Protein AF-A0A2R7RF15-F1 (afdb_monomer_lite)

Structure (mmCIF, N/CA/C/O backbone):
data_AF-A0A2R7RF15-F1
#
_entry.id   AF-A0A2R7RF15-F1
#
loop_
_atom_site.group_PDB
_atom_site.id
_atom_site.type_symbol
_atom_site.label_atom_id
_atom_site.label_alt_id
_atom_site.label_comp_id
_atom_site.label_asym_id
_atom_site.label_entity_id
_atom_site.label_seq_id
_atom_site.pdbx_PDB_ins_code
_atom_site.Cartn_x
_atom_site.Cartn_y
_atom_site.Cartn_z
_atom_site.occupancy
_atom_site.B_iso_or_equiv
_atom_site.auth_seq_id
_atom_site.auth_comp_id
_atom_site.auth_asym_id
_atom_site.auth_atom_id
_atom_site.pdbx_PDB_model_num
ATOM 1 N N . MET A 1 1 ? 27.106 3.730 -62.571 1.00 42.25 1 MET A N 1
ATOM 2 C CA . MET A 1 1 ? 28.449 3.237 -62.203 1.00 42.25 1 MET A CA 1
ATOM 3 C C . MET A 1 1 ? 28.330 1.739 -61.982 1.00 42.25 1 MET A C 1
ATOM 5 O O . MET A 1 1 ? 27.613 1.334 -61.079 1.00 42.25 1 MET A O 1
ATOM 9 N N . GLY A 1 2 ? 28.871 0.941 -62.906 1.00 40.56 2 GLY A N 1
ATOM 10 C CA . GLY A 1 2 ? 28.712 -0.516 -62.933 1.00 40.56 2 GLY A CA 1
ATOM 11 C C . GLY A 1 2 ? 29.687 -1.219 -61.990 1.00 40.56 2 GLY A C 1
ATOM 12 O O . GLY A 1 2 ? 30.833 -0.796 -61.862 1.00 40.56 2 GLY A O 1
ATOM 13 N N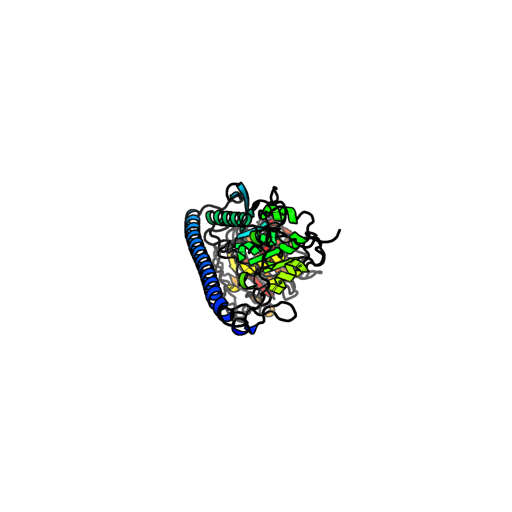 . ALA A 1 3 ? 29.217 -2.280 -61.335 1.00 41.94 3 ALA A N 1
ATOM 14 C CA . ALA A 1 3 ? 30.019 -3.116 -60.452 1.00 41.94 3 ALA A CA 1
ATOM 15 C C . ALA A 1 3 ? 31.114 -3.846 -61.248 1.00 41.94 3 ALA A C 1
ATOM 17 O O . ALA A 1 3 ? 30.826 -4.645 -62.143 1.00 41.94 3 ALA A O 1
ATOM 18 N N . GLY A 1 4 ? 32.373 -3.541 -60.928 1.00 40.72 4 GLY A N 1
ATOM 19 C CA . GLY A 1 4 ? 33.549 -4.213 -61.468 1.00 40.72 4 GLY A CA 1
ATOM 20 C C . GLY A 1 4 ? 33.637 -5.654 -60.969 1.00 40.72 4 GLY A C 1
ATOM 21 O O . GLY A 1 4 ? 33.464 -5.929 -59.783 1.00 40.72 4 GLY A O 1
ATOM 22 N N . ARG A 1 5 ? 33.896 -6.576 -61.899 1.00 47.44 5 ARG A N 1
ATOM 23 C CA . ARG A 1 5 ? 34.210 -7.979 -61.614 1.00 47.44 5 ARG A CA 1
ATOM 24 C C . ARG A 1 5 ? 35.588 -8.070 -60.957 1.00 47.44 5 ARG A C 1
ATOM 26 O O . ARG A 1 5 ? 36.509 -7.374 -61.375 1.00 47.44 5 ARG A O 1
ATOM 33 N N . ALA A 1 6 ? 35.721 -8.947 -59.964 1.00 42.75 6 ALA A N 1
ATOM 34 C CA . ALA A 1 6 ? 37.001 -9.273 -59.347 1.00 42.75 6 ALA A CA 1
ATOM 35 C C . ALA A 1 6 ? 37.965 -9.846 -60.401 1.00 42.75 6 ALA A C 1
ATOM 37 O O . ALA A 1 6 ? 37.650 -10.820 -61.084 1.00 42.75 6 ALA A O 1
ATOM 38 N N . GLN A 1 7 ? 39.120 -9.201 -60.542 1.00 48.81 7 GLN A N 1
ATOM 39 C CA . GLN A 1 7 ? 40.207 -9.589 -61.431 1.00 48.81 7 GLN A CA 1
ATOM 40 C C . GLN A 1 7 ? 41.170 -10.495 -60.653 1.00 48.81 7 GLN A C 1
ATOM 42 O O . GLN A 1 7 ? 41.677 -10.098 -59.605 1.00 48.81 7 GLN A O 1
ATOM 47 N N . ALA A 1 8 ? 41.382 -11.720 -61.140 1.00 49.28 8 ALA A N 1
ATOM 48 C CA . ALA A 1 8 ? 42.387 -12.636 -60.602 1.00 49.28 8 ALA A CA 1
ATOM 49 C C . ALA A 1 8 ? 43.809 -12.097 -60.860 1.00 49.28 8 ALA A C 1
ATOM 51 O O . ALA A 1 8 ? 44.042 -11.386 -61.842 1.00 49.28 8 ALA A O 1
ATOM 52 N N . ALA A 1 9 ? 44.733 -12.411 -59.949 1.00 45.88 9 ALA A N 1
ATOM 53 C CA . ALA A 1 9 ? 46.101 -11.900 -59.930 1.00 45.88 9 ALA A CA 1
ATOM 54 C C . ALA A 1 9 ? 46.934 -12.337 -61.164 1.00 45.88 9 ALA A C 1
ATOM 56 O O . ALA A 1 9 ? 46.640 -13.372 -61.761 1.00 45.88 9 ALA A O 1
ATOM 57 N N . PRO A 1 10 ? 47.974 -11.572 -61.560 1.00 46.78 10 PRO A N 1
ATOM 58 C CA . PRO A 1 10 ? 48.604 -11.679 -62.883 1.00 46.78 10 PRO A CA 1
ATOM 59 C C . PRO A 1 10 ? 49.514 -12.897 -63.114 1.00 46.78 10 PRO A C 1
ATOM 61 O O . PRO A 1 10 ? 49.939 -13.100 -64.251 1.00 46.78 10 PRO A O 1
ATOM 64 N N . ASP A 1 11 ? 49.787 -13.710 -62.091 1.00 49.62 11 ASP A N 1
ATOM 65 C CA . ASP A 1 11 ? 50.818 -14.758 -62.159 1.00 49.62 11 ASP A CA 1
ATOM 66 C C . ASP A 1 11 ? 50.274 -16.175 -62.421 1.00 49.62 11 ASP A C 1
ATOM 68 O O . ASP A 1 11 ? 51.027 -17.145 -62.414 1.00 49.62 11 ASP A O 1
ATOM 72 N N . ASP A 1 12 ? 48.984 -16.320 -62.740 1.00 44.81 12 ASP A N 1
ATOM 73 C CA . ASP A 1 12 ? 48.359 -17.625 -63.007 1.00 44.81 12 ASP A CA 1
ATOM 74 C C . ASP A 1 12 ? 48.382 -17.996 -64.504 1.00 44.81 12 ASP A C 1
ATOM 76 O O . ASP A 1 12 ? 47.364 -18.235 -65.159 1.00 44.81 12 ASP A O 1
ATOM 80 N N . LYS A 1 13 ? 49.582 -17.980 -65.097 1.00 51.25 13 LYS A N 1
ATOM 81 C CA . LYS A 1 13 ? 49.823 -18.442 -66.472 1.00 51.25 13 LYS A CA 1
ATOM 82 C C . LYS A 1 13 ? 50.863 -19.551 -66.487 1.00 51.25 13 LYS A C 1
ATOM 84 O O . LYS A 1 13 ? 52.036 -19.305 -66.737 1.00 51.25 13 LYS A O 1
ATOM 89 N N . THR A 1 14 ? 50.396 -20.774 -66.247 1.00 49.84 14 THR A N 1
ATOM 90 C CA . THR A 1 14 ? 50.723 -22.009 -66.997 1.00 49.84 14 THR A CA 1
ATOM 91 C C . THR A 1 14 ? 50.038 -23.199 -66.315 1.00 49.84 14 THR A C 1
ATOM 93 O O . THR A 1 14 ? 50.678 -24.110 -65.799 1.00 49.84 14 THR A O 1
ATOM 96 N N . LEU A 1 15 ? 48.701 -23.213 -66.308 1.00 52.22 15 LEU A N 1
ATOM 97 C CA . LEU A 1 15 ? 47.976 -24.446 -66.004 1.00 52.22 15 LEU A CA 1
ATOM 98 C C . LEU A 1 15 ? 48.154 -25.416 -67.184 1.00 52.22 15 LEU A C 1
ATOM 100 O O . LEU A 1 15 ? 47.901 -25.018 -68.327 1.00 52.22 15 LEU A O 1
ATOM 104 N N . PRO A 1 16 ? 48.582 -26.671 -66.951 1.00 49.06 16 PRO A N 1
ATOM 105 C CA . PRO A 1 16 ? 48.614 -27.674 -68.000 1.00 49.06 16 PRO A CA 1
ATOM 106 C C . PRO A 1 16 ? 47.194 -27.859 -68.537 1.00 49.06 16 PRO A C 1
ATOM 108 O O . PRO A 1 16 ? 46.256 -28.104 -67.777 1.00 49.06 16 PRO A O 1
ATOM 111 N N . THR A 1 17 ? 47.030 -27.766 -69.853 1.00 55.84 17 THR A N 1
ATOM 112 C CA . THR A 1 17 ? 45.828 -28.165 -70.591 1.00 55.84 17 THR A CA 1
ATOM 113 C C . THR A 1 17 ? 45.649 -29.683 -70.532 1.00 55.84 17 THR A C 1
ATOM 115 O O . THR A 1 17 ? 45.816 -30.386 -71.519 1.00 55.84 17 THR A O 1
ATOM 118 N N . ASN A 1 18 ? 45.317 -30.186 -69.345 1.00 53.72 18 ASN A N 1
ATOM 119 C CA . ASN A 1 18 ? 44.711 -31.490 -69.112 1.00 53.72 18 ASN A CA 1
ATOM 120 C C . ASN A 1 18 ? 43.845 -31.399 -67.852 1.00 53.72 18 ASN A C 1
ATOM 122 O O . ASN A 1 18 ? 44.164 -31.925 -66.790 1.00 53.72 18 ASN A O 1
ATOM 126 N N . THR A 1 19 ? 42.704 -30.726 -67.995 1.00 58.72 19 THR A N 1
ATOM 127 C CA . THR A 1 19 ? 41.599 -30.649 -67.026 1.00 58.72 19 THR A CA 1
ATOM 128 C C . THR A 1 19 ? 40.841 -31.982 -66.927 1.00 58.72 19 THR A C 1
ATOM 130 O O . THR A 1 19 ? 39.612 -32.021 -66.876 1.00 58.72 19 THR A O 1
ATOM 133 N N . TYR A 1 20 ? 41.555 -33.107 -66.956 1.00 69.25 20 TYR A N 1
ATOM 134 C CA . TYR A 1 20 ? 40.964 -34.422 -66.775 1.00 69.25 20 TYR A CA 1
ATOM 135 C C . TYR A 1 20 ? 41.153 -34.843 -65.322 1.00 69.25 20 TYR A C 1
ATOM 137 O O . TYR A 1 20 ? 42.203 -35.350 -64.946 1.00 69.25 20 TYR A O 1
ATOM 145 N N . ILE A 1 21 ? 40.118 -34.621 -64.512 1.00 67.88 21 ILE A N 1
ATOM 146 C CA . ILE A 1 21 ? 39.942 -35.352 -63.256 1.00 67.88 21 ILE A CA 1
ATOM 147 C C . ILE A 1 21 ? 39.336 -36.703 -63.653 1.00 67.88 21 ILE A C 1
ATOM 149 O O . ILE A 1 21 ? 38.211 -36.701 -64.182 1.00 67.88 21 ILE A O 1
ATOM 153 N N . PRO A 1 22 ? 40.038 -37.834 -63.451 1.00 75.75 22 PRO A N 1
ATOM 154 C CA . PRO A 1 22 ? 39.505 -39.155 -63.746 1.00 75.75 22 PRO A CA 1
ATOM 155 C C . PRO A 1 22 ? 38.125 -39.347 -63.125 1.00 75.75 22 PRO A C 1
ATOM 157 O O . PRO A 1 22 ? 37.871 -38.915 -62.003 1.00 75.75 22 PRO A O 1
ATOM 160 N N . ALA A 1 23 ? 37.215 -40.019 -63.835 1.00 73.94 23 ALA A N 1
ATOM 161 C CA . ALA A 1 23 ? 35.869 -40.275 -63.314 1.00 73.94 23 ALA A CA 1
ATOM 162 C C . ALA A 1 23 ? 35.891 -41.001 -61.952 1.00 73.94 23 ALA A C 1
ATOM 164 O O . ALA A 1 23 ? 35.005 -40.777 -61.136 1.00 73.94 23 ALA A O 1
ATOM 165 N N . ALA A 1 24 ? 36.935 -41.797 -61.689 1.00 78.19 24 ALA A N 1
ATOM 166 C CA . ALA A 1 24 ? 37.169 -42.478 -60.415 1.00 78.19 24 ALA A CA 1
ATOM 167 C C . ALA A 1 24 ? 37.519 -41.535 -59.242 1.00 78.19 24 ALA A C 1
ATOM 169 O O . ALA A 1 24 ? 37.413 -41.931 -58.085 1.00 78.19 24 ALA A O 1
ATOM 170 N N . GLU A 1 25 ? 37.924 -40.295 -59.516 1.00 76.50 25 GLU A N 1
ATOM 171 C CA . GLU A 1 25 ? 38.269 -39.289 -58.502 1.00 76.50 25 GLU A CA 1
ATOM 172 C C . GLU A 1 25 ? 37.121 -38.305 -58.232 1.00 76.50 25 GLU A C 1
ATOM 174 O O . GLU A 1 25 ? 37.208 -37.478 -57.325 1.00 76.50 25 GLU A O 1
ATOM 179 N N . LYS A 1 26 ? 36.027 -38.380 -59.001 1.00 79.88 26 LYS A N 1
ATOM 180 C CA . LYS A 1 26 ? 34.814 -37.596 -58.750 1.00 79.88 26 LYS A CA 1
ATOM 181 C C . LYS A 1 26 ? 33.911 -38.353 -57.785 1.00 79.88 26 LYS A C 1
ATOM 183 O O . LYS A 1 26 ? 33.682 -39.544 -57.960 1.00 79.88 26 LYS A O 1
ATOM 188 N N . ALA A 1 27 ? 33.344 -37.642 -56.812 1.00 76.69 27 ALA A N 1
ATOM 189 C CA . ALA A 1 27 ? 32.370 -38.195 -55.864 1.00 76.69 27 ALA A CA 1
ATOM 190 C C . ALA A 1 27 ? 32.882 -39.343 -54.971 1.00 76.69 27 ALA A C 1
ATOM 192 O O . ALA A 1 27 ? 32.072 -40.028 -54.347 1.00 76.69 27 ALA A O 1
ATOM 193 N N . THR A 1 28 ? 34.196 -39.554 -54.887 1.00 79.00 28 THR A N 1
ATOM 194 C CA . THR A 1 28 ? 34.807 -40.533 -53.984 1.00 79.00 28 THR A CA 1
ATOM 195 C C . THR A 1 28 ? 35.296 -39.868 -52.693 1.00 79.00 28 THR A C 1
ATOM 197 O O . THR A 1 28 ? 35.613 -38.674 -52.696 1.00 79.00 28 THR A O 1
ATOM 200 N N . PRO A 1 29 ? 35.357 -40.603 -51.565 1.00 74.69 29 PRO A N 1
ATOM 201 C CA . PRO A 1 29 ? 35.972 -40.095 -50.341 1.00 74.69 29 PRO A CA 1
ATOM 202 C C . PRO A 1 29 ? 37.404 -39.610 -50.615 1.00 74.69 29 PRO A C 1
ATOM 204 O O . PRO A 1 29 ? 38.193 -40.342 -51.207 1.00 74.69 29 PRO A O 1
ATOM 207 N N . SER A 1 30 ? 37.725 -38.379 -50.202 1.00 75.00 30 SER A N 1
ATOM 208 C CA . SER A 1 30 ? 39.005 -37.688 -50.475 1.00 75.00 30 SER A CA 1
ATOM 209 C C . SER A 1 30 ? 39.277 -37.309 -51.945 1.00 75.00 30 SER A C 1
ATOM 211 O O . SER A 1 30 ? 40.380 -36.862 -52.254 1.00 75.00 30 SER A O 1
ATOM 213 N N . GLY A 1 31 ? 38.293 -37.458 -52.839 1.00 80.88 31 GLY A N 1
ATOM 214 C CA . GLY A 1 31 ? 38.339 -36.996 -54.231 1.00 80.88 31 GLY A CA 1
ATOM 215 C C . GLY A 1 31 ? 37.813 -35.566 -54.425 1.00 80.88 31 GLY A C 1
ATOM 216 O O . GLY A 1 31 ? 37.589 -34.820 -53.470 1.00 80.88 31 GLY A O 1
ATOM 217 N N . VAL A 1 32 ? 37.587 -35.168 -55.681 1.00 80.00 32 VAL A N 1
ATOM 218 C CA . VAL A 1 32 ? 37.088 -33.827 -56.031 1.00 80.00 32 VAL A CA 1
ATOM 219 C C . VAL A 1 32 ? 35.555 -33.803 -56.026 1.00 80.00 32 VAL A C 1
ATOM 221 O O . VAL A 1 32 ? 34.891 -34.636 -56.656 1.00 80.00 32 VAL A O 1
ATOM 224 N N . ALA A 1 33 ? 34.980 -32.816 -55.331 1.00 82.00 33 ALA A N 1
ATOM 225 C CA . ALA A 1 33 ? 33.536 -32.605 -55.282 1.00 82.00 33 ALA A CA 1
ATOM 226 C C . ALA A 1 33 ? 32.966 -32.361 -56.687 1.00 82.00 33 ALA A C 1
ATOM 228 O O . ALA A 1 33 ? 33.548 -31.656 -57.513 1.00 82.00 33 ALA A O 1
ATOM 229 N N . THR A 1 34 ? 31.812 -32.956 -56.969 1.00 85.50 34 THR A N 1
ATOM 230 C CA . THR A 1 34 ? 31.118 -32.792 -58.247 1.00 85.50 34 THR A CA 1
ATOM 231 C C . THR A 1 34 ? 30.047 -31.727 -58.085 1.00 85.50 34 THR A C 1
ATOM 233 O O . THR A 1 34 ? 29.243 -31.781 -57.155 1.00 85.50 34 THR A O 1
ATOM 236 N N . LEU A 1 35 ? 30.044 -30.751 -58.989 1.00 82.00 35 LEU A N 1
ATOM 237 C CA . LEU A 1 35 ? 29.040 -29.698 -58.993 1.00 82.00 35 LEU A CA 1
ATOM 238 C C . LEU A 1 35 ? 27.837 -30.101 -59.853 1.00 82.00 35 LEU A C 1
ATOM 240 O O . LEU A 1 35 ? 27.993 -30.767 -60.878 1.00 82.00 35 LEU A O 1
ATOM 244 N N . ASP A 1 36 ? 26.647 -29.687 -59.436 1.00 82.06 36 ASP A N 1
ATOM 245 C CA . ASP A 1 36 ? 25.426 -29.775 -60.226 1.00 82.06 36 ASP A CA 1
ATOM 246 C C . ASP A 1 36 ? 25.389 -28.704 -61.337 1.00 82.06 36 ASP A C 1
ATOM 248 O O . ASP A 1 36 ? 26.293 -27.874 -61.480 1.00 82.06 36 ASP A O 1
ATOM 252 N N . ALA A 1 37 ? 24.313 -28.701 -62.128 1.00 84.88 37 ALA A N 1
ATOM 253 C CA . ALA A 1 37 ? 24.112 -27.731 -63.208 1.00 84.88 37 ALA A CA 1
ATOM 254 C C . ALA A 1 37 ? 24.055 -26.261 -62.731 1.00 84.88 37 ALA A C 1
ATOM 256 O O . ALA A 1 37 ? 24.190 -25.352 -63.546 1.00 84.88 37 ALA A O 1
ATOM 257 N N . ASN A 1 38 ? 23.885 -26.021 -61.427 1.00 83.44 38 ASN A N 1
ATOM 258 C CA . ASN A 1 38 ? 23.874 -24.700 -60.800 1.00 83.44 38 ASN A CA 1
ATOM 259 C C . ASN A 1 38 ? 25.203 -24.370 -60.100 1.00 83.44 38 ASN A C 1
ATOM 261 O O . ASN A 1 38 ? 25.255 -23.430 -59.305 1.00 83.44 38 ASN A O 1
ATOM 265 N N . ALA A 1 39 ? 26.263 -25.138 -60.369 1.00 82.94 39 ALA A N 1
ATOM 266 C CA . ALA A 1 39 ? 27.569 -25.015 -59.731 1.00 82.94 39 ALA A CA 1
ATOM 267 C C . ALA A 1 39 ? 27.552 -25.237 -58.200 1.00 82.94 39 ALA A C 1
ATOM 269 O O . ALA A 1 39 ? 28.368 -24.656 -57.482 1.00 82.94 39 ALA A O 1
ATOM 270 N N . LYS A 1 40 ? 26.647 -26.080 -57.679 1.00 80.50 40 LYS A N 1
ATOM 271 C CA . LYS A 1 40 ? 26.569 -26.446 -56.251 1.00 80.50 40 LYS A CA 1
ATOM 272 C C . LYS A 1 40 ? 27.015 -27.884 -55.999 1.00 80.50 40 LYS A C 1
ATOM 274 O O . LYS A 1 40 ? 26.781 -28.758 -56.822 1.00 80.50 40 LYS A O 1
ATOM 279 N N . ILE A 1 41 ? 27.616 -28.143 -54.838 1.00 79.44 41 ILE A N 1
ATOM 280 C CA . ILE A 1 41 ? 27.960 -29.505 -54.398 1.00 79.44 41 ILE A CA 1
ATOM 281 C C . ILE A 1 41 ? 26.666 -30.294 -54.161 1.00 79.44 41 ILE A C 1
ATOM 283 O O . ILE A 1 41 ? 25.748 -29.803 -53.500 1.00 79.44 41 ILE A O 1
ATOM 287 N N . LEU A 1 42 ? 26.590 -31.514 -54.695 1.00 83.19 42 LEU A N 1
ATOM 288 C CA . LEU A 1 42 ? 25.432 -32.389 -54.507 1.00 83.19 42 LEU A CA 1
ATOM 289 C C . LEU A 1 42 ? 25.259 -32.747 -53.016 1.00 83.19 42 LEU A C 1
ATOM 291 O O . LEU A 1 42 ? 26.247 -33.114 -52.379 1.00 83.19 42 LEU A O 1
ATOM 295 N N . PRO A 1 43 ? 24.032 -32.736 -52.452 1.00 80.31 43 PRO A N 1
ATOM 296 C CA . PRO A 1 43 ? 23.803 -33.052 -51.037 1.00 80.31 43 PRO A CA 1
ATOM 297 C C . PRO A 1 43 ? 24.379 -34.400 -50.582 1.00 80.31 43 PRO A C 1
ATOM 299 O O . PRO A 1 43 ? 24.837 -34.516 -49.454 1.00 80.31 43 PRO A O 1
ATOM 302 N N . ALA A 1 44 ? 24.427 -35.395 -51.474 1.00 80.94 44 ALA A N 1
ATOM 303 C CA . ALA A 1 44 ? 25.006 -36.713 -51.202 1.00 80.94 44 ALA A CA 1
ATOM 304 C C . ALA A 1 44 ? 26.538 -36.707 -50.998 1.00 80.94 44 ALA A C 1
ATOM 306 O O . ALA A 1 44 ? 27.095 -37.710 -50.566 1.00 80.94 44 ALA A O 1
ATOM 307 N N . GLN A 1 45 ? 27.219 -35.606 -51.332 1.00 82.06 45 GLN A N 1
ATOM 308 C CA . GLN A 1 45 ? 28.657 -35.407 -51.120 1.00 82.06 45 GLN A CA 1
ATOM 309 C C . GLN A 1 45 ? 28.960 -34.538 -49.895 1.00 82.06 45 GLN A C 1
ATOM 311 O O . GLN A 1 45 ? 30.127 -34.357 -49.549 1.00 82.06 45 GLN A O 1
ATOM 316 N N . LEU A 1 46 ? 27.934 -33.970 -49.254 1.00 78.94 46 LEU A N 1
ATOM 317 C CA . LEU A 1 46 ? 28.114 -33.237 -48.010 1.00 78.94 46 LEU A CA 1
ATOM 318 C C . LEU A 1 46 ? 28.248 -34.242 -46.857 1.00 78.94 46 LEU A C 1
ATOM 320 O O . LEU A 1 46 ? 27.498 -35.219 -46.818 1.00 78.94 46 LEU A O 1
ATOM 324 N N . PRO A 1 47 ? 29.178 -34.026 -45.911 1.00 75.69 47 PRO A N 1
ATOM 325 C CA . PRO A 1 47 ? 29.236 -34.825 -44.695 1.00 75.69 47 PRO A CA 1
ATOM 326 C C . PRO A 1 47 ? 27.893 -34.766 -43.965 1.00 75.69 47 PRO A C 1
ATOM 328 O O . PRO A 1 47 ? 27.264 -33.706 -43.912 1.00 75.69 47 PRO A O 1
ATOM 331 N N . ASP A 1 48 ? 27.471 -35.875 -43.361 1.00 74.25 48 ASP A N 1
ATOM 332 C CA . ASP A 1 48 ? 26.322 -35.860 -42.461 1.00 74.25 48 ASP A CA 1
ATOM 333 C C . ASP A 1 48 ? 26.686 -35.089 -41.181 1.00 74.25 48 ASP A C 1
ATOM 335 O O . ASP A 1 48 ? 27.279 -35.617 -40.239 1.00 74.25 48 ASP A O 1
ATOM 339 N N . LEU A 1 49 ? 26.363 -33.796 -41.170 1.00 64.88 49 LEU A N 1
ATOM 340 C CA . LEU A 1 49 ? 26.635 -32.897 -40.049 1.00 64.88 49 LEU A CA 1
ATOM 341 C C . LEU A 1 49 ? 25.678 -33.117 -38.867 1.00 64.88 49 LEU A C 1
ATOM 343 O O . LEU A 1 49 ? 25.878 -32.509 -37.814 1.00 64.88 49 LEU A O 1
ATOM 347 N N . SER A 1 50 ? 24.658 -33.975 -39.004 1.00 64.06 50 SER A N 1
ATOM 348 C CA . SER A 1 50 ? 23.685 -34.213 -37.933 1.00 64.06 50 SER A CA 1
ATOM 349 C C . SER A 1 50 ? 24.328 -34.849 -36.694 1.00 64.06 50 SER A C 1
ATOM 351 O O . SER A 1 50 ? 23.965 -34.499 -35.572 1.00 64.06 50 SER A O 1
ATOM 353 N N . ALA A 1 51 ? 25.358 -35.686 -36.869 1.00 57.25 51 ALA A N 1
ATOM 354 C CA . ALA A 1 51 ? 26.096 -36.295 -35.763 1.00 57.25 51 ALA A CA 1
ATOM 355 C C . ALA A 1 51 ? 27.079 -35.320 -35.078 1.00 57.25 51 ALA A C 1
ATOM 357 O O . ALA A 1 51 ? 27.202 -35.323 -33.852 1.00 57.25 51 ALA A O 1
ATOM 358 N N . THR A 1 52 ? 27.746 -34.450 -35.843 1.00 51.66 52 THR A N 1
ATOM 359 C CA . THR A 1 52 ? 28.752 -33.507 -35.315 1.00 51.66 52 THR A CA 1
ATOM 360 C C . THR A 1 52 ? 28.107 -32.338 -34.564 1.00 51.66 52 THR A C 1
ATOM 362 O O . THR A 1 52 ? 28.580 -31.947 -33.497 1.00 51.66 52 THR A O 1
ATOM 365 N N . ILE A 1 53 ? 26.971 -31.827 -35.056 1.00 53.78 53 ILE A N 1
ATOM 366 C CA . ILE A 1 53 ? 26.247 -30.712 -34.422 1.00 53.78 53 ILE A CA 1
ATOM 367 C C . ILE A 1 53 ? 25.629 -31.130 -33.075 1.00 53.78 53 ILE A C 1
ATOM 369 O O . ILE A 1 53 ? 25.569 -30.320 -32.149 1.00 53.78 53 ILE A O 1
ATOM 373 N N . LEU A 1 54 ? 25.228 -32.397 -32.913 1.00 49.94 54 LEU A N 1
ATOM 374 C CA . LEU A 1 54 ? 24.694 -32.903 -31.642 1.00 49.94 54 LEU A CA 1
ATOM 375 C C . LEU A 1 54 ? 25.778 -33.080 -30.563 1.00 49.94 54 LEU A C 1
ATOM 377 O O . LEU A 1 54 ? 25.500 -32.847 -29.385 1.00 49.94 54 LEU A O 1
ATOM 381 N N . ALA A 1 55 ? 27.010 -33.434 -30.944 1.00 52.06 55 ALA A N 1
ATOM 382 C CA . ALA A 1 55 ? 28.111 -33.650 -30.003 1.00 52.06 55 ALA A CA 1
ATOM 383 C C . ALA A 1 55 ? 28.700 -32.335 -29.446 1.00 52.06 55 ALA A C 1
ATOM 385 O O . ALA A 1 55 ? 28.905 -32.213 -28.233 1.00 52.06 55 ALA A O 1
ATOM 386 N N . GLU A 1 56 ? 28.924 -31.329 -30.298 1.00 49.19 56 GLU A N 1
ATOM 387 C CA . GLU A 1 56 ? 29.441 -30.017 -29.868 1.00 49.19 56 GLU A CA 1
ATOM 388 C C . GLU A 1 56 ? 28.336 -29.091 -29.340 1.00 49.19 56 GLU A C 1
ATOM 390 O O . GLU A 1 56 ? 28.524 -28.412 -28.330 1.00 49.19 56 GLU A O 1
ATOM 395 N N . GLY A 1 57 ? 27.138 -29.111 -29.935 1.00 45.94 57 GLY A N 1
ATOM 396 C CA . GLY A 1 57 ? 26.004 -28.328 -29.439 1.00 45.94 57 GLY A CA 1
ATOM 397 C C . GLY A 1 57 ? 25.568 -28.773 -28.041 1.00 45.94 57 GLY A C 1
ATOM 398 O O . GLY A 1 57 ? 25.459 -27.953 -27.129 1.00 45.94 57 GLY A O 1
ATOM 399 N N . GLY A 1 58 ? 25.385 -30.079 -27.821 1.00 45.41 58 GLY A N 1
ATOM 400 C CA . GLY A 1 58 ? 24.924 -30.612 -26.534 1.00 45.41 58 GLY A CA 1
ATOM 401 C C . GLY A 1 58 ? 25.873 -30.326 -25.364 1.00 45.41 58 GLY A C 1
ATOM 402 O O . GLY A 1 58 ? 25.424 -30.045 -24.251 1.00 45.41 58 GLY A O 1
ATOM 403 N N . THR A 1 59 ? 27.186 -30.330 -25.604 1.00 47.84 59 THR A N 1
ATOM 404 C CA . THR A 1 59 ? 28.204 -30.065 -24.573 1.00 47.84 59 THR A CA 1
ATOM 405 C C . THR A 1 59 ? 28.373 -28.570 -24.276 1.00 47.84 59 THR A C 1
ATOM 407 O O . THR A 1 59 ? 28.522 -28.185 -23.109 1.00 47.84 59 THR A O 1
ATOM 410 N N . VAL A 1 60 ? 28.262 -27.700 -25.284 1.00 50.19 60 VAL A N 1
ATOM 411 C CA . VAL A 1 60 ? 28.302 -26.239 -25.098 1.00 50.19 60 VAL A CA 1
ATOM 412 C C . VAL A 1 60 ? 27.037 -25.734 -24.392 1.00 50.19 60 VAL A C 1
ATOM 414 O O . VAL A 1 60 ? 27.139 -24.969 -23.432 1.00 50.19 60 VAL A O 1
ATOM 417 N N . PHE A 1 61 ? 25.848 -26.223 -24.755 1.00 47.12 61 PHE A N 1
ATOM 418 C CA . PHE A 1 61 ? 24.608 -25.841 -24.066 1.00 47.12 61 PHE A CA 1
ATOM 419 C C . PHE A 1 61 ? 24.539 -26.378 -22.629 1.00 47.12 61 PHE A C 1
ATOM 421 O O . PHE A 1 61 ? 24.127 -25.654 -21.720 1.00 47.12 61 PHE A O 1
ATOM 428 N N . ALA A 1 62 ? 25.006 -27.607 -22.378 1.00 49.22 62 ALA A N 1
ATOM 429 C CA . ALA A 1 62 ? 25.055 -28.158 -21.023 1.00 49.22 62 ALA A CA 1
ATOM 430 C C . ALA A 1 62 ? 26.063 -27.425 -20.120 1.00 49.22 62 ALA A C 1
ATOM 432 O O . ALA A 1 62 ? 25.805 -27.248 -18.927 1.00 49.22 62 ALA A O 1
ATOM 433 N N . SER A 1 63 ? 27.199 -26.972 -20.663 1.00 47.66 63 SER A N 1
ATOM 434 C CA . SER A 1 63 ? 28.190 -26.209 -19.893 1.00 47.66 63 SER A CA 1
ATOM 435 C C . SER A 1 63 ? 27.711 -24.787 -19.582 1.00 47.66 63 SER A C 1
ATOM 437 O O . SER A 1 63 ? 27.810 -24.367 -18.428 1.00 47.66 63 SER A O 1
ATOM 439 N N . GLN A 1 64 ? 27.093 -24.085 -20.540 1.00 43.84 64 GLN A N 1
ATOM 440 C CA . GLN A 1 64 ? 26.486 -22.766 -20.308 1.00 43.84 64 GLN A CA 1
ATOM 441 C C . GLN A 1 64 ? 25.304 -22.827 -19.329 1.00 43.84 64 GLN A C 1
ATOM 443 O O . GLN A 1 64 ? 25.211 -21.995 -18.427 1.00 43.84 64 GLN A O 1
ATOM 448 N N . SER A 1 65 ? 24.448 -23.849 -19.435 1.00 40.78 65 SER A N 1
ATOM 449 C CA . SER A 1 65 ? 23.340 -24.081 -18.497 1.00 40.78 65 SER A CA 1
ATOM 450 C C . SER A 1 65 ? 23.835 -24.360 -17.068 1.00 40.78 65 SER A C 1
ATOM 452 O O . SER A 1 65 ? 23.325 -23.780 -16.103 1.00 40.78 65 SER A O 1
ATOM 454 N N . LYS A 1 66 ? 24.892 -25.172 -16.907 1.00 45.28 66 LYS A N 1
ATOM 455 C CA . LYS A 1 66 ? 25.525 -25.420 -15.598 1.00 45.28 66 LYS A CA 1
ATOM 456 C C . LYS A 1 66 ? 26.199 -24.172 -15.023 1.00 45.28 66 LYS A C 1
ATOM 458 O O . LYS A 1 66 ? 26.090 -23.927 -13.823 1.00 45.28 66 LYS A O 1
ATOM 463 N N . LEU A 1 67 ? 26.864 -23.367 -15.852 1.00 47.97 67 LEU A N 1
ATOM 464 C CA . LEU A 1 67 ? 27.458 -22.086 -15.446 1.00 47.97 67 LEU A CA 1
ATOM 465 C C . LEU A 1 67 ? 26.388 -21.086 -14.988 1.00 47.97 67 LEU A C 1
ATOM 467 O O . LEU A 1 67 ? 26.543 -20.477 -13.929 1.00 47.97 67 LEU A O 1
ATOM 471 N N . ALA A 1 68 ? 25.282 -20.971 -15.728 1.00 42.81 68 ALA A N 1
ATOM 472 C CA . ALA A 1 68 ? 24.148 -20.134 -15.355 1.00 42.81 68 ALA A CA 1
ATOM 473 C C . ALA A 1 68 ? 23.545 -20.583 -14.015 1.00 42.81 68 ALA A C 1
ATOM 475 O O . ALA A 1 68 ? 23.428 -19.767 -13.100 1.00 42.81 68 ALA A O 1
ATOM 476 N N . THR A 1 69 ? 23.284 -21.883 -13.851 1.00 45.19 69 THR A N 1
ATOM 477 C CA . THR A 1 69 ? 22.737 -22.463 -12.612 1.00 45.19 69 THR A CA 1
ATOM 478 C C . THR A 1 69 ? 23.656 -22.211 -11.414 1.00 45.19 69 THR A C 1
ATOM 480 O O . THR A 1 69 ? 23.213 -21.678 -10.400 1.00 45.19 69 THR A O 1
ATOM 483 N N . ASN A 1 70 ? 24.961 -22.475 -11.547 1.00 48.03 70 ASN A N 1
ATOM 484 C CA . ASN A 1 70 ? 25.938 -22.216 -10.485 1.00 48.03 70 ASN A CA 1
ATOM 485 C C . ASN A 1 70 ? 26.038 -20.724 -10.130 1.00 48.03 70 ASN A C 1
ATOM 487 O O . ASN A 1 70 ? 26.226 -20.376 -8.963 1.00 48.03 70 ASN A O 1
ATOM 491 N N . SER A 1 71 ? 25.911 -19.836 -11.121 1.00 49.97 71 SER A N 1
ATOM 492 C CA . SER A 1 71 ? 25.915 -18.388 -10.891 1.00 49.97 71 SER A CA 1
ATOM 493 C C . SER A 1 71 ? 24.662 -17.907 -10.154 1.00 49.97 71 SER A C 1
ATOM 495 O O . SER A 1 71 ? 24.762 -16.996 -9.336 1.00 49.97 71 SER A O 1
ATOM 497 N N . ILE A 1 72 ? 23.507 -18.537 -10.396 1.00 49.06 72 ILE A N 1
ATOM 498 C CA . ILE A 1 72 ? 22.252 -18.252 -9.694 1.00 49.06 72 ILE A CA 1
ATOM 499 C C . ILE A 1 72 ? 22.358 -18.747 -8.249 1.00 49.06 72 ILE A C 1
ATOM 501 O O . ILE A 1 72 ? 22.154 -17.964 -7.328 1.00 49.06 72 ILE A O 1
ATOM 505 N N . THR A 1 73 ? 22.791 -19.994 -8.030 1.00 57.88 73 THR A N 1
ATOM 506 C CA . THR A 1 73 ? 22.949 -20.564 -6.681 1.00 57.88 73 THR A CA 1
ATOM 507 C C . THR A 1 73 ? 23.922 -19.761 -5.816 1.00 57.88 73 THR A C 1
ATOM 509 O O . THR A 1 73 ? 23.621 -19.483 -4.656 1.00 57.88 73 THR A O 1
ATOM 512 N N . ARG A 1 74 ? 25.073 -19.335 -6.364 1.00 60.47 74 ARG A N 1
ATOM 513 C CA . ARG A 1 74 ? 26.026 -18.489 -5.622 1.00 60.47 74 ARG A CA 1
ATOM 514 C C . ARG A 1 74 ? 25.424 -17.137 -5.240 1.00 60.47 74 ARG A C 1
ATOM 516 O O . ARG A 1 74 ? 25.586 -16.727 -4.096 1.00 60.47 74 ARG A O 1
ATOM 523 N N . ARG A 1 75 ? 24.692 -16.486 -6.154 1.00 60.00 75 ARG A N 1
ATOM 524 C CA . ARG A 1 75 ? 23.980 -15.231 -5.854 1.00 60.00 75 ARG A CA 1
ATOM 525 C C . ARG A 1 75 ? 22.952 -15.426 -4.742 1.00 60.00 75 ARG A C 1
ATOM 527 O O . ARG A 1 75 ? 22.914 -14.623 -3.820 1.00 60.00 75 ARG A O 1
ATOM 534 N N . THR A 1 76 ? 22.178 -16.511 -4.784 1.00 58.81 76 THR A N 1
ATOM 535 C CA . THR A 1 76 ? 21.186 -16.828 -3.748 1.00 58.81 76 THR A CA 1
ATOM 536 C C . THR A 1 76 ? 21.822 -16.981 -2.363 1.00 58.81 76 THR A C 1
ATOM 538 O O . THR A 1 76 ? 21.319 -16.416 -1.394 1.00 58.81 76 THR A O 1
ATOM 541 N N . GLU A 1 77 ? 22.934 -17.710 -2.246 1.00 68.12 77 GLU A N 1
ATOM 542 C CA . GLU A 1 77 ? 23.614 -17.908 -0.956 1.00 68.12 77 GLU A CA 1
ATOM 543 C C . GLU A 1 77 ? 24.277 -16.630 -0.426 1.00 68.12 77 GLU A C 1
ATOM 545 O O . GLU A 1 77 ? 24.240 -16.359 0.776 1.00 68.12 77 GLU A O 1
ATOM 550 N N . GLU A 1 78 ? 24.840 -15.805 -1.307 1.00 70.00 78 GLU A N 1
ATOM 551 C CA . GLU A 1 78 ? 25.398 -14.508 -0.926 1.00 70.00 78 GLU A CA 1
ATOM 552 C C . GLU A 1 78 ? 24.312 -13.550 -0.426 1.00 70.00 78 GLU A C 1
ATOM 554 O O . GLU A 1 78 ? 24.451 -12.972 0.653 1.00 70.00 78 GLU A O 1
ATOM 559 N N . THR A 1 79 ? 23.170 -13.483 -1.115 1.00 61.53 79 THR A N 1
ATOM 560 C CA . THR A 1 79 ? 22.017 -12.695 -0.664 1.00 61.53 79 THR A CA 1
ATOM 561 C C . THR A 1 79 ? 21.483 -13.176 0.689 1.00 61.53 79 THR A C 1
ATOM 563 O O . THR A 1 79 ? 21.209 -12.354 1.564 1.00 61.53 79 THR A O 1
ATOM 566 N N . LYS A 1 80 ? 21.420 -14.494 0.936 1.00 67.38 80 LYS A N 1
ATOM 567 C CA . LYS A 1 80 ? 21.043 -15.038 2.256 1.00 67.38 80 LYS A CA 1
ATOM 568 C C . LYS A 1 80 ? 22.006 -14.608 3.367 1.00 67.38 80 LYS A C 1
ATOM 570 O O . LYS A 1 80 ? 21.558 -14.258 4.461 1.00 67.38 80 LYS A O 1
ATOM 575 N N . ARG A 1 81 ? 23.320 -14.619 3.108 1.00 72.38 81 ARG A N 1
ATOM 576 C CA . ARG A 1 81 ? 24.334 -14.162 4.078 1.00 72.38 81 ARG A CA 1
ATOM 577 C C . ARG A 1 81 ? 24.201 -12.670 4.368 1.00 72.38 81 ARG A C 1
ATOM 579 O O . ARG A 1 81 ? 24.199 -12.285 5.536 1.00 72.38 81 ARG A O 1
ATOM 586 N N . GLN A 1 82 ? 24.023 -11.852 3.333 1.00 65.44 82 GLN A N 1
ATOM 587 C CA . GLN A 1 82 ? 23.785 -10.414 3.477 1.00 65.44 82 GLN A CA 1
ATOM 588 C C . GLN A 1 82 ? 22.523 -10.137 4.306 1.00 65.44 82 GLN A C 1
ATOM 590 O O . GLN A 1 82 ? 22.539 -9.288 5.189 1.00 65.44 82 GLN A O 1
ATOM 595 N N . HIS A 1 83 ? 21.458 -10.916 4.111 1.00 57.41 83 HIS A N 1
ATOM 596 C CA . HIS A 1 83 ? 20.238 -10.868 4.922 1.00 57.41 83 HIS A CA 1
ATOM 597 C C . HIS A 1 83 ? 20.442 -11.229 6.387 1.00 57.41 83 HIS A C 1
ATOM 599 O O . HIS A 1 83 ? 19.841 -10.613 7.266 1.00 57.41 83 HIS A O 1
ATOM 605 N N . ALA A 1 84 ? 21.233 -12.263 6.668 1.00 69.06 84 ALA A N 1
ATOM 606 C CA . ALA A 1 84 ? 21.543 -12.641 8.042 1.00 69.06 84 ALA A CA 1
ATOM 607 C C . ALA A 1 84 ? 22.306 -11.512 8.754 1.00 69.06 84 ALA A C 1
ATOM 609 O O . ALA A 1 84 ? 21.967 -11.160 9.883 1.00 69.06 84 ALA A O 1
ATOM 610 N N . TYR A 1 85 ? 23.260 -10.895 8.054 1.00 70.88 85 TYR A N 1
ATOM 611 C CA . TYR A 1 85 ? 24.045 -9.769 8.552 1.00 70.88 85 TYR A CA 1
ATOM 612 C C . TYR A 1 85 ? 23.215 -8.485 8.732 1.00 70.88 85 TYR A C 1
ATOM 614 O O . TYR A 1 85 ? 23.258 -7.835 9.775 1.00 70.88 85 TYR A O 1
ATOM 622 N N . ALA A 1 86 ? 22.371 -8.149 7.758 1.00 59.16 86 ALA A N 1
ATOM 623 C CA . ALA A 1 86 ? 21.410 -7.057 7.863 1.00 59.16 86 ALA A CA 1
ATOM 624 C C . ALA A 1 86 ? 20.462 -7.237 9.056 1.00 59.16 86 ALA A C 1
ATOM 626 O O . ALA A 1 86 ? 20.233 -6.305 9.822 1.00 59.16 86 ALA A O 1
ATOM 627 N N . ARG A 1 87 ? 19.952 -8.457 9.265 1.00 60.81 87 ARG A N 1
ATOM 628 C CA . ARG A 1 87 ? 19.100 -8.771 10.418 1.00 60.81 87 ARG A CA 1
ATOM 629 C C . ARG A 1 87 ? 19.840 -8.648 11.747 1.00 60.81 87 ARG A C 1
ATOM 631 O O . ARG A 1 87 ? 19.213 -8.236 12.720 1.00 60.81 87 ARG A O 1
ATOM 638 N N . SER A 1 88 ? 21.132 -8.976 11.822 1.00 69.06 88 SER A N 1
ATOM 639 C CA . SER A 1 88 ? 21.908 -8.725 13.045 1.00 69.06 88 SER A CA 1
ATOM 640 C C . SER A 1 88 ? 22.100 -7.230 13.301 1.00 69.06 88 SER A C 1
ATOM 642 O O . SER A 1 88 ? 21.877 -6.793 14.425 1.00 69.06 88 SER A O 1
ATOM 644 N N . LEU A 1 89 ? 22.388 -6.430 12.268 1.00 62.72 89 LEU A N 1
ATOM 645 C CA . LEU A 1 89 ? 22.496 -4.971 12.401 1.00 62.72 89 LEU A CA 1
ATOM 646 C C . LEU A 1 89 ? 21.163 -4.323 12.804 1.00 62.72 89 LEU A C 1
ATOM 648 O O . LEU A 1 89 ? 21.125 -3.464 13.680 1.00 62.72 89 LEU A O 1
ATOM 652 N N . ALA A 1 90 ? 20.050 -4.768 12.219 1.00 60.53 90 ALA A N 1
ATOM 653 C CA . ALA A 1 90 ? 18.717 -4.294 12.580 1.00 60.53 90 ALA A CA 1
ATOM 654 C C . ALA A 1 90 ? 18.353 -4.635 14.037 1.00 60.53 90 ALA A C 1
ATOM 656 O O . ALA A 1 90 ? 17.704 -3.837 14.711 1.00 60.53 90 ALA A O 1
ATOM 657 N N . LYS A 1 91 ? 18.805 -5.788 14.552 1.00 64.69 91 LYS A N 1
ATOM 658 C CA . LYS A 1 91 ? 18.669 -6.141 15.975 1.00 64.69 91 LYS A CA 1
ATOM 659 C C . LYS A 1 91 ? 19.495 -5.230 16.881 1.00 64.69 91 LYS A C 1
ATOM 661 O O . LYS A 1 91 ? 19.016 -4.875 17.948 1.00 64.69 91 LYS A O 1
ATOM 666 N N . GLU A 1 92 ? 20.693 -4.825 16.467 1.00 63.72 92 GLU A N 1
ATOM 667 C CA . GLU A 1 92 ? 21.508 -3.850 17.210 1.00 63.72 92 GLU A CA 1
ATOM 668 C C . GLU A 1 92 ? 20.910 -2.434 17.173 1.00 63.72 92 GLU A C 1
ATOM 670 O O . GLU A 1 92 ? 21.067 -1.659 18.117 1.00 63.72 92 GLU A O 1
ATOM 675 N N . ALA A 1 93 ? 20.195 -2.092 16.098 1.00 58.62 93 ALA A N 1
ATOM 676 C CA . ALA A 1 93 ? 19.460 -0.836 15.971 1.00 58.62 93 ALA A CA 1
ATOM 677 C C . ALA A 1 93 ? 18.103 -0.838 16.706 1.00 58.62 93 ALA A C 1
ATOM 679 O O . ALA A 1 93 ? 17.510 0.231 16.890 1.00 58.62 93 ALA A O 1
ATOM 680 N N . ALA A 1 94 ? 17.614 -2.008 17.134 1.00 56.72 94 ALA A N 1
ATOM 681 C CA . ALA A 1 94 ? 16.328 -2.150 17.804 1.00 56.72 94 ALA A CA 1
ATOM 682 C C . ALA A 1 94 ? 16.274 -1.291 19.081 1.00 56.72 94 ALA A C 1
ATOM 684 O O . ALA A 1 94 ? 17.168 -1.333 19.924 1.00 56.72 94 ALA A O 1
ATOM 685 N N . GLY A 1 95 ? 15.218 -0.484 19.204 1.00 55.59 95 GLY A N 1
ATOM 686 C CA . GLY A 1 95 ? 15.017 0.452 20.315 1.00 55.59 95 GLY A CA 1
ATOM 687 C C . GLY A 1 95 ? 15.409 1.906 20.026 1.00 55.59 95 GLY A C 1
ATOM 688 O O . GLY A 1 95 ? 15.068 2.782 20.820 1.00 55.59 95 GLY A O 1
ATOM 689 N N . LYS A 1 96 ? 16.057 2.209 18.890 1.00 62.69 96 LYS A N 1
ATOM 690 C CA . LYS A 1 96 ? 16.219 3.600 18.432 1.00 62.69 96 LYS A CA 1
ATOM 691 C C . LYS A 1 96 ? 15.000 4.020 17.600 1.00 62.69 96 LYS A C 1
ATOM 693 O O . LYS A 1 96 ? 14.616 3.278 16.696 1.00 62.69 96 LYS A O 1
ATOM 698 N N . PRO A 1 97 ? 14.386 5.187 17.868 1.00 66.06 97 PRO A N 1
ATOM 699 C CA . PRO A 1 97 ? 13.291 5.680 17.041 1.00 66.06 97 PRO A CA 1
ATOM 700 C C . PRO A 1 97 ? 13.784 5.920 15.609 1.00 66.06 97 PRO A C 1
ATOM 702 O O . PRO A 1 97 ? 14.882 6.447 15.407 1.00 66.06 97 PRO A O 1
ATOM 705 N N . LEU A 1 98 ? 12.977 5.537 14.613 1.00 76.06 98 LEU A N 1
ATOM 706 C CA . LEU A 1 98 ? 13.261 5.894 13.224 1.00 76.06 98 LEU A CA 1
ATOM 707 C C . LEU A 1 98 ? 13.220 7.421 13.050 1.00 76.06 98 LEU A C 1
ATOM 709 O O . LEU A 1 98 ? 12.497 8.108 13.780 1.00 76.06 98 LEU A O 1
ATOM 713 N N . PRO A 1 99 ? 13.965 7.968 12.074 1.00 77.06 99 PRO A N 1
ATOM 714 C CA . PRO A 1 99 ? 13.863 9.375 11.719 1.00 77.06 99 PRO A CA 1
ATOM 715 C C . PRO A 1 99 ? 12.412 9.748 11.393 1.00 77.06 99 PRO A C 1
ATOM 717 O O . PRO A 1 99 ? 11.779 9.113 10.552 1.00 77.06 99 PRO A O 1
ATOM 720 N N . THR A 1 100 ? 11.897 10.791 12.043 1.00 69.50 100 THR A N 1
ATOM 721 C CA . THR A 1 100 ? 10.548 11.328 11.789 1.00 69.50 100 THR A CA 1
ATOM 722 C C . THR A 1 100 ? 10.463 12.103 10.476 1.00 69.50 100 THR A C 1
ATOM 724 O O . THR A 1 100 ? 9.381 12.255 9.916 1.00 69.50 100 THR A O 1
ATOM 727 N N . SER A 1 101 ? 11.606 12.567 9.970 1.00 76.69 101 SER A N 1
ATOM 728 C CA . SER A 1 101 ? 11.729 13.240 8.681 1.00 76.69 101 SER A CA 1
ATOM 729 C C . SER A 1 101 ? 12.348 12.309 7.637 1.00 76.69 101 SER A C 1
ATOM 731 O O . SER A 1 101 ? 13.185 11.465 7.980 1.00 76.69 101 SER A O 1
ATOM 733 N N . PRO A 1 102 ? 12.011 12.489 6.346 1.00 81.19 102 PRO A N 1
ATOM 734 C CA . PRO A 1 102 ? 12.679 11.782 5.265 1.00 81.19 102 PRO A CA 1
ATOM 735 C C . PRO A 1 102 ? 14.197 11.954 5.352 1.00 81.19 102 PRO A C 1
ATOM 737 O O . PRO A 1 102 ? 14.701 13.070 5.461 1.00 81.19 102 PRO A O 1
ATOM 740 N N . SER A 1 103 ? 14.923 10.841 5.314 1.00 84.50 103 SER A N 1
ATOM 741 C CA . SER A 1 103 ? 16.382 10.835 5.383 1.00 84.50 103 SER A CA 1
ATOM 742 C C . SER A 1 103 ? 16.950 11.060 3.989 1.00 84.50 103 SER A C 1
ATOM 744 O O . SER A 1 103 ? 16.660 10.273 3.087 1.00 84.50 103 SER A O 1
ATOM 746 N N . LEU A 1 104 ? 17.742 12.120 3.817 1.00 87.56 104 LEU A N 1
ATOM 747 C CA . LEU A 1 104 ? 18.601 12.295 2.647 1.00 87.56 104 LEU A CA 1
ATOM 748 C C . LEU A 1 104 ? 19.910 11.556 2.898 1.00 87.56 104 LEU A C 1
ATOM 750 O O . LEU A 1 104 ? 20.552 11.751 3.931 1.00 87.56 104 LEU A O 1
ATOM 754 N N . VAL A 1 105 ? 20.267 10.667 1.980 1.00 90.06 105 VAL A N 1
ATOM 755 C CA . VAL A 1 105 ? 21.406 9.760 2.119 1.00 90.06 105 VAL A CA 1
ATOM 756 C C . VAL A 1 105 ? 22.126 9.654 0.784 1.00 90.06 105 VAL A C 1
ATOM 758 O O . VAL A 1 105 ? 21.523 9.879 -0.261 1.00 90.06 105 VAL A O 1
ATOM 761 N N . THR A 1 106 ? 23.401 9.292 0.810 1.00 91.00 106 THR A N 1
ATOM 762 C CA . THR A 1 106 ? 24.149 8.963 -0.406 1.00 91.00 106 THR A CA 1
ATOM 763 C C . THR A 1 106 ? 24.361 7.460 -0.441 1.00 91.00 106 THR A C 1
ATOM 765 O O . THR A 1 106 ? 24.865 6.885 0.525 1.00 91.00 106 THR A O 1
ATOM 768 N N . VAL A 1 107 ? 23.969 6.823 -1.539 1.00 90.00 107 VAL A N 1
ATOM 769 C CA . VAL A 1 107 ? 24.188 5.395 -1.790 1.00 90.00 107 VAL A CA 1
ATOM 770 C C . VAL A 1 107 ? 25.158 5.228 -2.954 1.00 90.00 107 VAL A C 1
ATOM 772 O O . VAL A 1 107 ? 25.276 6.112 -3.796 1.00 90.00 107 VAL A O 1
ATOM 775 N N . ASN A 1 108 ? 25.894 4.115 -2.969 1.00 88.75 108 ASN A N 1
ATOM 776 C CA . ASN A 1 108 ? 26.850 3.787 -4.033 1.00 88.75 108 ASN A CA 1
ATOM 777 C C . ASN A 1 108 ? 27.870 4.910 -4.362 1.00 88.75 108 ASN A C 1
ATOM 779 O O . ASN A 1 108 ? 28.247 5.109 -5.509 1.00 88.75 108 ASN A O 1
ATOM 783 N N . GLY A 1 109 ? 28.316 5.657 -3.343 1.00 87.94 109 GLY A N 1
ATOM 784 C CA . GLY A 1 109 ? 29.361 6.685 -3.449 1.00 87.94 109 GLY A CA 1
ATOM 785 C C . GLY A 1 109 ? 28.852 8.102 -3.719 1.00 87.94 109 GLY A C 1
ATOM 786 O O . GLY A 1 109 ? 29.262 9.024 -3.017 1.00 87.94 109 GLY A O 1
ATOM 787 N N . ASP A 1 110 ? 27.944 8.285 -4.676 1.00 87.12 110 ASP A N 1
ATOM 788 C CA . ASP A 1 110 ? 27.528 9.614 -5.151 1.00 87.12 110 ASP A CA 1
ATOM 789 C C . ASP A 1 110 ? 26.026 9.748 -5.457 1.00 87.12 110 ASP A C 1
ATOM 791 O O . ASP A 1 110 ? 25.552 10.836 -5.794 1.00 87.12 110 ASP A O 1
ATOM 795 N N . GLN A 1 111 ? 25.239 8.683 -5.294 1.00 89.69 111 GLN A N 1
ATOM 796 C CA . GLN A 1 111 ? 23.824 8.712 -5.644 1.00 89.69 111 GLN A CA 1
ATOM 797 C C . GLN A 1 111 ? 22.990 9.224 -4.481 1.00 89.69 111 GLN A C 1
ATOM 799 O O . GLN A 1 111 ? 22.763 8.526 -3.491 1.00 89.69 111 GLN A O 1
ATOM 804 N N . ALA A 1 112 ? 22.498 10.455 -4.617 1.00 90.44 112 ALA A N 1
ATOM 805 C CA . ALA A 1 112 ? 21.527 11.004 -3.688 1.00 90.44 112 ALA A CA 1
ATOM 806 C C . ALA A 1 112 ? 20.277 10.115 -3.658 1.00 90.44 112 ALA A C 1
ATOM 808 O O . ALA A 1 112 ? 19.700 9.768 -4.693 1.00 90.44 112 ALA A O 1
ATOM 809 N N . ALA A 1 113 ? 19.860 9.760 -2.454 1.00 91.62 113 ALA A N 1
ATOM 810 C CA . ALA A 1 113 ? 18.701 8.943 -2.195 1.00 91.62 113 ALA A CA 1
ATOM 811 C C . ALA A 1 113 ? 17.893 9.498 -1.032 1.00 91.62 113 ALA A C 1
ATOM 813 O O . ALA A 1 113 ? 18.382 10.234 -0.170 1.00 91.62 113 ALA A O 1
ATOM 814 N N . ARG A 1 114 ? 16.617 9.133 -1.029 1.00 92.06 114 ARG A N 1
ATOM 815 C CA . ARG A 1 114 ? 15.661 9.534 -0.014 1.00 92.06 114 ARG A CA 1
ATOM 816 C C . ARG A 1 114 ? 14.923 8.307 0.474 1.00 92.06 114 ARG A C 1
ATOM 818 O O . ARG A 1 114 ? 14.498 7.483 -0.331 1.00 92.06 114 ARG A O 1
ATOM 825 N N . ILE A 1 115 ? 14.761 8.217 1.789 1.00 93.56 115 ILE A N 1
ATOM 826 C CA . ILE A 1 115 ? 13.906 7.217 2.427 1.00 93.56 115 ILE A CA 1
ATOM 827 C C . ILE A 1 115 ? 12.948 7.930 3.367 1.00 93.56 115 ILE A C 1
ATOM 829 O O . ILE A 1 115 ? 13.368 8.743 4.191 1.00 93.56 115 ILE A O 1
ATOM 833 N N . GLN A 1 116 ? 11.660 7.651 3.225 1.00 92.56 116 GLN A N 1
ATOM 834 C CA . GLN A 1 116 ? 10.628 8.050 4.164 1.00 92.56 116 GLN A CA 1
ATOM 835 C C . GLN A 1 116 ? 10.133 6.811 4.900 1.00 92.56 116 GLN A C 1
ATOM 837 O O . GLN A 1 116 ? 9.658 5.845 4.304 1.00 92.56 116 GLN A O 1
ATOM 842 N N . TRP A 1 117 ? 10.278 6.865 6.215 1.00 90.75 117 TRP A N 1
ATOM 843 C CA . TRP A 1 117 ? 9.824 5.830 7.123 1.00 90.75 117 TRP A CA 1
ATOM 844 C C . TRP A 1 117 ? 8.361 6.080 7.492 1.00 90.75 117 TRP A C 1
ATOM 846 O O . TRP A 1 117 ? 7.966 7.245 7.600 1.00 90.75 117 TRP A O 1
ATOM 856 N N . PRO A 1 118 ? 7.555 5.027 7.694 1.00 87.81 118 PRO A N 1
ATOM 857 C CA . PRO A 1 118 ? 6.200 5.209 8.174 1.00 87.81 118 PRO A CA 1
ATOM 858 C C . PRO A 1 118 ? 6.232 5.774 9.594 1.00 87.81 118 PRO A C 1
ATOM 860 O O . PRO A 1 118 ? 7.102 5.437 10.408 1.00 87.81 118 PRO A O 1
ATOM 863 N N . ALA A 1 119 ? 5.267 6.635 9.905 1.00 75.06 119 ALA A N 1
ATOM 864 C CA . ALA A 1 119 ? 5.115 7.142 11.258 1.00 75.06 119 ALA A CA 1
ATOM 865 C C . ALA A 1 119 ? 4.891 5.978 12.240 1.00 75.06 119 ALA A C 1
ATOM 867 O O . ALA A 1 119 ? 4.144 5.044 11.960 1.00 75.06 119 ALA A O 1
ATOM 868 N N . ARG A 1 120 ? 5.512 6.067 13.424 1.00 66.50 120 ARG A N 1
ATOM 869 C CA . ARG A 1 120 ? 5.258 5.169 14.569 1.00 66.50 120 ARG A CA 1
ATOM 870 C C . ARG A 1 120 ? 5.573 3.688 14.333 1.00 66.50 120 ARG A C 1
ATOM 872 O O . ARG A 1 120 ? 4.978 2.831 14.975 1.00 66.50 120 ARG A O 1
ATOM 879 N N . TRP A 1 121 ? 6.526 3.375 13.462 1.00 75.31 121 TRP A N 1
ATOM 880 C CA . TRP A 1 121 ? 7.006 2.004 13.323 1.00 75.31 121 TRP A CA 1
ATOM 881 C C . TRP A 1 121 ? 7.555 1.415 14.637 1.00 75.31 121 TRP A C 1
ATOM 883 O O . TRP A 1 121 ? 8.248 2.096 15.396 1.00 75.31 121 TRP A O 1
ATOM 893 N N . ASN A 1 122 ? 7.288 0.124 14.858 1.00 68.31 122 ASN A N 1
ATOM 894 C CA . ASN A 1 122 ? 7.824 -0.674 15.957 1.00 68.31 122 ASN A CA 1
ATOM 895 C C . ASN A 1 122 ? 8.828 -1.713 15.430 1.00 68.31 122 ASN A C 1
ATOM 897 O O . ASN A 1 122 ? 8.513 -2.497 14.536 1.00 68.31 122 ASN A O 1
ATOM 901 N N . TYR A 1 123 ? 10.002 -1.779 16.060 1.00 69.62 123 TYR A N 1
ATOM 902 C CA . TYR A 1 123 ? 11.087 -2.714 15.751 1.00 69.62 123 TYR A CA 1
ATOM 903 C C . TYR A 1 123 ? 10.717 -4.200 15.814 1.00 69.62 123 TYR A C 1
ATOM 905 O O . TYR A 1 123 ? 11.451 -5.030 15.276 1.00 69.62 123 TYR A O 1
ATOM 913 N N . SER A 1 124 ? 9.598 -4.555 16.447 1.00 66.44 124 SER A N 1
ATOM 914 C CA . SER A 1 124 ? 9.108 -5.933 16.491 1.00 66.44 124 SER A CA 1
ATOM 915 C C . SER A 1 124 ? 8.580 -6.450 15.150 1.00 66.44 124 SER A C 1
ATOM 917 O O . SER A 1 124 ? 8.475 -7.664 14.986 1.00 66.44 124 SER A O 1
ATOM 919 N N . THR A 1 125 ? 8.250 -5.567 14.201 1.00 73.75 125 THR A N 1
ATOM 920 C CA . THR A 1 125 ? 7.561 -5.946 12.959 1.00 73.75 125 THR A CA 1
ATOM 921 C C . THR A 1 125 ? 8.395 -5.557 11.737 1.00 73.75 125 THR A C 1
ATOM 923 O O . THR A 1 125 ? 8.617 -4.366 11.511 1.00 73.75 125 THR A O 1
ATOM 926 N N . PRO A 1 126 ? 8.864 -6.525 10.927 1.00 85.81 126 PRO A N 1
ATOM 927 C CA . PRO A 1 126 ? 9.538 -6.232 9.666 1.00 85.81 126 PRO A CA 1
ATOM 928 C C . PRO A 1 126 ? 8.676 -5.375 8.722 1.00 85.81 126 PRO A C 1
ATOM 930 O O . PRO A 1 126 ? 7.499 -5.663 8.518 1.00 85.81 126 PRO A O 1
ATOM 933 N N . LEU A 1 127 ? 9.267 -4.324 8.151 1.00 90.38 127 LEU A N 1
ATOM 934 C CA . LEU A 1 127 ? 8.603 -3.350 7.281 1.00 90.38 127 LEU A CA 1
ATOM 935 C C . LEU A 1 127 ? 8.628 -3.778 5.821 1.00 90.38 127 LEU A C 1
ATOM 937 O O . LEU A 1 127 ? 9.700 -4.099 5.313 1.00 90.38 127 LEU A O 1
ATOM 941 N N . PRO A 1 128 ? 7.526 -3.657 5.078 1.00 94.62 128 PRO A N 1
ATOM 942 C CA . PRO A 1 128 ? 7.618 -3.618 3.630 1.00 94.62 128 PRO A CA 1
ATOM 943 C C . PRO A 1 128 ? 8.290 -2.319 3.185 1.00 94.62 128 PRO A C 1
ATOM 945 O O . PRO A 1 128 ? 8.113 -1.263 3.803 1.00 94.62 128 PRO A O 1
ATOM 948 N N . LEU A 1 129 ? 9.047 -2.399 2.096 1.00 96.50 129 LEU A N 1
ATOM 949 C CA . LEU A 1 129 ? 9.722 -1.256 1.492 1.00 96.50 129 LEU A CA 1
ATOM 950 C C . LEU A 1 129 ? 9.282 -1.090 0.042 1.00 96.50 129 LEU A C 1
ATOM 952 O O . LEU A 1 129 ? 9.508 -1.976 -0.774 1.00 96.50 129 LEU A O 1
ATOM 956 N N . VAL A 1 130 ? 8.737 0.070 -0.306 1.00 97.56 130 VAL A N 1
ATOM 957 C CA . VAL A 1 130 ? 8.547 0.476 -1.699 1.00 97.56 130 VAL A CA 1
ATOM 958 C C . VAL A 1 130 ? 9.840 1.103 -2.216 1.00 97.56 130 VAL A C 1
ATOM 960 O O . VAL A 1 130 ? 10.310 2.084 -1.646 1.00 97.56 130 VAL A O 1
ATOM 963 N N . ILE A 1 131 ? 10.400 0.589 -3.311 1.00 96.81 131 ILE A N 1
ATOM 964 C CA . ILE A 1 131 ? 11.476 1.253 -4.061 1.00 96.81 131 ILE A CA 1
ATOM 965 C C . ILE A 1 131 ? 10.886 1.816 -5.352 1.00 96.81 131 ILE A C 1
ATOM 967 O O . ILE A 1 131 ? 10.422 1.068 -6.215 1.00 96.81 131 ILE A O 1
ATOM 971 N N . GLN A 1 132 ? 10.888 3.144 -5.473 1.00 95.38 132 GLN A N 1
ATOM 972 C CA . GLN A 1 132 ? 10.384 3.849 -6.647 1.00 95.38 132 GLN A CA 1
ATOM 973 C C . GLN A 1 132 ? 11.491 4.059 -7.683 1.00 95.38 132 GLN A C 1
ATOM 975 O O . GLN A 1 132 ? 12.506 4.667 -7.375 1.00 95.38 132 GLN A O 1
ATOM 980 N N . PHE A 1 133 ? 11.233 3.666 -8.928 1.00 93.88 133 PHE A N 1
ATOM 981 C CA . PHE A 1 133 ? 11.998 4.001 -10.126 1.00 93.88 133 PHE A CA 1
ATOM 982 C C . PHE A 1 133 ? 11.227 5.027 -10.964 1.00 93.88 133 PHE A C 1
ATOM 984 O O . PHE A 1 133 ? 10.053 4.836 -11.287 1.00 93.88 133 PHE A O 1
ATOM 991 N N . LYS A 1 134 ? 11.890 6.119 -11.350 1.00 87.69 134 LYS A N 1
ATOM 992 C CA . LYS A 1 134 ? 11.283 7.223 -12.111 1.00 87.69 134 LYS A CA 1
ATOM 993 C C . LYS A 1 134 ? 11.646 7.201 -13.598 1.00 87.69 134 LYS A C 1
ATOM 995 O O . LYS A 1 134 ? 12.638 6.601 -13.998 1.00 87.69 134 LYS A O 1
ATOM 1000 N N . GLY A 1 135 ? 10.828 7.879 -14.408 1.00 71.56 135 GLY A N 1
ATOM 1001 C CA . GLY A 1 135 ? 10.921 7.878 -15.872 1.00 71.56 135 GLY A CA 1
ATOM 1002 C C . GLY A 1 135 ? 11.890 8.878 -16.514 1.00 71.56 135 GLY A C 1
ATOM 1003 O O . GLY A 1 135 ? 12.373 8.620 -17.617 1.00 71.56 135 GLY A O 1
ATOM 1004 N N . THR A 1 136 ? 12.187 10.004 -15.863 1.00 69.75 136 THR A N 1
ATOM 1005 C CA . THR A 1 136 ? 13.143 11.025 -16.339 1.00 69.75 136 THR A CA 1
ATOM 1006 C C . THR A 1 136 ? 13.654 11.879 -15.181 1.00 69.75 136 THR A C 1
ATOM 1008 O O . THR A 1 136 ? 12.888 12.173 -14.265 1.00 69.75 136 THR A O 1
ATOM 1011 N N . ASP A 1 137 ? 14.918 12.304 -15.264 1.00 56.97 137 ASP A N 1
ATOM 1012 C CA . ASP A 1 137 ? 15.530 13.390 -14.481 1.00 56.97 137 ASP A CA 1
ATOM 1013 C C . ASP A 1 137 ? 15.290 13.326 -12.966 1.00 56.97 137 ASP A C 1
ATOM 1015 O O . ASP A 1 137 ? 14.783 14.260 -12.344 1.00 56.97 137 ASP A O 1
ATOM 1019 N N . ALA A 1 138 ? 15.746 12.245 -12.331 1.00 51.84 138 ALA A N 1
ATOM 1020 C CA . ALA A 1 138 ? 15.849 12.193 -10.872 1.00 51.84 138 ALA A CA 1
ATOM 1021 C C . ALA A 1 138 ? 16.901 13.177 -10.291 1.00 51.84 138 ALA A C 1
ATOM 1023 O O . ALA A 1 138 ? 17.070 13.253 -9.077 1.00 51.84 138 ALA A O 1
ATOM 1024 N N . GLY A 1 139 ? 17.561 13.980 -11.138 1.00 45.84 139 GLY A N 1
ATOM 1025 C CA . GLY A 1 139 ? 18.594 14.957 -10.780 1.00 45.84 139 GLY A CA 1
ATOM 1026 C C . GLY A 1 139 ? 18.099 16.269 -10.152 1.00 45.84 139 GLY A C 1
ATOM 1027 O O . GLY A 1 139 ? 18.785 17.278 -10.259 1.00 45.84 139 GLY A O 1
ATOM 1028 N N . GLY A 1 140 ? 16.932 16.292 -9.504 1.00 55.00 140 GLY A N 1
ATOM 1029 C CA . GLY A 1 140 ? 16.427 17.467 -8.780 1.00 55.00 140 GLY A CA 1
ATOM 1030 C C . GLY A 1 140 ? 15.660 17.087 -7.511 1.00 55.00 140 GLY A C 1
ATOM 1031 O O . GLY A 1 140 ? 15.328 15.922 -7.315 1.00 55.00 140 GLY A O 1
ATOM 1032 N N . ASP A 1 141 ? 15.311 18.073 -6.673 1.00 53.88 141 ASP A N 1
ATOM 1033 C CA . ASP A 1 141 ? 14.664 17.912 -5.345 1.00 53.88 141 ASP A CA 1
ATOM 1034 C C . ASP A 1 141 ? 13.359 17.082 -5.324 1.00 53.88 141 ASP A C 1
ATOM 1036 O O . ASP A 1 141 ? 12.819 16.735 -4.267 1.00 53.88 141 ASP A O 1
ATOM 1040 N N . LYS A 1 142 ? 12.823 16.732 -6.493 1.00 62.09 142 LYS A N 1
ATOM 1041 C CA . LYS A 1 142 ? 11.615 15.926 -6.660 1.00 62.09 142 LYS A CA 1
ATOM 1042 C C . LYS A 1 142 ? 11.953 14.438 -6.578 1.00 62.09 142 LYS A C 1
ATOM 1044 O O . LYS A 1 142 ? 11.803 13.707 -7.550 1.00 62.09 142 LYS A O 1
ATOM 1049 N N . PHE A 1 143 ? 12.352 13.964 -5.401 1.00 61.53 143 PHE A N 1
ATOM 1050 C CA . PHE A 1 143 ? 12.654 12.545 -5.163 1.00 61.53 143 PHE A CA 1
ATOM 1051 C C . PHE A 1 143 ? 11.429 11.624 -5.326 1.00 61.53 143 PHE A C 1
ATOM 1053 O O . PHE A 1 143 ? 11.561 10.550 -5.903 1.00 61.53 143 PHE A O 1
ATOM 1060 N N . TYR A 1 144 ? 10.221 12.060 -4.944 1.00 71.31 144 TYR A N 1
ATOM 1061 C CA . TYR A 1 144 ? 8.996 11.237 -4.989 1.00 71.31 144 TYR A CA 1
ATOM 1062 C C . TYR A 1 144 ? 7.950 11.744 -5.982 1.00 71.31 144 TYR A C 1
ATOM 1064 O O . TYR A 1 144 ? 8.012 12.893 -6.420 1.00 71.31 144 TYR A O 1
ATOM 1072 N N . GLU A 1 145 ? 7.014 10.884 -6.375 1.00 68.69 145 GLU A N 1
ATOM 1073 C CA . GLU A 1 145 ? 5.694 11.357 -6.818 1.00 68.69 145 GLU A CA 1
ATOM 1074 C C . GLU A 1 145 ? 4.930 11.877 -5.598 1.00 68.69 145 GLU A C 1
ATOM 1076 O O . GLU A 1 145 ? 4.970 11.245 -4.547 1.00 68.69 145 GLU A O 1
ATOM 1081 N N . ALA A 1 146 ? 4.287 13.043 -5.702 1.00 70.06 146 ALA A N 1
ATOM 1082 C CA . ALA A 1 146 ? 3.862 13.825 -4.534 1.00 70.06 146 ALA A CA 1
ATOM 1083 C C . ALA A 1 146 ? 2.919 13.078 -3.565 1.00 70.06 146 ALA A C 1
ATOM 1085 O O . ALA A 1 146 ? 2.949 13.348 -2.368 1.00 70.06 146 ALA A O 1
ATOM 1086 N N . SER A 1 147 ? 2.124 12.125 -4.057 1.00 77.81 147 SER A N 1
ATOM 1087 C CA . SER A 1 147 ? 1.152 11.346 -3.276 1.00 77.81 147 SER A CA 1
ATOM 1088 C C . SER A 1 147 ? 1.666 9.991 -2.776 1.00 77.81 147 SER A C 1
ATOM 1090 O O . SER A 1 147 ? 1.089 9.421 -1.850 1.00 77.81 147 SER A O 1
ATOM 1092 N N . LEU A 1 148 ? 2.740 9.466 -3.370 1.00 84.88 148 LEU A N 1
ATOM 1093 C CA . LEU A 1 148 ? 3.229 8.109 -3.117 1.00 84.88 148 LEU A CA 1
ATOM 1094 C C . LEU A 1 148 ? 3.714 7.910 -1.663 1.00 84.88 148 LEU A C 1
ATOM 1096 O O . LEU A 1 148 ? 3.342 6.904 -1.055 1.00 84.88 148 LEU A O 1
ATOM 1100 N N . PRO A 1 149 ? 4.467 8.850 -1.047 1.00 86.00 149 PRO A N 1
ATOM 1101 C CA . PRO A 1 149 ? 4.937 8.661 0.321 1.00 86.00 149 PRO A CA 1
ATOM 1102 C C . PRO A 1 149 ? 3.833 8.693 1.370 1.00 86.00 149 PRO A C 1
ATOM 1104 O O . PRO A 1 149 ? 3.913 7.947 2.342 1.00 86.00 149 PRO A O 1
ATOM 1107 N N . ASN A 1 150 ? 2.797 9.512 1.171 1.00 84.44 150 ASN A N 1
ATOM 1108 C CA . ASN A 1 150 ? 1.655 9.553 2.084 1.00 84.44 150 ASN A CA 1
ATOM 1109 C C . ASN A 1 150 ? 0.879 8.235 2.008 1.00 84.44 150 ASN A C 1
ATOM 1111 O O . ASN A 1 150 ? 0.673 7.595 3.033 1.00 84.44 150 ASN A O 1
ATOM 1115 N N . ALA A 1 151 ? 0.578 7.760 0.794 1.00 86.06 151 ALA A N 1
ATOM 1116 C CA . ALA A 1 151 ? -0.127 6.497 0.592 1.00 86.06 151 ALA A CA 1
ATOM 1117 C C . ALA A 1 151 ? 0.603 5.290 1.210 1.00 86.06 151 ALA A C 1
ATOM 1119 O O . ALA A 1 151 ? -0.037 4.439 1.822 1.00 86.06 151 ALA A O 1
ATOM 1120 N N . ALA A 1 152 ? 1.934 5.227 1.080 1.00 88.94 152 ALA A N 1
ATOM 1121 C CA . ALA A 1 152 ? 2.745 4.183 1.707 1.00 88.94 152 ALA A CA 1
ATOM 1122 C C . ALA A 1 152 ? 2.798 4.334 3.240 1.00 88.94 152 ALA A C 1
ATOM 1124 O O . ALA A 1 152 ? 2.567 3.368 3.969 1.00 88.94 152 ALA A O 1
ATOM 1125 N N . SER A 1 153 ? 3.052 5.549 3.740 1.00 86.31 153 SER A N 1
ATOM 1126 C CA . SER A 1 153 ? 3.170 5.815 5.179 1.00 86.31 153 SER A CA 1
ATOM 1127 C C . SER A 1 153 ? 1.874 5.529 5.938 1.00 86.31 153 SER A C 1
ATOM 1129 O O . SER A 1 153 ? 1.936 5.008 7.049 1.00 86.31 153 SER A O 1
ATOM 1131 N N . GLU A 1 154 ? 0.717 5.845 5.352 1.00 82.12 154 GLU A N 1
ATOM 1132 C CA . GLU A 1 154 ? -0.609 5.552 5.917 1.00 82.12 154 GLU A CA 1
ATOM 1133 C C . GLU A 1 154 ? -0.864 4.049 6.091 1.00 82.12 154 GLU A C 1
ATOM 1135 O O . GLU A 1 154 ? -1.701 3.665 6.896 1.00 82.12 154 GLU A O 1
ATOM 1140 N N . LEU A 1 155 ? -0.129 3.191 5.377 1.00 82.69 155 LEU A N 1
ATOM 1141 C CA . LEU A 1 155 ? -0.217 1.735 5.494 1.00 82.69 155 LEU A CA 1
ATOM 1142 C C . LEU A 1 155 ? 0.956 1.123 6.265 1.00 82.69 155 LEU A C 1
ATOM 1144 O O . LEU A 1 155 ? 1.107 -0.093 6.290 1.00 82.69 155 LEU A O 1
ATOM 1148 N N . GLY A 1 156 ? 1.817 1.933 6.885 1.00 87.44 156 GLY A N 1
ATOM 1149 C CA . GLY A 1 156 ? 2.974 1.404 7.607 1.00 87.44 156 GLY A CA 1
ATOM 1150 C C . GLY A 1 156 ? 4.063 0.860 6.680 1.00 87.44 156 GLY A C 1
ATOM 1151 O O . GLY A 1 156 ? 4.860 0.026 7.100 1.00 87.44 156 GLY A O 1
ATOM 1152 N N . VAL A 1 157 ? 4.105 1.317 5.427 1.00 92.19 157 VAL A N 1
ATOM 1153 C CA . VAL A 1 157 ? 5.092 0.913 4.420 1.00 92.19 157 VAL A CA 1
ATOM 1154 C C . VAL A 1 157 ? 6.167 1.989 4.307 1.00 92.19 157 VAL A C 1
ATOM 1156 O O . VAL A 1 157 ? 5.867 3.175 4.159 1.00 92.19 157 VAL A O 1
ATOM 1159 N N . ALA A 1 158 ? 7.437 1.587 4.372 1.00 94.69 158 ALA A N 1
ATOM 1160 C CA . ALA A 1 158 ? 8.541 2.494 4.078 1.00 94.69 158 ALA A CA 1
ATOM 1161 C C . ALA A 1 158 ? 8.619 2.746 2.575 1.00 94.69 158 ALA A C 1
ATOM 1163 O O . ALA A 1 158 ? 8.315 1.865 1.774 1.00 94.69 158 ALA A O 1
ATOM 1164 N N . ILE A 1 159 ? 9.079 3.927 2.177 1.00 95.50 159 ILE A N 1
ATOM 1165 C CA . ILE A 1 159 ? 9.319 4.234 0.772 1.00 95.50 159 ILE A CA 1
ATOM 1166 C C . ILE A 1 159 ? 10.704 4.817 0.565 1.00 95.50 159 ILE A C 1
ATOM 1168 O O . ILE A 1 159 ? 11.166 5.647 1.345 1.00 95.50 159 ILE A O 1
ATOM 1172 N N . ALA A 1 160 ? 11.361 4.390 -0.503 1.00 95.25 160 ALA A N 1
ATOM 1173 C CA . ALA A 1 160 ? 12.683 4.831 -0.881 1.00 95.25 160 ALA A CA 1
ATOM 1174 C C . ALA A 1 160 ? 12.780 5.094 -2.385 1.00 95.25 160 ALA A C 1
ATOM 1176 O O . ALA A 1 160 ? 12.066 4.515 -3.203 1.00 95.25 160 ALA A O 1
ATOM 1177 N N . THR A 1 161 ? 13.688 5.988 -2.747 1.00 94.12 161 THR A N 1
ATOM 1178 C CA . THR A 1 161 ? 14.027 6.333 -4.129 1.00 94.12 161 THR A CA 1
ATOM 1179 C C . THR A 1 161 ? 15.454 6.873 -4.169 1.00 94.12 161 THR A C 1
ATOM 1181 O O . THR A 1 161 ? 15.951 7.390 -3.165 1.00 94.12 161 THR A O 1
ATOM 1184 N N . ALA A 1 162 ? 16.116 6.778 -5.313 1.00 91.50 162 ALA A N 1
ATOM 1185 C CA . ALA A 1 162 ? 17.426 7.371 -5.544 1.00 91.50 162 ALA A CA 1
ATOM 1186 C C . ALA A 1 162 ? 17.465 8.083 -6.894 1.00 91.50 162 ALA A C 1
ATOM 1188 O O . ALA A 1 162 ? 16.530 8.006 -7.691 1.00 91.50 162 ALA A O 1
ATOM 1189 N N . ASN A 1 163 ? 18.573 8.768 -7.158 1.00 89.19 163 ASN A N 1
ATOM 1190 C CA . ASN A 1 163 ? 18.852 9.291 -8.486 1.00 89.19 163 ASN A CA 1
ATOM 1191 C C . ASN A 1 163 ? 19.062 8.162 -9.514 1.00 89.19 163 ASN A C 1
ATOM 1193 O O . ASN A 1 163 ? 18.788 8.360 -10.690 1.00 89.19 163 ASN A O 1
ATOM 1197 N N . PHE A 1 164 ? 19.514 6.980 -9.077 1.00 90.12 164 PHE A N 1
ATOM 1198 C CA . PHE A 1 164 ? 19.790 5.806 -9.920 1.00 90.12 164 PHE A CA 1
ATOM 1199 C C . PHE A 1 164 ? 20.697 6.110 -11.123 1.00 90.12 164 PHE A C 1
ATOM 1201 O O . PHE A 1 164 ? 20.381 5.712 -12.241 1.00 90.12 164 PHE A O 1
ATOM 1208 N N . HIS A 1 165 ? 21.768 6.889 -10.943 1.00 89.19 165 HIS A N 1
ATOM 1209 C CA . HIS A 1 165 ? 22.576 7.443 -12.039 1.00 89.19 165 HIS A CA 1
ATOM 1210 C C . HIS A 1 165 ? 21.729 8.219 -13.077 1.00 89.19 165 HIS A C 1
ATOM 1212 O O . HIS A 1 165 ? 21.976 8.172 -14.284 1.00 89.19 165 HIS A O 1
ATOM 1218 N N . GLY A 1 166 ? 20.691 8.925 -12.624 1.00 87.12 166 GLY A N 1
ATOM 1219 C CA . GLY A 1 166 ? 19.812 9.767 -13.429 1.00 87.12 166 GLY A CA 1
ATOM 1220 C C . GLY A 1 166 ? 18.956 8.979 -14.422 1.00 87.12 166 GLY A C 1
ATOM 1221 O O . GLY A 1 166 ? 18.117 8.155 -14.065 1.00 87.12 166 GLY A O 1
ATOM 1222 N N . ASN A 1 167 ? 19.155 9.252 -15.709 1.00 86.19 167 ASN A N 1
ATOM 1223 C CA . ASN A 1 167 ? 18.400 8.664 -16.816 1.00 86.19 167 ASN A CA 1
ATOM 1224 C C . ASN A 1 167 ? 18.880 7.241 -17.172 1.00 86.19 167 ASN A C 1
ATOM 1226 O O . ASN A 1 167 ? 19.027 6.917 -18.344 1.00 86.19 167 ASN A O 1
ATOM 1230 N N . SER A 1 168 ? 19.147 6.391 -16.176 1.00 85.81 168 SER A N 1
ATOM 1231 C CA . SER A 1 168 ? 19.769 5.078 -16.400 1.00 85.81 168 SER A CA 1
ATOM 1232 C C . SER A 1 168 ? 18.788 3.932 -16.682 1.00 85.81 168 SER A C 1
ATOM 1234 O O . SER A 1 168 ? 19.218 2.846 -17.046 1.00 85.81 168 SER A O 1
ATOM 1236 N N . TYR A 1 169 ? 17.471 4.145 -16.574 1.00 91.44 169 TYR A N 1
ATOM 1237 C CA . TYR A 1 169 ? 16.427 3.281 -17.168 1.00 91.44 169 TYR A CA 1
ATOM 1238 C C . TYR A 1 169 ? 16.579 1.764 -16.934 1.00 91.44 169 TYR A C 1
ATOM 1240 O O . TYR A 1 169 ? 16.416 0.960 -17.855 1.00 91.44 169 TYR A O 1
ATOM 1248 N N . GLY A 1 170 ? 16.916 1.368 -15.705 1.00 93.75 170 GLY A N 1
ATOM 1249 C CA . GLY A 1 170 ? 17.089 -0.041 -15.342 1.00 93.75 170 GLY A CA 1
ATOM 1250 C C . GLY A 1 170 ? 18.369 -0.696 -15.868 1.00 93.75 170 GLY A C 1
ATOM 1251 O O . GLY A 1 170 ? 18.426 -1.925 -15.917 1.00 93.75 170 GLY A O 1
ATOM 1252 N N . SER A 1 171 ? 19.373 0.098 -16.255 1.00 96.00 171 SER A N 1
ATOM 1253 C CA . SER A 1 171 ? 20.716 -0.374 -16.598 1.00 96.00 171 SER A CA 1
ATOM 1254 C C . SER A 1 171 ? 21.428 -1.005 -15.387 1.00 96.00 171 SER A C 1
ATOM 1256 O O . SER A 1 171 ? 20.982 -0.832 -14.246 1.00 96.00 171 SER A O 1
ATOM 1258 N N . PRO A 1 172 ? 22.558 -1.714 -15.588 1.00 95.69 172 PRO A N 1
ATOM 1259 C CA . PRO A 1 172 ? 23.310 -2.320 -14.490 1.00 95.69 172 PRO A CA 1
ATOM 1260 C C . PRO A 1 172 ? 23.633 -1.351 -13.340 1.00 95.69 172 PRO A C 1
ATOM 1262 O O . PRO A 1 172 ? 23.482 -1.726 -12.179 1.00 95.69 172 PRO A O 1
ATOM 1265 N N . SER A 1 173 ? 24.017 -0.105 -13.646 1.00 94.12 173 SER A N 1
ATOM 1266 C CA . SER A 1 173 ? 24.334 0.908 -12.630 1.00 94.12 173 SER A CA 1
ATOM 1267 C C . SER A 1 173 ? 23.104 1.317 -11.817 1.00 94.12 173 SER A C 1
ATOM 1269 O O . SER A 1 173 ? 23.173 1.366 -10.593 1.00 94.12 173 SER A O 1
ATOM 1271 N N . ALA A 1 174 ? 21.948 1.506 -12.466 1.00 94.44 174 ALA A N 1
ATOM 1272 C CA . ALA A 1 174 ? 20.698 1.814 -11.767 1.00 94.44 174 ALA A CA 1
ATOM 1273 C C . ALA A 1 174 ? 20.285 0.693 -10.799 1.00 94.44 174 ALA A C 1
ATOM 1275 O O . ALA A 1 174 ? 19.814 0.953 -9.692 1.00 94.44 174 ALA A O 1
ATOM 1276 N N . LEU A 1 175 ? 20.465 -0.569 -11.204 1.00 96.19 175 LEU A N 1
ATOM 1277 C CA . LEU A 1 175 ? 20.152 -1.717 -10.351 1.00 96.19 175 LEU A CA 1
ATOM 1278 C C . LEU A 1 175 ? 21.143 -1.866 -9.188 1.00 96.19 175 LEU A C 1
ATOM 1280 O O . LEU A 1 175 ? 20.735 -2.264 -8.096 1.00 96.19 175 LEU A O 1
ATOM 1284 N N . ALA A 1 176 ? 22.418 -1.522 -9.396 1.00 95.06 176 ALA A N 1
ATOM 1285 C CA . ALA A 1 176 ? 23.414 -1.471 -8.327 1.00 95.06 176 ALA A CA 1
ATOM 1286 C C . ALA A 1 176 ? 23.047 -0.419 -7.267 1.00 95.06 176 ALA A C 1
ATOM 1288 O O . ALA A 1 176 ? 23.099 -0.708 -6.073 1.00 95.06 176 ALA A O 1
ATOM 1289 N N . ASP A 1 177 ? 22.577 0.756 -7.686 1.00 94.44 177 ASP A N 1
ATOM 1290 C CA . ASP A 1 177 ? 22.101 1.792 -6.762 1.00 94.44 177 ASP A CA 1
ATOM 1291 C C . ASP A 1 177 ? 20.853 1.359 -5.998 1.00 94.44 177 ASP A C 1
ATOM 1293 O O . ASP A 1 177 ? 20.739 1.601 -4.798 1.00 94.44 177 ASP A O 1
ATOM 1297 N N . ALA A 1 178 ? 19.914 0.694 -6.677 1.00 95.88 178 ALA A N 1
ATOM 1298 C CA . ALA A 1 178 ? 18.713 0.169 -6.041 1.00 95.88 178 ALA A CA 1
ATOM 1299 C C . ALA A 1 178 ? 19.048 -0.895 -4.990 1.00 95.88 178 ALA A C 1
ATOM 1301 O O . ALA A 1 178 ? 18.459 -0.899 -3.907 1.00 95.88 178 ALA A O 1
ATOM 1302 N N . ARG A 1 179 ? 20.048 -1.742 -5.263 1.00 95.88 179 ARG A N 1
ATOM 1303 C CA . ARG A 1 179 ? 20.597 -2.663 -4.265 1.00 95.88 179 ARG A CA 1
ATOM 1304 C C . ARG A 1 179 ? 21.238 -1.918 -3.097 1.00 95.88 179 ARG A C 1
ATOM 1306 O O . ARG A 1 179 ? 20.897 -2.217 -1.959 1.00 95.88 179 ARG A O 1
ATOM 1313 N N . ALA A 1 180 ? 22.096 -0.935 -3.357 1.00 95.06 180 ALA A N 1
ATOM 1314 C CA . ALA A 1 180 ? 22.742 -0.153 -2.303 1.00 95.06 180 ALA A CA 1
ATOM 1315 C C . ALA A 1 180 ? 21.718 0.590 -1.421 1.00 95.06 180 ALA A C 1
ATOM 1317 O O . ALA A 1 180 ? 21.882 0.680 -0.205 1.00 95.06 180 ALA A O 1
ATOM 1318 N N . LEU A 1 181 ? 20.623 1.075 -2.013 1.00 95.50 181 LEU A N 1
ATOM 1319 C CA . LEU A 1 181 ? 19.509 1.694 -1.297 1.00 95.50 181 LEU A CA 1
ATOM 1320 C C . LEU A 1 181 ? 18.765 0.704 -0.396 1.00 95.50 181 LEU A C 1
ATOM 1322 O O . LEU A 1 181 ? 18.464 1.022 0.755 1.00 95.50 181 LEU A O 1
ATOM 1326 N N . TYR A 1 182 ? 18.497 -0.499 -0.899 1.00 95.94 182 TYR A N 1
ATOM 1327 C CA . TYR A 1 182 ? 17.904 -1.576 -0.111 1.00 95.94 182 TYR A CA 1
ATOM 1328 C C . TYR A 1 182 ? 18.808 -2.009 1.050 1.00 95.94 182 TYR A C 1
ATOM 1330 O O . TYR A 1 182 ? 18.351 -2.115 2.188 1.00 95.94 182 TYR A O 1
ATOM 1338 N N . GLU A 1 183 ? 20.102 -2.195 0.788 1.00 93.75 183 GLU A N 1
ATOM 1339 C CA . GLU A 1 183 ? 21.101 -2.529 1.806 1.00 93.75 183 GLU A CA 1
ATOM 1340 C C . GLU A 1 183 ? 21.207 -1.430 2.869 1.00 93.75 183 GLU A C 1
ATOM 1342 O O . GLU A 1 183 ? 21.258 -1.733 4.061 1.00 93.75 183 GLU A O 1
ATOM 1347 N N . TYR A 1 184 ? 21.143 -0.154 2.476 1.00 93.62 184 TYR A N 1
ATOM 1348 C CA . TYR A 1 184 ? 21.061 0.949 3.429 1.00 93.62 184 TYR A CA 1
ATOM 1349 C C . TYR A 1 184 ? 19.792 0.865 4.288 1.00 93.62 184 TYR A C 1
ATOM 1351 O O . TYR A 1 184 ? 19.878 1.003 5.511 1.00 93.62 184 TYR A O 1
ATOM 1359 N N . ALA A 1 185 ? 18.622 0.622 3.686 1.00 93.25 185 ALA A N 1
ATOM 1360 C CA . ALA A 1 185 ? 17.357 0.519 4.415 1.00 93.25 185 ALA A CA 1
ATOM 1361 C C . ALA A 1 185 ? 17.394 -0.599 5.471 1.00 93.25 185 ALA A C 1
ATOM 1363 O O . ALA A 1 185 ? 16.953 -0.401 6.605 1.00 93.25 185 ALA A O 1
ATOM 1364 N N . LEU A 1 186 ? 18.019 -1.728 5.132 1.00 91.50 186 LEU A N 1
ATOM 1365 C CA . LEU A 1 186 ? 18.249 -2.852 6.037 1.00 91.50 186 LEU A CA 1
ATOM 1366 C C . LEU A 1 186 ? 19.098 -2.495 7.271 1.00 91.50 186 LEU A C 1
ATOM 1368 O O . LEU A 1 186 ? 18.943 -3.120 8.317 1.00 91.50 186 LEU A O 1
ATOM 1372 N N . THR A 1 187 ? 19.960 -1.473 7.194 1.00 89.19 187 THR A N 1
ATOM 1373 C CA . THR A 1 187 ? 20.706 -0.977 8.371 1.00 89.19 187 THR A CA 1
ATOM 1374 C C . THR A 1 187 ? 19.840 -0.180 9.349 1.00 89.19 187 THR A C 1
ATOM 1376 O O . THR A 1 187 ? 20.288 0.132 10.453 1.00 89.19 187 THR A O 1
ATOM 1379 N N . LYS A 1 188 ? 18.625 0.208 8.941 1.00 88.94 188 LYS A N 1
ATOM 1380 C CA . LYS A 1 188 ? 17.718 1.060 9.722 1.00 88.94 188 LYS A CA 1
ATOM 1381 C C . LYS A 1 188 ? 16.526 0.294 10.270 1.00 88.94 188 LYS A C 1
ATOM 1383 O O . LYS A 1 188 ? 16.114 0.568 11.392 1.00 88.94 188 LYS A O 1
ATOM 1388 N N . ALA A 1 189 ? 15.996 -0.652 9.501 1.00 88.31 189 ALA A N 1
ATOM 1389 C CA . ALA A 1 189 ? 14.873 -1.480 9.908 1.00 88.31 189 ALA A CA 1
ATOM 1390 C C . ALA A 1 189 ? 14.959 -2.889 9.289 1.00 88.31 189 ALA A C 1
ATOM 1392 O O . ALA A 1 189 ? 15.455 -3.040 8.171 1.00 88.31 189 ALA A O 1
ATOM 1393 N N . PRO A 1 190 ? 14.448 -3.932 9.969 1.00 88.75 190 PRO A N 1
ATOM 1394 C CA . PRO A 1 190 ? 14.157 -5.207 9.332 1.00 88.75 190 PRO A CA 1
ATOM 1395 C C . PRO A 1 190 ? 13.127 -4.994 8.218 1.00 88.75 190 PRO A C 1
ATOM 1397 O O . PRO A 1 190 ? 12.052 -4.454 8.470 1.00 88.75 190 PRO A O 1
ATOM 1400 N N . ILE A 1 191 ? 13.446 -5.435 7.001 1.00 92.06 191 ILE A N 1
ATOM 1401 C CA . ILE A 1 191 ? 12.557 -5.327 5.840 1.00 92.06 191 ILE A CA 1
ATOM 1402 C C . ILE A 1 191 ? 11.924 -6.696 5.557 1.00 92.06 191 ILE A C 1
ATOM 1404 O O . ILE A 1 191 ? 12.654 -7.679 5.427 1.00 92.06 191 ILE A O 1
ATOM 1408 N N . SER A 1 192 ? 10.590 -6.777 5.495 1.00 91.88 192 SER A N 1
ATOM 1409 C CA . SER A 1 192 ? 9.843 -8.018 5.205 1.00 91.88 192 SER A CA 1
ATOM 1410 C C . SER A 1 192 ? 9.862 -8.398 3.728 1.00 91.88 192 SER A C 1
ATOM 1412 O O . SER A 1 192 ? 9.762 -9.574 3.398 1.00 91.88 192 SER A O 1
ATOM 1414 N N . GLY A 1 193 ? 9.989 -7.408 2.850 1.00 94.94 193 GLY A N 1
ATOM 1415 C CA . GLY A 1 193 ? 10.045 -7.585 1.408 1.00 94.94 193 GLY A CA 1
ATOM 1416 C C . GLY A 1 193 ? 10.011 -6.244 0.685 1.00 94.94 193 GLY A C 1
ATOM 1417 O O . GLY A 1 193 ? 9.818 -5.189 1.299 1.00 94.94 193 GLY A O 1
ATOM 1418 N N . VAL A 1 194 ? 10.243 -6.285 -0.624 1.00 97.69 194 VAL A N 1
ATOM 1419 C CA . VAL A 1 194 ? 10.345 -5.097 -1.471 1.00 97.69 194 VAL A CA 1
ATOM 1420 C C . VAL A 1 194 ? 9.189 -5.054 -2.456 1.00 97.69 194 VAL A C 1
ATOM 1422 O O . VAL A 1 194 ? 8.917 -6.017 -3.166 1.00 97.69 194 VAL A O 1
ATOM 1425 N N . ILE A 1 195 ? 8.529 -3.910 -2.523 1.00 98.06 195 ILE A N 1
ATOM 1426 C CA . ILE A 1 195 ? 7.510 -3.585 -3.512 1.00 98.06 195 ILE A CA 1
ATOM 1427 C C . ILE A 1 195 ? 8.143 -2.595 -4.481 1.00 98.06 195 ILE A C 1
ATOM 1429 O O . ILE A 1 195 ? 8.845 -1.670 -4.077 1.00 98.06 195 ILE A O 1
ATOM 1433 N N . LEU A 1 196 ? 7.937 -2.788 -5.773 1.00 97.94 196 LEU A N 1
ATOM 1434 C CA . LEU A 1 196 ? 8.594 -1.978 -6.791 1.00 97.94 196 LEU A CA 1
ATOM 1435 C C . LEU A 1 196 ? 7.572 -1.059 -7.425 1.00 97.94 196 LEU A C 1
ATOM 1437 O O . LEU A 1 196 ? 6.541 -1.524 -7.897 1.00 97.94 196 LEU A O 1
ATOM 1441 N N . HIS A 1 197 ? 7.858 0.237 -7.441 1.00 96.94 197 HIS A N 1
ATOM 1442 C CA . HIS A 1 197 ? 7.051 1.201 -8.175 1.00 96.94 197 HIS A CA 1
ATOM 1443 C C . HIS A 1 197 ? 7.837 1.694 -9.386 1.00 96.94 197 HIS A C 1
ATOM 1445 O O . HIS A 1 197 ? 8.981 2.112 -9.228 1.00 96.94 197 HIS A O 1
ATOM 1451 N N . GLY A 1 198 ? 7.261 1.648 -10.584 1.00 95.12 198 GLY A N 1
ATOM 1452 C CA . GLY A 1 198 ? 7.925 2.106 -11.804 1.00 95.12 198 GLY A CA 1
ATOM 1453 C C . GLY A 1 198 ? 7.024 2.997 -12.645 1.00 95.12 198 GLY A C 1
ATOM 1454 O O . GLY A 1 198 ? 5.988 2.535 -13.114 1.00 95.12 198 GLY A O 1
ATOM 1455 N N . THR A 1 199 ? 7.449 4.237 -12.895 1.00 92.88 199 THR A N 1
ATOM 1456 C CA . THR A 1 199 ? 6.691 5.186 -13.732 1.00 92.88 199 THR A CA 1
ATOM 1457 C C . THR A 1 199 ? 7.407 5.459 -15.050 1.00 92.88 199 THR A C 1
ATOM 1459 O O . THR A 1 199 ? 8.597 5.791 -15.031 1.00 92.88 199 THR A O 1
ATOM 1462 N N . SER A 1 200 ? 6.714 5.398 -16.194 1.00 93.88 200 SER A N 1
ATOM 1463 C CA . SER A 1 200 ? 7.307 5.682 -17.514 1.00 93.88 200 SER A CA 1
ATOM 1464 C C . SER A 1 200 ? 8.558 4.818 -17.751 1.00 93.88 200 SER A C 1
ATOM 1466 O O . SER A 1 200 ? 8.499 3.599 -17.564 1.00 93.88 200 SER A O 1
ATOM 1468 N N . MET A 1 201 ? 9.720 5.387 -18.097 1.00 94.56 201 MET A N 1
ATOM 1469 C CA . MET A 1 201 ? 10.971 4.607 -18.215 1.00 94.56 201 MET A CA 1
ATOM 1470 C C . MET A 1 201 ? 11.396 3.901 -16.913 1.00 94.56 201 MET A C 1
ATOM 1472 O O . MET A 1 201 ? 12.171 2.949 -16.962 1.00 94.56 201 MET A O 1
ATOM 1476 N N . GLY A 1 202 ? 10.886 4.327 -15.754 1.00 95.06 202 GLY A N 1
ATOM 1477 C CA . GLY A 1 202 ? 11.099 3.663 -14.470 1.00 95.06 202 GLY A CA 1
ATOM 1478 C C . GLY A 1 202 ? 10.493 2.260 -14.415 1.00 95.06 202 GLY A C 1
ATOM 1479 O O . GLY A 1 202 ? 10.966 1.425 -13.646 1.00 95.06 202 GLY A O 1
ATOM 1480 N N . GLY A 1 203 ? 9.520 1.958 -15.286 1.00 96.81 203 GLY A N 1
ATOM 1481 C CA . GLY A 1 203 ? 8.997 0.604 -15.472 1.00 96.81 203 GLY A CA 1
ATOM 1482 C C . GLY A 1 203 ? 10.091 -0.411 -15.819 1.00 96.81 203 GLY A C 1
ATOM 1483 O O . GLY A 1 203 ? 10.097 -1.508 -15.262 1.00 96.81 203 GLY A O 1
ATOM 1484 N N . LEU A 1 204 ? 11.085 -0.019 -16.628 1.00 97.81 204 LEU A N 1
ATOM 1485 C CA . LEU A 1 204 ? 12.248 -0.859 -16.936 1.00 97.81 204 LEU A CA 1
ATOM 1486 C C . LEU A 1 204 ? 13.062 -1.179 -15.680 1.00 97.81 204 LEU A C 1
ATOM 1488 O O . LEU A 1 204 ? 13.447 -2.325 -15.481 1.00 97.81 204 LEU A O 1
ATOM 1492 N N . GLY A 1 205 ? 13.296 -0.185 -14.817 1.00 96.75 205 GLY A N 1
ATOM 1493 C CA . GLY A 1 205 ? 14.021 -0.369 -13.558 1.00 96.75 205 GLY A CA 1
ATOM 1494 C C . GLY A 1 205 ? 13.316 -1.345 -12.621 1.00 96.75 205 GLY A C 1
ATOM 1495 O O . GLY A 1 205 ? 13.937 -2.299 -12.156 1.00 96.75 205 GLY A O 1
ATOM 1496 N N . ALA A 1 206 ? 12.010 -1.161 -12.418 1.00 97.75 206 ALA A N 1
ATOM 1497 C CA . ALA A 1 206 ? 11.202 -2.036 -11.575 1.00 97.75 206 ALA A CA 1
ATOM 1498 C C . ALA A 1 206 ? 11.150 -3.480 -12.113 1.00 97.75 206 ALA A C 1
ATOM 1500 O O . ALA A 1 206 ? 11.399 -4.431 -11.374 1.00 97.75 206 ALA A O 1
ATOM 1501 N N . LEU A 1 207 ? 10.895 -3.664 -13.412 1.00 98.25 207 LEU A N 1
ATOM 1502 C CA . LEU A 1 207 ? 10.841 -4.993 -14.032 1.00 98.25 207 LEU A CA 1
ATOM 1503 C C . LEU A 1 207 ? 12.215 -5.681 -14.041 1.00 98.25 207 LEU A C 1
ATOM 1505 O O . LEU A 1 207 ? 12.327 -6.853 -13.672 1.00 98.25 207 LEU A O 1
ATOM 1509 N N . ASN A 1 208 ? 13.278 -4.961 -14.410 1.00 98.12 208 ASN A N 1
ATOM 1510 C CA . ASN A 1 208 ? 14.634 -5.509 -14.402 1.00 98.12 208 ASN A CA 1
ATOM 1511 C C . ASN A 1 208 ? 15.087 -5.872 -12.986 1.00 98.12 208 ASN A C 1
ATOM 1513 O O . ASN A 1 208 ? 15.761 -6.883 -12.813 1.00 98.12 208 ASN A O 1
ATOM 1517 N N . ALA A 1 209 ? 14.685 -5.114 -11.964 1.00 97.62 209 ALA A N 1
ATOM 1518 C CA . ALA A 1 209 ? 15.039 -5.434 -10.589 1.00 97.62 209 ALA A CA 1
ATOM 1519 C C . ALA A 1 209 ? 14.516 -6.809 -10.135 1.00 97.62 209 ALA A C 1
ATOM 1521 O O . ALA A 1 209 ? 15.236 -7.528 -9.439 1.00 97.62 209 ALA A O 1
ATOM 1522 N N . VAL A 1 210 ? 13.320 -7.214 -10.580 1.00 96.62 210 VAL A N 1
ATOM 1523 C CA . VAL A 1 210 ? 12.796 -8.572 -10.342 1.00 96.62 210 VAL A CA 1
ATOM 1524 C C . VAL A 1 210 ? 13.568 -9.603 -11.153 1.00 96.62 210 VAL A C 1
ATOM 1526 O O . VAL A 1 210 ? 14.152 -10.523 -10.587 1.00 96.62 210 VAL A O 1
ATOM 1529 N N . THR A 1 211 ? 13.628 -9.433 -12.476 1.00 96.12 211 THR A N 1
ATOM 1530 C CA . THR A 1 211 ? 14.222 -10.442 -13.376 1.00 96.12 211 THR A CA 1
ATOM 1531 C C . THR A 1 211 ? 15.725 -10.656 -13.165 1.00 96.12 211 THR A C 1
ATOM 1533 O O . THR A 1 211 ? 16.254 -11.715 -13.504 1.00 96.12 211 THR A O 1
ATOM 1536 N N . MET A 1 212 ? 16.416 -9.675 -12.580 1.00 95.38 212 MET A N 1
ATOM 1537 C CA . MET A 1 212 ? 17.833 -9.755 -12.214 1.00 95.38 212 MET A CA 1
ATOM 1538 C C . MET A 1 212 ? 18.068 -10.189 -10.764 1.00 95.38 212 MET A C 1
ATOM 1540 O O . MET A 1 212 ? 19.224 -10.302 -10.349 1.00 95.38 212 MET A O 1
ATOM 1544 N N . GLY A 1 213 ? 17.005 -10.428 -9.988 1.00 94.94 213 GLY A N 1
ATOM 1545 C CA . GLY A 1 213 ? 17.100 -10.811 -8.581 1.00 94.94 213 GLY A CA 1
ATOM 1546 C C . GLY A 1 213 ? 17.805 -9.751 -7.737 1.00 94.94 213 GLY A C 1
ATOM 1547 O O . GLY A 1 213 ? 18.636 -10.086 -6.891 1.00 94.94 213 GLY A O 1
ATOM 1548 N N . VAL A 1 214 ? 17.533 -8.466 -7.998 1.00 95.62 214 VAL A N 1
ATOM 1549 C CA . VAL A 1 214 ? 18.135 -7.342 -7.258 1.00 95.62 214 VAL A CA 1
ATOM 1550 C C . VAL A 1 214 ? 17.710 -7.379 -5.795 1.00 95.62 214 VAL A C 1
ATOM 1552 O O . VAL A 1 214 ? 18.532 -7.079 -4.928 1.00 95.62 214 VAL A O 1
ATOM 1555 N N . PHE A 1 215 ? 16.492 -7.838 -5.520 1.00 94.31 215 PHE A N 1
ATOM 1556 C CA . PHE A 1 215 ? 15.982 -8.057 -4.174 1.00 94.31 215 PHE A CA 1
ATOM 1557 C C . PHE A 1 215 ? 15.657 -9.541 -3.978 1.00 94.31 215 PHE A C 1
ATOM 1559 O O . PHE A 1 215 ? 15.192 -10.180 -4.921 1.00 94.31 215 PHE A O 1
ATOM 1566 N N . PRO A 1 216 ? 15.897 -10.096 -2.781 1.00 86.75 216 PRO A N 1
ATOM 1567 C CA . PRO A 1 216 ? 15.574 -11.492 -2.484 1.00 86.75 216 PRO A CA 1
ATOM 1568 C C . PRO A 1 216 ? 14.071 -11.772 -2.505 1.00 86.75 216 PRO A C 1
ATOM 1570 O O . PRO A 1 216 ? 13.667 -12.812 -3.011 1.00 86.75 216 PRO A O 1
ATOM 1573 N N . ASP A 1 217 ? 13.268 -10.832 -1.996 1.00 89.44 217 ASP A N 1
ATOM 1574 C CA . ASP A 1 217 ? 11.830 -11.005 -1.788 1.00 89.44 217 ASP A CA 1
ATOM 1575 C C . ASP A 1 217 ? 11.072 -9.827 -2.413 1.00 89.44 217 ASP A C 1
ATOM 1577 O O . ASP A 1 217 ? 10.811 -8.812 -1.762 1.00 89.44 217 ASP A O 1
ATOM 1581 N N . ALA A 1 218 ? 10.755 -9.936 -3.704 1.00 95.88 218 ALA A N 1
ATOM 1582 C CA . ALA A 1 218 ? 9.873 -8.988 -4.375 1.00 95.88 218 ALA A CA 1
ATOM 1583 C C . ALA A 1 218 ? 8.410 -9.364 -4.090 1.00 95.88 218 ALA A C 1
ATOM 1585 O O . ALA A 1 218 ? 7.927 -10.387 -4.567 1.00 95.88 218 ALA A O 1
ATOM 1586 N N . LEU A 1 219 ? 7.711 -8.533 -3.317 1.00 95.94 219 LEU A N 1
ATOM 1587 C CA . LEU A 1 219 ? 6.311 -8.753 -2.939 1.00 95.94 219 LEU A CA 1
ATOM 1588 C C . LEU A 1 219 ? 5.343 -8.397 -4.070 1.00 95.94 219 LEU A C 1
ATOM 1590 O O . LEU A 1 219 ? 4.273 -8.982 -4.170 1.00 95.94 219 LEU A O 1
ATOM 1594 N N . GLY A 1 220 ? 5.707 -7.441 -4.926 1.00 97.56 220 GLY A N 1
ATOM 1595 C CA . GLY A 1 220 ? 4.870 -7.011 -6.039 1.00 97.56 220 GLY A CA 1
ATOM 1596 C C . GLY A 1 220 ? 5.465 -5.847 -6.827 1.00 97.56 220 GLY A C 1
ATOM 1597 O O . GLY A 1 220 ? 6.407 -5.191 -6.376 1.00 97.56 220 GLY A O 1
ATOM 1598 N N . ILE A 1 221 ? 4.898 -5.579 -8.004 1.00 98.19 221 ILE A N 1
ATOM 1599 C CA . ILE A 1 221 ? 5.242 -4.437 -8.855 1.00 98.19 221 ILE A CA 1
ATOM 1600 C C . ILE A 1 221 ? 3.990 -3.602 -9.137 1.00 98.19 221 ILE A C 1
ATOM 1602 O O . ILE A 1 221 ? 2.999 -4.124 -9.637 1.00 98.19 221 ILE A O 1
ATOM 1606 N N . PHE A 1 222 ? 4.055 -2.301 -8.879 1.00 97.38 222 PHE A N 1
ATOM 1607 C CA . PHE A 1 222 ? 3.063 -1.327 -9.316 1.00 97.38 222 PHE A CA 1
ATOM 1608 C C . PHE A 1 222 ? 3.670 -0.446 -10.408 1.00 97.38 222 PHE A C 1
ATOM 1610 O O . PHE A 1 222 ? 4.749 0.122 -10.237 1.00 97.38 222 PHE A O 1
ATOM 1617 N N . LEU A 1 223 ? 3.004 -0.347 -11.549 1.00 96.56 223 LEU A N 1
ATOM 1618 C CA . LEU A 1 223 ? 3.524 0.310 -12.738 1.00 96.56 223 LEU A CA 1
ATOM 1619 C C . LEU A 1 223 ? 2.563 1.393 -13.220 1.00 96.56 223 LEU A C 1
ATOM 1621 O O . LEU A 1 223 ? 1.377 1.118 -13.368 1.00 96.56 223 LEU A O 1
ATOM 1625 N N . SER A 1 224 ? 3.092 2.575 -13.529 1.00 93.75 224 SER A N 1
ATOM 1626 C CA . SER A 1 224 ? 2.319 3.733 -13.997 1.00 93.75 224 SER A CA 1
ATOM 1627 C C . SER A 1 224 ? 2.860 4.205 -15.350 1.00 93.75 224 SER A C 1
ATOM 1629 O O . SER A 1 224 ? 4.031 4.571 -15.457 1.00 93.75 224 SER A O 1
ATOM 1631 N N . ASP A 1 225 ? 2.042 4.141 -16.400 1.00 93.81 225 ASP A N 1
ATOM 1632 C CA . ASP A 1 225 ? 2.430 4.397 -17.797 1.00 93.81 225 ASP A CA 1
ATOM 1633 C C . ASP A 1 225 ? 3.765 3.713 -18.187 1.00 93.81 225 ASP A C 1
ATOM 1635 O O . ASP A 1 225 ? 4.673 4.374 -18.696 1.00 93.81 225 ASP A O 1
ATOM 1639 N N . PRO A 1 226 ? 3.983 2.415 -17.881 1.00 95.94 226 PRO A N 1
ATOM 1640 C CA . PRO A 1 226 ? 5.327 1.850 -17.866 1.00 95.94 226 PRO A CA 1
ATOM 1641 C C . PRO A 1 226 ? 5.892 1.607 -19.259 1.00 95.94 226 PRO A C 1
ATOM 1643 O O . PRO A 1 226 ? 5.225 1.070 -20.141 1.00 95.94 226 PRO A O 1
ATOM 1646 N N . VAL A 1 227 ? 7.190 1.854 -19.411 1.00 97.31 227 VAL A N 1
ATOM 1647 C CA . VAL A 1 227 ? 7.974 1.279 -20.503 1.00 97.31 227 VAL A CA 1
ATOM 1648 C C . VAL A 1 227 ? 8.348 -0.152 -20.144 1.00 97.31 227 VAL A C 1
ATOM 1650 O O . VAL A 1 227 ? 8.946 -0.416 -19.102 1.00 97.31 227 VAL A O 1
ATOM 1653 N N . VAL A 1 228 ? 8.025 -1.064 -21.056 1.00 98.19 228 VAL A N 1
ATOM 1654 C CA . VAL A 1 228 ? 8.329 -2.502 -20.946 1.00 98.19 228 VAL A CA 1
ATOM 1655 C C . VAL A 1 228 ? 9.296 -2.954 -22.040 1.00 98.19 228 VAL A C 1
ATOM 1657 O O . VAL A 1 228 ? 10.061 -3.889 -21.839 1.00 98.19 228 VAL A O 1
ATOM 1660 N N . ASP A 1 229 ? 9.254 -2.296 -23.199 1.00 98.19 229 ASP A N 1
ATOM 1661 C CA . ASP A 1 229 ? 10.001 -2.670 -24.399 1.00 98.19 229 ASP A CA 1
ATOM 1662 C C . ASP A 1 229 ? 11.093 -1.629 -24.640 1.00 98.19 229 ASP A C 1
ATOM 1664 O O . ASP A 1 229 ? 10.826 -0.524 -25.125 1.00 98.19 229 ASP A O 1
ATOM 1668 N N . LEU A 1 230 ? 12.313 -1.961 -24.208 1.00 97.69 230 LEU A N 1
ATOM 1669 C CA . LEU A 1 230 ? 13.454 -1.051 -24.293 1.00 97.69 230 LEU A CA 1
ATOM 1670 C C . LEU A 1 230 ? 13.804 -0.778 -25.757 1.00 97.69 230 LEU A C 1
ATOM 1672 O O . LEU A 1 230 ? 14.061 0.373 -26.122 1.00 97.69 230 LEU A O 1
ATOM 1676 N N . ARG A 1 231 ? 13.764 -1.815 -26.604 1.00 97.62 231 ARG A N 1
ATOM 1677 C CA . ARG A 1 231 ? 14.066 -1.679 -28.030 1.00 97.62 231 ARG A CA 1
ATOM 1678 C C . ARG A 1 231 ? 13.072 -0.782 -28.752 1.00 97.62 231 ARG A C 1
ATOM 1680 O O . ARG A 1 231 ? 13.495 0.078 -29.519 1.00 97.62 231 ARG A O 1
ATOM 1687 N N . GLN A 1 232 ? 11.780 -0.920 -28.470 1.00 97.12 232 GLN A N 1
ATOM 1688 C CA . GLN A 1 232 ? 10.758 -0.049 -29.045 1.00 97.12 232 GLN A CA 1
ATOM 1689 C C . GLN A 1 232 ? 11.032 1.422 -28.703 1.00 97.12 232 GLN A C 1
ATOM 1691 O O . GLN A 1 232 ? 10.963 2.274 -29.588 1.00 97.12 232 GLN A O 1
ATOM 1696 N N . ARG A 1 233 ? 11.402 1.726 -27.450 1.00 95.62 233 ARG A N 1
ATOM 1697 C CA . ARG A 1 233 ? 11.739 3.102 -27.040 1.00 95.62 233 ARG A CA 1
ATOM 1698 C C . ARG A 1 233 ? 13.019 3.622 -27.669 1.00 95.62 233 ARG A C 1
ATOM 1700 O O . ARG A 1 233 ? 13.116 4.822 -27.914 1.00 95.62 233 ARG A O 1
ATOM 1707 N N . TYR A 1 234 ? 13.985 2.744 -27.909 1.00 96.56 234 TYR A N 1
ATOM 1708 C CA . TYR A 1 234 ? 15.208 3.083 -28.620 1.00 96.56 234 TYR A CA 1
ATOM 1709 C C . TYR A 1 234 ? 14.926 3.451 -30.082 1.00 96.56 234 TYR A C 1
ATOM 1711 O O . TYR A 1 234 ? 15.314 4.523 -30.535 1.00 96.56 234 TYR A O 1
ATOM 1719 N N . ASP A 1 235 ? 14.199 2.593 -30.800 1.00 96.56 235 ASP A N 1
ATOM 1720 C CA . ASP A 1 235 ? 13.933 2.759 -32.232 1.00 96.56 235 ASP A CA 1
ATOM 1721 C C . ASP A 1 235 ? 12.956 3.910 -32.524 1.00 96.56 235 ASP A C 1
ATOM 1723 O O . ASP A 1 235 ? 13.033 4.530 -33.584 1.00 96.56 235 ASP A O 1
ATOM 1727 N N . ALA A 1 236 ? 12.064 4.240 -31.581 1.00 92.69 236 ALA A N 1
ATOM 1728 C CA . ALA A 1 236 ? 11.151 5.379 -31.703 1.00 92.69 236 ALA A CA 1
ATOM 1729 C C . ALA A 1 236 ? 11.875 6.741 -31.796 1.00 92.69 236 ALA A C 1
ATOM 1731 O O . ALA A 1 236 ? 11.286 7.716 -32.265 1.00 92.69 236 ALA A O 1
ATOM 1732 N N . GLY A 1 237 ? 13.142 6.827 -31.368 1.00 90.06 237 GLY A N 1
ATOM 1733 C CA . GLY A 1 237 ? 13.957 8.038 -31.468 1.00 90.06 237 GLY A CA 1
ATOM 1734 C C . GLY A 1 237 ? 13.487 9.175 -30.553 1.00 90.06 237 GLY A C 1
ATOM 1735 O O . GLY A 1 237 ? 13.200 8.976 -29.371 1.00 90.06 237 GLY A O 1
ATOM 1736 N N . GLY A 1 238 ? 13.470 10.407 -31.075 1.00 86.31 238 GLY A N 1
ATOM 1737 C CA . GLY A 1 238 ? 13.017 11.591 -30.328 1.00 86.31 238 GLY A CA 1
ATOM 1738 C C . GLY A 1 238 ? 13.929 11.993 -29.160 1.00 86.31 238 GLY A C 1
ATOM 1739 O O . GLY A 1 238 ? 13.458 12.572 -28.185 1.00 86.31 238 GLY A O 1
ATOM 1740 N N . GLY A 1 239 ? 15.219 11.640 -29.221 1.00 89.38 239 GLY A N 1
ATOM 1741 C CA . GLY A 1 239 ? 16.212 11.899 -28.173 1.00 89.38 239 GLY A CA 1
ATOM 1742 C C . GLY A 1 239 ? 16.267 10.823 -27.085 1.00 89.38 239 GLY A C 1
ATOM 1743 O O . GLY A 1 239 ? 17.226 10.784 -26.311 1.00 89.38 239 GLY A O 1
ATOM 1744 N N . ARG A 1 240 ? 15.288 9.907 -27.032 1.00 89.69 240 ARG A N 1
ATOM 1745 C CA . ARG A 1 240 ? 15.296 8.802 -26.063 1.00 89.69 240 ARG A CA 1
ATOM 1746 C C . ARG A 1 240 ? 16.380 7.774 -26.378 1.00 89.69 240 ARG A C 1
ATOM 1748 O O . ARG A 1 240 ? 16.997 7.245 -25.457 1.00 89.69 240 ARG A O 1
ATOM 1755 N N . ASP A 1 241 ? 16.654 7.552 -27.657 1.00 93.81 241 ASP A N 1
ATOM 1756 C CA . ASP A 1 241 ? 17.748 6.725 -28.163 1.00 93.81 241 ASP A CA 1
ATOM 1757 C C . ASP A 1 241 ? 19.110 7.176 -27.608 1.00 93.81 241 ASP A C 1
ATOM 1759 O O . ASP A 1 241 ? 19.898 6.348 -27.156 1.00 93.81 241 ASP A O 1
ATOM 1763 N N . ALA A 1 242 ? 19.366 8.489 -27.562 1.00 94.31 242 ALA A N 1
ATOM 1764 C CA . ALA A 1 242 ? 20.601 9.049 -27.018 1.00 94.31 242 ALA A CA 1
ATOM 1765 C C . ALA A 1 242 ? 20.729 8.804 -25.511 1.00 94.31 242 ALA A C 1
ATOM 1767 O O . ALA A 1 242 ? 21.791 8.396 -25.044 1.00 94.31 242 ALA A O 1
ATOM 1768 N N . LEU A 1 243 ? 19.641 8.990 -24.760 1.00 92.44 243 LEU A N 1
ATOM 1769 C CA . LEU A 1 243 ? 19.626 8.739 -23.319 1.00 92.44 243 LEU A CA 1
ATOM 1770 C C . LEU A 1 243 ? 19.821 7.247 -23.008 1.00 92.44 243 LEU A C 1
ATOM 1772 O O . LEU A 1 243 ? 20.600 6.910 -22.123 1.00 92.44 243 LEU A O 1
ATOM 1776 N N . ILE A 1 244 ? 19.193 6.350 -23.777 1.00 95.25 244 ILE A N 1
ATOM 1777 C CA . ILE A 1 244 ? 19.404 4.900 -23.655 1.00 95.25 244 ILE A CA 1
ATOM 1778 C C . ILE A 1 244 ? 20.849 4.525 -24.015 1.00 95.25 244 ILE A C 1
ATOM 1780 O O . ILE A 1 244 ? 21.453 3.719 -23.307 1.00 95.25 244 ILE A O 1
ATOM 1784 N N . ARG A 1 245 ? 21.442 5.124 -25.065 1.00 96.25 245 ARG A N 1
ATOM 1785 C CA . ARG A 1 245 ? 22.858 4.886 -25.393 1.00 96.25 245 ARG A CA 1
ATOM 1786 C C . ARG A 1 245 ? 23.765 5.238 -24.222 1.00 96.25 245 ARG A C 1
ATOM 1788 O O . ARG A 1 245 ? 24.609 4.425 -23.858 1.00 96.25 245 ARG A O 1
ATOM 1795 N N . THR A 1 246 ? 23.557 6.399 -23.608 1.00 94.94 246 THR A N 1
ATOM 1796 C CA . THR A 1 246 ? 24.317 6.824 -22.426 1.00 94.94 246 THR A CA 1
ATOM 1797 C C . THR A 1 246 ? 24.103 5.872 -21.249 1.00 94.94 246 THR A C 1
ATOM 1799 O O . THR A 1 246 ? 25.076 5.403 -20.667 1.00 94.94 246 THR A O 1
ATOM 1802 N N . ALA A 1 247 ? 22.850 5.526 -20.940 1.00 93.75 247 ALA A N 1
ATOM 1803 C CA . ALA A 1 247 ? 22.482 4.671 -19.809 1.00 93.75 247 ALA A CA 1
ATOM 1804 C C . ALA A 1 247 ? 23.123 3.275 -19.842 1.00 93.75 247 ALA A C 1
ATOM 1806 O O . ALA A 1 247 ? 23.479 2.729 -18.797 1.00 93.75 247 ALA A O 1
ATOM 1807 N N . TYR A 1 248 ? 23.252 2.694 -21.037 1.00 96.38 248 TYR A N 1
ATOM 1808 C CA . TYR A 1 248 ? 23.770 1.338 -21.247 1.00 96.38 248 TYR A CA 1
ATOM 1809 C C . TYR A 1 248 ? 25.202 1.313 -21.809 1.00 96.38 248 TYR A C 1
ATOM 1811 O O . TYR A 1 248 ? 25.758 0.237 -22.029 1.00 96.38 248 TYR A O 1
ATOM 1819 N N . GLY A 1 249 ? 25.816 2.479 -22.045 1.00 96.62 249 GLY A N 1
ATOM 1820 C CA . GLY A 1 249 ? 27.148 2.586 -22.647 1.00 96.62 249 GLY A CA 1
ATOM 1821 C C . GLY A 1 249 ? 27.221 1.976 -24.051 1.00 96.62 249 GLY A C 1
ATOM 1822 O O . GLY A 1 249 ? 28.162 1.240 -24.347 1.00 96.62 249 GLY A O 1
ATOM 1823 N N . ILE A 1 250 ? 26.201 2.238 -24.873 1.00 97.81 250 ILE A N 1
ATOM 1824 C CA . ILE A 1 250 ? 26.080 1.774 -26.262 1.00 97.81 250 ILE A CA 1
ATOM 1825 C C . ILE A 1 250 ? 26.881 2.710 -27.167 1.00 97.81 250 ILE A C 1
ATOM 1827 O O . ILE A 1 250 ? 26.809 3.936 -27.031 1.00 97.81 250 ILE A O 1
ATOM 1831 N N . ALA A 1 251 ? 27.608 2.142 -28.124 1.00 97.06 251 ALA A N 1
ATOM 1832 C CA . ALA A 1 251 ? 28.385 2.887 -29.100 1.00 97.06 251 ALA A CA 1
ATOM 1833 C C . ALA A 1 251 ? 27.507 3.886 -29.889 1.00 97.06 251 ALA A C 1
ATOM 1835 O O . ALA A 1 251 ? 26.338 3.600 -30.173 1.00 97.06 251 ALA A O 1
ATOM 1836 N N . PRO A 1 252 ? 28.052 5.042 -30.322 1.00 95.81 252 PRO A N 1
ATOM 1837 C CA . PRO A 1 252 ? 27.295 6.037 -31.090 1.00 95.81 252 PRO A CA 1
ATOM 1838 C C . PRO A 1 252 ? 26.650 5.498 -32.374 1.00 95.81 252 PRO A C 1
ATOM 1840 O O . PRO A 1 252 ? 25.626 6.017 -32.803 1.00 95.81 252 PRO A O 1
ATOM 1843 N N . ASN A 1 253 ? 27.233 4.455 -32.974 1.00 94.88 253 ASN A N 1
ATOM 1844 C CA . ASN A 1 253 ? 26.718 3.785 -34.171 1.00 94.88 253 ASN A CA 1
ATOM 1845 C C . ASN A 1 253 ? 25.771 2.608 -33.866 1.00 94.88 253 ASN A C 1
ATOM 1847 O O . ASN A 1 253 ? 25.439 1.854 -34.777 1.00 94.88 253 ASN A O 1
ATOM 1851 N N . SER A 1 254 ? 25.408 2.399 -32.596 1.00 96.69 254 SER A N 1
ATOM 1852 C CA . SER A 1 254 ? 24.489 1.348 -32.134 1.00 96.69 254 SER A CA 1
ATOM 1853 C C . SER A 1 254 ? 24.946 -0.091 -32.393 1.00 96.69 254 SER A C 1
ATOM 1855 O O . SER A 1 254 ? 24.166 -1.022 -32.190 1.00 96.69 254 SER A O 1
ATOM 1857 N N . SER A 1 255 ? 26.195 -0.297 -32.825 1.00 97.25 255 SER A N 1
ATOM 1858 C CA . SER A 1 255 ? 26.697 -1.609 -33.261 1.00 97.25 255 SER A CA 1
ATOM 1859 C C . SER A 1 255 ? 26.719 -2.665 -32.153 1.00 97.25 255 SER A C 1
ATOM 1861 O O . SER A 1 255 ? 26.672 -3.858 -32.443 1.00 97.25 255 SER A O 1
ATOM 1863 N N . ASP A 1 256 ? 26.737 -2.242 -30.891 1.00 97.88 256 ASP A N 1
ATOM 1864 C CA . ASP A 1 256 ? 26.774 -3.101 -29.711 1.00 97.88 256 ASP A CA 1
ATOM 1865 C C . ASP A 1 256 ? 25.474 -3.075 -28.887 1.00 97.88 256 ASP A C 1
ATOM 1867 O O . ASP A 1 256 ? 25.452 -3.648 -27.797 1.00 97.88 256 ASP A O 1
ATOM 1871 N N . TYR A 1 257 ? 24.378 -2.487 -29.402 1.00 97.62 257 TYR A N 1
ATOM 1872 C CA . TYR A 1 257 ? 23.091 -2.387 -28.689 1.00 97.62 257 TYR A CA 1
ATOM 1873 C C . TYR A 1 257 ? 22.673 -3.733 -28.088 1.00 97.62 257 TYR A C 1
ATOM 1875 O O . TYR A 1 257 ? 22.491 -3.850 -26.880 1.00 97.62 257 TYR A O 1
ATOM 1883 N N . ALA A 1 258 ? 22.595 -4.773 -28.927 1.00 97.44 258 ALA A N 1
ATOM 1884 C CA . ALA A 1 258 ? 22.111 -6.087 -28.514 1.00 97.44 258 ALA A CA 1
ATOM 1885 C C . ALA A 1 258 ? 22.973 -6.708 -27.406 1.00 97.44 258 ALA A C 1
ATOM 1887 O O . ALA A 1 258 ? 22.440 -7.355 -26.509 1.00 97.44 258 ALA A O 1
ATOM 1888 N N . ALA A 1 259 ? 24.290 -6.489 -27.449 1.00 97.00 259 ALA A N 1
ATOM 1889 C CA . ALA A 1 259 ? 25.209 -6.988 -26.434 1.00 97.00 259 ALA A CA 1
ATOM 1890 C C . ALA A 1 259 ? 25.071 -6.213 -25.114 1.00 97.00 259 ALA A C 1
ATOM 1892 O O . ALA A 1 259 ? 25.066 -6.816 -24.044 1.00 97.00 259 ALA A O 1
ATOM 1893 N N . LYS A 1 260 ? 24.928 -4.884 -25.178 1.00 97.31 260 LYS A N 1
ATOM 1894 C CA . LYS A 1 260 ? 24.851 -4.001 -24.003 1.00 97.31 260 LYS A CA 1
ATOM 1895 C C . LYS A 1 260 ? 23.509 -4.060 -23.277 1.00 97.31 260 LYS A C 1
ATOM 1897 O O . LYS A 1 260 ? 23.473 -3.870 -22.066 1.00 97.31 260 LYS A O 1
ATOM 1902 N N . THR A 1 261 ? 22.420 -4.345 -23.988 1.00 97.38 261 THR A N 1
ATOM 1903 C CA . THR A 1 261 ? 21.077 -4.472 -23.400 1.00 97.38 261 THR A CA 1
ATOM 1904 C C . THR A 1 261 ? 20.668 -5.925 -23.157 1.00 97.38 261 THR A C 1
ATOM 1906 O O . THR A 1 261 ? 19.528 -6.181 -22.766 1.00 97.38 261 THR A O 1
ATOM 1909 N N . ALA A 1 262 ? 21.561 -6.893 -23.397 1.00 96.56 262 ALA A N 1
ATOM 1910 C CA . ALA A 1 262 ? 21.269 -8.313 -23.238 1.00 96.56 262 ALA A CA 1
ATOM 1911 C C . ALA A 1 262 ? 20.755 -8.616 -21.821 1.00 96.56 262 ALA A C 1
ATOM 1913 O O . ALA A 1 262 ? 21.447 -8.405 -20.828 1.00 96.56 262 ALA A O 1
ATOM 1914 N N . GLY A 1 263 ? 19.518 -9.110 -21.736 1.00 95.31 263 GLY A N 1
ATOM 1915 C CA . GLY A 1 263 ? 18.847 -9.432 -20.478 1.00 95.31 263 GLY A CA 1
ATOM 1916 C C . GLY A 1 263 ? 18.096 -8.272 -19.816 1.00 95.31 263 GLY A C 1
ATOM 1917 O O . GLY A 1 263 ? 17.238 -8.560 -18.992 1.00 95.31 263 GLY A O 1
ATOM 1918 N N . TYR A 1 264 ? 18.342 -7.016 -20.198 1.00 97.44 264 TYR A N 1
ATOM 1919 C CA . TYR A 1 264 ? 17.759 -5.810 -19.580 1.00 97.44 264 TYR A CA 1
ATOM 1920 C C . TYR A 1 264 ? 16.538 -5.246 -20.325 1.00 97.44 264 TYR A C 1
ATOM 1922 O O . TYR A 1 264 ? 16.090 -4.139 -20.029 1.00 97.44 264 TYR A O 1
ATOM 1930 N N . ASP A 1 265 ? 16.008 -5.982 -21.302 1.00 97.88 265 ASP A N 1
ATOM 1931 C CA . ASP A 1 265 ? 14.759 -5.650 -21.985 1.00 97.88 265 ASP A CA 1
ATOM 1932 C C . ASP A 1 265 ? 13.636 -6.584 -21.490 1.00 97.88 265 ASP A C 1
ATOM 1934 O O . ASP A 1 265 ? 13.586 -7.750 -21.908 1.00 97.88 265 ASP A O 1
ATOM 1938 N N . PRO A 1 266 ? 12.727 -6.118 -20.608 1.00 97.69 266 PRO A N 1
ATOM 1939 C CA . PRO A 1 266 ? 11.606 -6.916 -20.113 1.00 97.69 266 PRO A CA 1
ATOM 1940 C C . PRO A 1 266 ? 10.712 -7.482 -21.225 1.00 97.69 266 PRO A C 1
ATOM 1942 O O . PRO A 1 266 ? 10.107 -8.548 -21.058 1.00 97.69 266 PRO A O 1
ATOM 1945 N N . ALA A 1 267 ? 10.646 -6.836 -22.394 1.00 97.62 267 ALA A N 1
ATOM 1946 C CA . ALA A 1 267 ? 9.906 -7.359 -23.538 1.00 97.62 267 ALA A CA 1
ATOM 1947 C C . ALA A 1 267 ? 10.537 -8.629 -24.131 1.00 97.62 267 ALA A C 1
ATOM 1949 O O . ALA A 1 267 ? 9.803 -9.433 -24.710 1.00 97.62 267 ALA A O 1
ATOM 1950 N N . LEU A 1 268 ? 11.830 -8.880 -23.904 1.00 96.88 268 LEU A N 1
ATOM 1951 C CA . LEU A 1 268 ? 12.531 -10.103 -24.321 1.00 96.88 268 LEU A CA 1
ATOM 1952 C C . LEU A 1 268 ? 12.604 -11.175 -23.219 1.00 96.88 268 LEU A C 1
ATOM 1954 O O . LEU A 1 268 ? 12.989 -12.310 -23.494 1.00 96.88 268 LEU A O 1
ATOM 1958 N N . ARG A 1 269 ? 12.214 -10.844 -21.980 1.00 96.62 269 ARG A N 1
ATOM 1959 C CA . ARG A 1 269 ? 12.128 -11.802 -20.864 1.00 96.62 269 ARG A CA 1
ATOM 1960 C C . ARG A 1 269 ? 10.944 -12.753 -21.016 1.00 96.62 269 ARG A C 1
ATOM 1962 O O . ARG A 1 269 ? 9.930 -12.414 -21.637 1.00 96.62 269 ARG A O 1
ATOM 1969 N N . THR A 1 270 ? 11.064 -13.934 -20.423 1.00 95.94 270 THR A N 1
ATOM 1970 C CA . THR A 1 270 ? 9.989 -14.931 -20.390 1.00 95.94 270 THR A CA 1
ATOM 1971 C C . THR A 1 270 ? 8.990 -14.599 -19.282 1.00 95.94 270 THR A C 1
ATOM 1973 O O . THR A 1 270 ? 9.335 -13.931 -18.313 1.00 95.94 270 THR A O 1
ATOM 1976 N N . ALA A 1 271 ? 7.746 -15.075 -19.389 1.00 94.94 271 ALA A N 1
ATOM 1977 C CA . ALA A 1 271 ? 6.753 -14.876 -18.327 1.00 94.94 271 ALA A CA 1
ATOM 1978 C C . ALA A 1 271 ? 7.182 -15.525 -16.994 1.00 94.94 271 ALA A C 1
ATOM 1980 O O . ALA A 1 271 ? 6.908 -14.988 -15.925 1.00 94.94 271 ALA A O 1
ATOM 1981 N N . ALA A 1 272 ? 7.925 -16.637 -17.064 1.00 94.38 272 ALA A N 1
ATOM 1982 C CA . ALA A 1 272 ? 8.455 -17.343 -15.901 1.00 94.38 272 ALA A CA 1
ATOM 1983 C C . ALA A 1 272 ? 9.434 -16.497 -15.067 1.00 94.38 272 ALA A C 1
ATOM 1985 O O . ALA A 1 272 ? 9.542 -16.716 -13.864 1.00 94.38 272 ALA A O 1
ATOM 1986 N N . ASP A 1 273 ? 10.092 -15.503 -15.673 1.00 94.25 273 ASP A N 1
ATOM 1987 C CA . ASP A 1 273 ? 10.987 -14.582 -14.959 1.00 94.25 273 ASP A CA 1
ATOM 1988 C C . ASP A 1 273 ? 10.245 -13.679 -13.953 1.00 94.25 273 ASP A C 1
ATOM 1990 O O . ASP A 1 273 ? 10.879 -13.054 -13.106 1.00 94.25 273 ASP A O 1
ATOM 1994 N N . PHE A 1 274 ? 8.912 -13.610 -14.041 1.00 94.94 274 PHE A N 1
ATOM 1995 C CA . PHE A 1 274 ? 8.038 -12.834 -13.154 1.00 94.94 274 PHE A CA 1
ATOM 1996 C C . PHE A 1 274 ? 7.131 -13.724 -12.291 1.00 94.94 274 PHE A C 1
ATOM 1998 O O . PHE A 1 274 ? 6.181 -13.227 -11.679 1.00 94.94 274 PHE A O 1
ATOM 2005 N N . ASN A 1 275 ? 7.369 -15.040 -12.278 1.00 88.69 275 ASN A N 1
ATOM 2006 C CA . ASN A 1 275 ? 6.496 -15.997 -11.608 1.00 88.69 275 ASN A CA 1
ATOM 2007 C C . ASN A 1 275 ? 6.360 -15.680 -10.110 1.00 88.69 275 ASN A C 1
ATOM 2009 O O . ASN A 1 275 ? 7.351 -15.435 -9.425 1.00 88.69 275 ASN A O 1
ATOM 2013 N N . GLY A 1 276 ? 5.127 -15.710 -9.605 1.00 86.88 276 GLY A N 1
ATOM 2014 C CA . GLY A 1 276 ? 4.832 -15.477 -8.189 1.00 86.88 276 GLY A CA 1
ATOM 2015 C C . GLY A 1 276 ? 4.885 -14.017 -7.730 1.00 86.88 276 GLY A C 1
ATOM 2016 O O . GLY A 1 276 ? 4.588 -13.765 -6.568 1.00 86.88 276 GLY A O 1
ATOM 2017 N N . VAL A 1 277 ? 5.199 -13.058 -8.610 1.00 95.00 277 VAL A N 1
ATOM 2018 C CA . VAL A 1 277 ? 5.174 -11.623 -8.289 1.00 95.00 277 VAL A CA 1
ATOM 2019 C C . VAL A 1 277 ? 3.897 -10.994 -8.866 1.00 95.00 277 VAL A C 1
ATOM 2021 O O . VAL A 1 277 ? 3.754 -10.937 -10.090 1.00 95.00 277 VAL A O 1
ATOM 2024 N N . PRO A 1 278 ? 2.949 -10.526 -8.031 1.00 96.06 278 PRO A N 1
ATOM 2025 C CA . PRO A 1 278 ? 1.796 -9.751 -8.481 1.00 96.06 278 PRO A CA 1
ATOM 2026 C C . PRO A 1 278 ? 2.223 -8.445 -9.157 1.00 96.06 278 PRO A C 1
ATOM 2028 O O . PRO A 1 278 ? 3.097 -7.732 -8.659 1.00 96.06 278 PRO A O 1
ATOM 2031 N N . ILE A 1 279 ? 1.599 -8.116 -10.288 1.00 98.06 279 ILE A N 1
ATOM 2032 C CA . ILE A 1 279 ? 1.898 -6.915 -11.074 1.00 98.06 279 ILE A CA 1
ATOM 2033 C C . ILE A 1 279 ? 0.604 -6.134 -11.310 1.00 98.06 279 ILE A C 1
ATOM 2035 O O . ILE A 1 279 ? -0.352 -6.653 -11.883 1.00 98.06 279 ILE A O 1
ATOM 2039 N N . PHE A 1 280 ? 0.578 -4.873 -10.896 1.00 97.19 280 PHE A N 1
ATOM 2040 C CA . PHE A 1 280 ? -0.508 -3.943 -11.176 1.00 97.19 280 PHE A CA 1
ATOM 2041 C C . PHE A 1 280 ? -0.027 -2.898 -12.177 1.00 97.19 280 PHE A C 1
ATOM 2043 O O . PHE A 1 280 ? 0.991 -2.246 -11.960 1.00 97.19 280 PHE A O 1
ATOM 2050 N N . ILE A 1 281 ? -0.744 -2.756 -13.286 1.00 96.50 281 ILE A N 1
ATOM 2051 C CA . ILE A 1 281 ? -0.410 -1.854 -14.382 1.00 96.50 281 ILE A CA 1
ATOM 2052 C C . ILE A 1 281 ? -1.504 -0.804 -14.472 1.00 96.50 281 ILE A C 1
ATOM 2054 O O . ILE A 1 281 ? -2.676 -1.132 -14.628 1.00 96.50 281 ILE A O 1
ATOM 2058 N N . VAL A 1 282 ? -1.105 0.454 -14.418 1.00 94.06 282 VAL A N 1
ATOM 2059 C CA . VAL A 1 282 ? -1.931 1.612 -14.731 1.00 94.06 282 VAL A CA 1
ATOM 2060 C C . VAL A 1 282 ? -1.376 2.208 -16.010 1.00 94.06 282 VAL A C 1
ATOM 2062 O O . VAL A 1 282 ? -0.164 2.389 -16.142 1.00 94.06 282 VAL A O 1
ATOM 2065 N N . GLY A 1 283 ? -2.247 2.500 -16.962 1.00 93.19 283 GLY A N 1
ATOM 2066 C CA . GLY A 1 283 ? -1.862 3.243 -18.150 1.00 93.19 283 GLY A CA 1
ATOM 2067 C C . GLY A 1 283 ? -3.045 3.945 -18.789 1.00 93.19 283 GLY A C 1
ATOM 2068 O O . GLY A 1 283 ? -4.151 3.952 -18.244 1.00 93.19 283 GLY A O 1
ATOM 2069 N N . SER A 1 284 ? -2.816 4.518 -19.965 1.00 92.00 284 SER A N 1
ATOM 2070 C CA . SER A 1 284 ? -3.874 5.114 -20.773 1.00 92.00 284 SER A CA 1
ATOM 2071 C C . SER A 1 284 ? -3.758 4.701 -22.233 1.00 92.00 284 SER A C 1
ATOM 2073 O O . SER A 1 284 ? -2.691 4.819 -22.842 1.00 92.00 284 SER A O 1
ATOM 2075 N N . SER A 1 285 ? -4.875 4.294 -22.840 1.00 92.88 285 SER A N 1
ATOM 2076 C CA . SER A 1 285 ? -4.974 4.117 -24.294 1.00 92.88 285 SER A CA 1
ATOM 2077 C C . SER A 1 285 ? -4.654 5.389 -25.091 1.00 92.88 285 SER A C 1
ATOM 2079 O O . SER A 1 285 ? -4.316 5.293 -26.268 1.00 92.88 285 SER A O 1
ATOM 2081 N N . ASN A 1 286 ? -4.754 6.568 -24.466 1.00 92.44 286 ASN A N 1
ATOM 2082 C CA . ASN A 1 286 ? -4.465 7.867 -25.086 1.00 92.44 286 ASN A CA 1
ATOM 2083 C C . ASN A 1 286 ? -3.023 8.345 -24.842 1.00 92.44 286 ASN A C 1
ATOM 2085 O O . ASN A 1 286 ? -2.665 9.463 -25.227 1.00 92.44 286 ASN A O 1
ATOM 2089 N N . ASP A 1 287 ? -2.191 7.537 -24.182 1.00 92.44 287 ASP A N 1
ATOM 2090 C CA . ASP A 1 287 ? -0.779 7.845 -24.002 1.00 92.44 287 ASP A CA 1
ATOM 2091 C C . ASP A 1 287 ? -0.025 7.712 -25.337 1.00 92.44 287 ASP A C 1
ATOM 2093 O O . ASP A 1 287 ? 0.218 6.618 -25.840 1.00 92.44 287 ASP A O 1
ATOM 2097 N N . ASN A 1 288 ? 0.374 8.845 -25.916 1.00 92.50 288 ASN A N 1
ATOM 2098 C CA . ASN A 1 288 ? 1.169 8.885 -27.147 1.00 92.50 288 ASN A CA 1
ATOM 2099 C C . ASN A 1 288 ? 2.688 8.925 -26.893 1.00 92.50 288 ASN A C 1
ATOM 2101 O O . ASN A 1 288 ? 3.471 8.915 -27.843 1.00 92.50 288 ASN A O 1
ATOM 2105 N N . VAL A 1 289 ? 3.124 8.996 -25.632 1.00 92.06 289 VAL A N 1
ATOM 2106 C CA . VAL A 1 289 ? 4.543 8.989 -25.250 1.00 92.06 289 VAL A CA 1
ATOM 2107 C C . VAL A 1 289 ? 4.993 7.570 -24.944 1.00 92.06 289 VAL A C 1
ATOM 2109 O O . VAL A 1 289 ? 6.026 7.152 -25.465 1.00 92.06 289 VAL A O 1
ATOM 2112 N N . VAL A 1 290 ? 4.229 6.830 -24.141 1.00 93.88 290 VAL A N 1
ATOM 2113 C CA . VAL A 1 290 ? 4.442 5.416 -23.809 1.00 93.88 290 VAL A CA 1
ATOM 2114 C C . VAL A 1 290 ? 3.152 4.652 -24.132 1.00 93.88 290 VAL A C 1
ATOM 2116 O O . VAL A 1 290 ? 2.360 4.365 -23.239 1.00 93.88 290 VAL A O 1
ATOM 2119 N N . PRO A 1 291 ? 2.907 4.315 -25.415 1.00 95.25 291 PRO A N 1
ATOM 2120 C CA . PRO A 1 291 ? 1.637 3.726 -25.825 1.00 95.25 291 PRO A CA 1
ATOM 2121 C C . PRO A 1 291 ? 1.309 2.443 -25.069 1.00 95.25 291 PRO A C 1
ATOM 2123 O O . PRO A 1 291 ? 2.067 1.469 -25.130 1.00 95.25 291 PRO A O 1
ATOM 2126 N N . LEU A 1 292 ? 0.149 2.423 -24.402 1.00 95.81 292 LEU A N 1
ATOM 2127 C CA . LEU A 1 292 ? -0.285 1.300 -23.567 1.00 95.81 292 LEU A CA 1
ATOM 2128 C C . LEU A 1 292 ? -0.248 -0.033 -24.331 1.00 95.81 292 LEU A C 1
ATOM 2130 O O . LEU A 1 292 ? 0.257 -1.030 -23.812 1.00 95.81 292 LEU A O 1
ATOM 2134 N N . ALA A 1 293 ? -0.700 -0.029 -25.588 1.00 96.56 293 ALA A N 1
ATOM 2135 C CA . ALA A 1 293 ? -0.704 -1.200 -26.465 1.00 96.56 293 ALA A CA 1
ATOM 2136 C C . ALA A 1 293 ? 0.702 -1.774 -26.736 1.00 96.56 293 ALA A C 1
ATOM 2138 O O . ALA A 1 293 ? 0.859 -2.982 -26.895 1.00 96.56 293 ALA A O 1
ATOM 2139 N N . LEU A 1 294 ? 1.736 -0.926 -26.770 1.00 97.44 294 LEU A N 1
ATOM 2140 C CA . LEU A 1 294 ? 3.117 -1.341 -27.045 1.00 97.44 294 LEU A CA 1
ATOM 2141 C C . LEU A 1 294 ? 3.878 -1.763 -25.781 1.00 97.44 294 LEU A C 1
ATOM 2143 O O . LEU A 1 294 ? 4.939 -2.383 -25.890 1.00 97.44 294 LEU A O 1
ATOM 2147 N N . HIS A 1 295 ? 3.346 -1.459 -24.593 1.00 97.62 295 HIS A N 1
ATOM 2148 C CA . HIS A 1 295 ? 4.025 -1.710 -23.324 1.00 97.62 295 HIS A CA 1
ATOM 2149 C C . HIS A 1 295 ? 3.136 -2.390 -22.279 1.00 97.62 295 HIS A C 1
ATOM 2151 O O . HIS A 1 295 ? 3.220 -3.607 -22.128 1.00 97.62 295 HIS A O 1
ATOM 2157 N N . GLY A 1 296 ? 2.305 -1.642 -21.547 1.00 96.81 296 GLY A N 1
ATOM 2158 C CA . GLY A 1 296 ? 1.524 -2.182 -20.428 1.00 96.81 296 GLY A CA 1
ATOM 2159 C C . GLY A 1 296 ? 0.602 -3.339 -20.831 1.00 96.81 296 GLY A C 1
ATOM 2160 O O . GLY A 1 296 ? 0.625 -4.387 -20.187 1.00 96.81 296 GLY A O 1
ATOM 2161 N N . GLN A 1 297 ? -0.127 -3.211 -21.945 1.00 97.25 297 GLN A N 1
ATOM 2162 C CA . GLN A 1 297 ? -0.961 -4.298 -22.476 1.00 97.25 297 GLN A CA 1
ATOM 2163 C C . GLN A 1 297 ? -0.105 -5.491 -22.918 1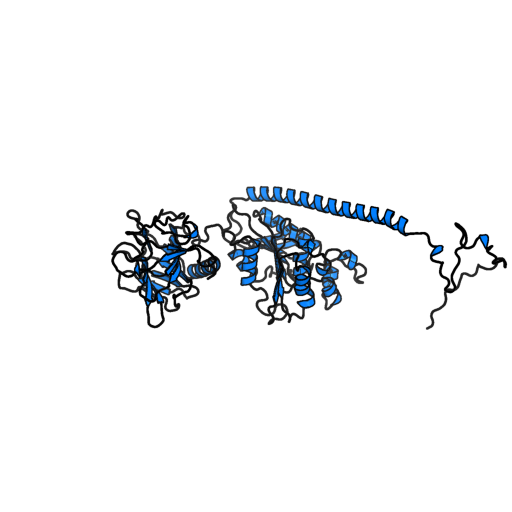.00 97.25 297 GLN A C 1
ATOM 2165 O O . GLN A 1 297 ? -0.387 -6.629 -22.553 1.00 97.25 297 GLN A O 1
ATOM 2170 N N . LYS A 1 298 ? 1.007 -5.234 -23.620 1.00 97.06 298 LYS A N 1
ATOM 2171 C CA . LYS A 1 298 ? 1.955 -6.275 -24.044 1.00 97.06 298 LYS A CA 1
ATOM 2172 C C . LYS A 1 298 ? 2.507 -7.074 -22.852 1.00 97.06 298 LYS A C 1
ATOM 2174 O O . LYS A 1 298 ? 2.679 -8.288 -22.953 1.00 97.06 298 LYS A O 1
ATOM 2179 N N . LEU A 1 299 ? 2.767 -6.419 -21.717 1.00 97.81 299 LEU A N 1
ATOM 2180 C CA . LEU A 1 299 ? 3.162 -7.086 -20.473 1.00 97.81 299 LEU A CA 1
ATOM 2181 C C . LEU A 1 299 ? 2.010 -7.900 -19.875 1.00 97.81 299 LEU A C 1
ATOM 2183 O O . LEU A 1 299 ? 2.210 -9.061 -19.522 1.00 97.81 299 LEU A O 1
ATOM 2187 N N . LYS A 1 300 ? 0.809 -7.317 -19.787 1.00 97.19 300 LYS A N 1
ATOM 2188 C CA . LYS A 1 300 ? -0.393 -7.998 -19.285 1.00 97.19 300 LYS A CA 1
ATOM 2189 C C . LYS A 1 300 ? -0.677 -9.292 -20.052 1.00 97.19 300 LYS A C 1
ATOM 2191 O O . LYS A 1 300 ? -0.974 -10.309 -19.424 1.00 97.19 300 LYS A O 1
ATOM 2196 N N . ASP A 1 301 ? -0.564 -9.250 -21.376 1.00 96.44 301 ASP A N 1
ATOM 2197 C CA . ASP A 1 301 ? -0.794 -10.396 -22.256 1.00 96.44 301 ASP A CA 1
ATOM 2198 C C . ASP A 1 301 ? 0.287 -11.460 -22.065 1.00 96.44 301 ASP A C 1
ATOM 2200 O O . ASP A 1 301 ? -0.027 -12.640 -21.912 1.00 96.44 301 ASP A O 1
ATOM 2204 N N . LYS A 1 302 ? 1.559 -11.040 -21.984 1.00 95.38 302 LYS A N 1
ATOM 2205 C CA . LYS A 1 302 ? 2.692 -11.937 -21.713 1.00 95.38 302 LYS A CA 1
ATOM 2206 C C . LYS A 1 302 ? 2.521 -12.709 -20.403 1.00 95.38 302 LYS A C 1
ATOM 2208 O O . LYS A 1 302 ? 2.872 -13.883 -20.340 1.00 95.38 302 LYS A O 1
ATOM 2213 N N . LEU A 1 303 ? 2.032 -12.049 -19.355 1.00 95.06 303 LEU A N 1
ATOM 2214 C CA . LEU A 1 303 ? 1.910 -12.630 -18.014 1.00 95.06 303 LEU A CA 1
ATOM 2215 C C . LEU A 1 303 ? 0.636 -13.458 -17.815 1.00 95.06 303 LEU A C 1
ATOM 2217 O O . LEU A 1 303 ? 0.474 -14.083 -16.764 1.00 95.06 303 LEU A O 1
ATOM 2221 N N . ASN A 1 304 ? -0.277 -13.460 -18.789 1.00 91.56 304 ASN A N 1
ATOM 2222 C CA . ASN A 1 304 ? -1.549 -14.155 -18.672 1.00 91.56 304 ASN A CA 1
ATOM 2223 C C . ASN A 1 304 ? -1.334 -15.663 -18.449 1.00 91.56 304 ASN A C 1
ATOM 2225 O O . ASN A 1 304 ? -0.686 -16.332 -19.249 1.00 91.56 304 ASN A O 1
ATOM 2229 N N . GLY A 1 305 ? -1.869 -16.189 -17.345 1.00 83.00 305 GLY A N 1
ATOM 2230 C CA . GLY A 1 305 ? -1.689 -17.588 -16.939 1.00 83.00 305 GLY A CA 1
ATOM 2231 C C . GLY A 1 305 ? -0.392 -17.902 -16.178 1.00 83.00 305 G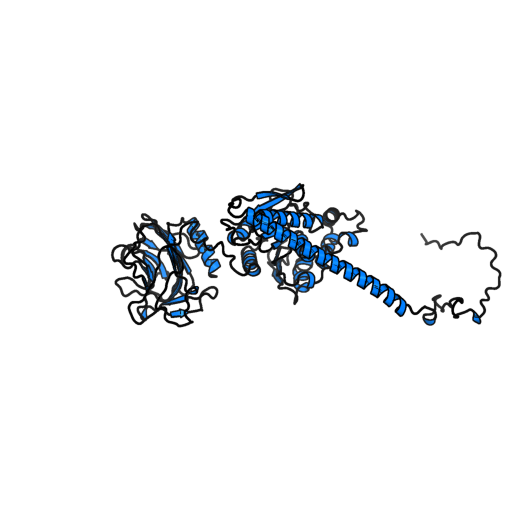LY A C 1
ATOM 2232 O O . GLY A 1 305 ? -0.227 -19.044 -15.763 1.00 83.00 305 GLY A O 1
ATOM 2233 N N . PHE A 1 306 ? 0.495 -16.923 -15.954 1.00 83.69 306 PHE A N 1
ATOM 2234 C CA . PHE A 1 306 ? 1.758 -17.108 -15.218 1.00 83.69 306 PHE A CA 1
ATOM 2235 C C . PHE A 1 306 ? 1.809 -16.331 -13.899 1.00 83.69 306 PHE A C 1
ATOM 2237 O O . PHE A 1 306 ? 2.188 -16.891 -12.876 1.00 83.69 306 PHE A O 1
ATOM 2244 N N . SER A 1 307 ? 1.388 -15.063 -13.908 1.00 84.19 307 SER A N 1
ATOM 2245 C CA . SER A 1 307 ? 1.369 -14.206 -12.715 1.00 84.19 307 SER A CA 1
ATOM 2246 C C . SER A 1 307 ? 0.059 -13.432 -12.631 1.00 84.19 307 SER A C 1
ATOM 2248 O O . SER A 1 307 ? -0.591 -13.166 -13.647 1.00 84.19 307 SER A O 1
ATOM 2250 N N . LYS A 1 308 ? -0.333 -13.029 -11.415 1.00 88.88 308 LYS A N 1
ATOM 2251 C CA . LYS A 1 308 ? -1.465 -12.115 -11.234 1.00 88.88 308 LYS A CA 1
ATOM 2252 C C . LYS A 1 308 ? -1.075 -10.747 -11.789 1.00 88.88 308 LYS A C 1
ATOM 2254 O O . LYS A 1 308 ? -0.377 -9.984 -11.131 1.00 88.88 308 LYS A O 1
ATOM 2259 N N . ALA A 1 309 ? -1.511 -10.471 -13.012 1.00 93.19 309 ALA A N 1
ATOM 2260 C CA . ALA A 1 309 ? -1.331 -9.191 -13.674 1.00 93.19 309 ALA A CA 1
ATOM 2261 C C . ALA A 1 309 ? -2.688 -8.496 -13.825 1.00 93.19 309 ALA A C 1
ATOM 2263 O O . ALA A 1 309 ? -3.568 -9.021 -14.515 1.00 93.19 309 ALA A O 1
ATOM 2264 N N . THR A 1 310 ? -2.839 -7.328 -13.207 1.00 94.25 310 THR A N 1
ATOM 2265 C CA . THR A 1 310 ? -4.018 -6.458 -13.326 1.00 94.25 310 THR A CA 1
ATOM 2266 C C . THR A 1 310 ? -3.665 -5.269 -14.207 1.00 94.25 310 THR A C 1
ATOM 2268 O O . THR A 1 310 ? -2.579 -4.714 -14.069 1.00 94.25 310 THR A O 1
ATOM 2271 N N . LEU A 1 311 ? -4.564 -4.885 -15.113 1.00 94.31 311 LEU A N 1
ATOM 2272 C CA . LEU A 1 311 ? -4.414 -3.695 -15.946 1.00 94.31 311 LEU A CA 1
ATOM 2273 C C . LEU A 1 311 ? -5.618 -2.777 -15.741 1.00 94.31 311 LEU A C 1
ATOM 2275 O O . LEU A 1 311 ? -6.755 -3.213 -15.911 1.00 94.31 311 LEU A O 1
ATOM 2279 N N . LEU A 1 312 ? -5.341 -1.522 -15.408 1.00 90.69 312 LEU A N 1
ATOM 2280 C CA . LEU A 1 312 ? -6.294 -0.427 -15.352 1.00 90.69 312 LEU A CA 1
ATOM 2281 C C . LEU A 1 312 ? -5.963 0.569 -16.468 1.00 90.69 312 LEU A C 1
ATOM 2283 O O . LEU A 1 312 ? -4.948 1.265 -16.406 1.00 90.69 312 LEU A O 1
ATOM 2287 N N . ASP A 1 313 ? -6.825 0.626 -17.480 1.00 90.44 313 ASP A N 1
ATOM 2288 C CA . ASP A 1 313 ? -6.787 1.671 -18.501 1.00 90.44 313 ASP A CA 1
ATOM 2289 C C . ASP A 1 313 ? -7.631 2.858 -18.031 1.00 90.44 313 ASP A C 1
ATOM 2291 O O . ASP A 1 313 ? -8.840 2.748 -17.819 1.00 90.44 313 ASP A O 1
ATOM 2295 N N . THR A 1 314 ? -6.978 3.995 -17.820 1.00 82.88 314 THR A N 1
ATOM 2296 C CA . THR A 1 314 ? -7.621 5.201 -17.294 1.00 82.88 314 THR A CA 1
ATOM 2297 C C . THR A 1 314 ? -8.357 6.004 -18.368 1.00 82.88 314 THR A C 1
ATOM 2299 O O . THR A 1 314 ? -9.089 6.915 -17.999 1.00 82.88 314 THR A O 1
ATOM 2302 N N . HIS A 1 315 ? -8.216 5.669 -19.662 1.00 67.44 315 HIS A N 1
ATOM 2303 C CA . HIS A 1 315 ? -8.937 6.171 -20.851 1.00 67.44 315 HIS A CA 1
ATOM 2304 C C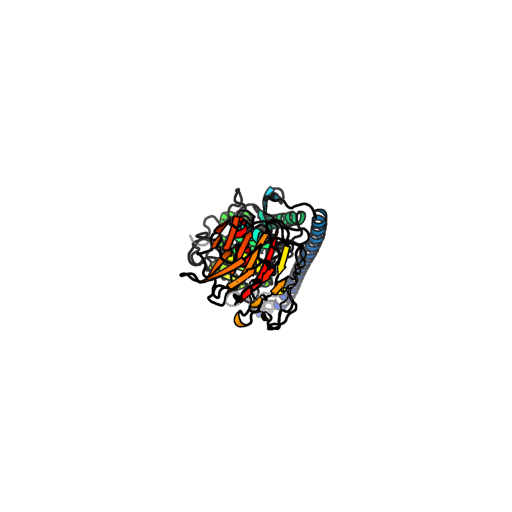 . HIS A 1 315 ? -9.101 7.695 -21.067 1.00 67.44 315 HIS A C 1
ATOM 2306 O O . HIS A 1 315 ? -9.493 8.099 -22.162 1.00 67.44 315 HIS A O 1
ATOM 2312 N N . VAL A 1 316 ? -8.818 8.573 -20.100 1.00 70.25 316 VAL A N 1
ATOM 2313 C CA . VAL A 1 316 ? -9.122 10.018 -20.182 1.00 70.25 316 VAL A CA 1
ATOM 2314 C C . VAL A 1 316 ? -7.895 10.925 -20.152 1.00 70.25 316 VAL A C 1
ATOM 2316 O O . VAL A 1 316 ? -8.025 12.129 -20.371 1.00 70.25 316 VAL A O 1
ATOM 2319 N N . PHE A 1 317 ? -6.697 10.382 -19.951 1.00 76.56 317 PHE A N 1
ATOM 2320 C CA . PHE A 1 317 ? -5.493 11.192 -19.790 1.00 76.56 317 PHE A CA 1
ATOM 2321 C C . PHE A 1 317 ? -4.390 10.843 -20.795 1.00 76.56 317 PHE A C 1
ATOM 2323 O O . PHE A 1 317 ? -4.262 9.696 -21.203 1.00 76.56 317 PHE A O 1
ATOM 2330 N N . GLY A 1 318 ? -3.600 11.829 -21.232 1.00 83.31 318 GLY A N 1
ATOM 2331 C CA . GLY A 1 318 ? -2.348 11.571 -21.962 1.00 83.31 318 GLY A CA 1
ATOM 2332 C C . GLY A 1 318 ? -1.238 11.090 -21.019 1.00 83.31 318 GLY A C 1
ATOM 2333 O O . GLY A 1 318 ? -1.494 10.896 -19.833 1.00 83.31 318 GLY A O 1
ATOM 2334 N N . HIS A 1 319 ? 0.001 10.964 -21.511 1.00 86.81 319 HIS A N 1
ATOM 2335 C CA . HIS A 1 319 ? 1.154 10.636 -20.659 1.00 86.81 319 HIS A CA 1
ATOM 2336 C C . HIS A 1 319 ? 1.226 11.592 -19.470 1.00 86.81 319 HIS A C 1
ATOM 2338 O O . HIS A 1 319 ? 1.370 12.802 -19.670 1.00 86.81 319 HIS A O 1
ATOM 2344 N N . SER A 1 320 ? 1.113 11.076 -18.245 1.00 72.62 320 SER A N 1
ATOM 2345 C CA . SER A 1 320 ? 1.097 11.915 -17.036 1.00 72.62 320 SER A CA 1
ATOM 2346 C C . SER A 1 320 ? -0.011 12.992 -16.985 1.00 72.62 320 SER A C 1
ATOM 2348 O O . SER A 1 320 ? 0.094 13.946 -16.213 1.00 72.62 320 SER A O 1
ATOM 2350 N N . GLY A 1 321 ? -1.066 12.888 -17.801 1.00 61.25 321 GLY A N 1
ATOM 2351 C CA . GLY A 1 321 ? -2.265 13.714 -17.653 1.00 61.25 321 GLY A CA 1
ATOM 2352 C C . GLY A 1 321 ? -3.107 13.211 -16.474 1.00 61.25 321 GLY A C 1
ATOM 2353 O O . GLY A 1 321 ? -3.166 12.013 -16.223 1.00 61.25 321 GLY A O 1
ATOM 2354 N N . GLY A 1 322 ? -3.771 14.096 -15.731 1.00 63.12 322 GLY A N 1
ATOM 2355 C CA . GLY A 1 322 ? -4.629 13.690 -14.605 1.00 63.12 322 GLY A CA 1
ATOM 2356 C C . GLY A 1 322 ? -3.877 13.140 -13.383 1.00 63.12 322 GLY A C 1
ATOM 2357 O O . GLY A 1 322 ? -2.665 13.329 -13.269 1.00 63.12 322 GLY A O 1
ATOM 2358 N N . PRO A 1 323 ? -4.576 12.495 -12.427 1.00 61.03 323 PRO A N 1
ATOM 2359 C CA . PRO A 1 323 ? -3.935 11.751 -11.351 1.00 61.03 323 PRO A CA 1
ATOM 2360 C C . PRO A 1 323 ? -3.286 10.497 -11.951 1.00 61.03 323 PRO A C 1
ATOM 2362 O O . PRO A 1 323 ? -3.810 9.395 -11.833 1.00 61.03 323 PRO A O 1
ATOM 2365 N N . SER A 1 324 ? -2.132 10.673 -12.600 1.00 64.69 324 SER A N 1
ATOM 2366 C CA . SER A 1 324 ? -1.317 9.606 -13.203 1.00 64.69 324 SER A CA 1
ATOM 2367 C C . SER A 1 324 ? -0.935 8.505 -12.211 1.00 64.69 324 SER A C 1
ATOM 2369 O O . SER A 1 324 ? -0.481 7.434 -12.596 1.00 64.69 324 SER A O 1
ATOM 2371 N N . PHE A 1 325 ? -1.125 8.783 -10.922 1.00 83.81 325 PHE A N 1
ATOM 2372 C CA . PHE A 1 325 ? -0.960 7.853 -9.833 1.00 83.81 325 PHE A CA 1
ATOM 2373 C C . PHE A 1 325 ? -2.296 7.622 -9.098 1.00 83.81 325 PHE A C 1
ATOM 2375 O O . PHE A 1 325 ? -2.730 8.483 -8.320 1.00 83.81 325 PHE A O 1
ATOM 2382 N N . PRO A 1 326 ? -2.955 6.471 -9.309 1.00 86.56 326 PRO A N 1
ATOM 2383 C CA . PRO A 1 326 ? -4.221 6.160 -8.663 1.00 86.56 326 PRO A CA 1
ATOM 2384 C C . PRO A 1 326 ? -3.975 5.660 -7.228 1.00 86.56 326 PRO A C 1
ATOM 2386 O O . PRO A 1 326 ? -3.716 4.484 -6.969 1.00 86.56 326 PRO A O 1
ATOM 2389 N N . VAL A 1 327 ? -4.002 6.602 -6.275 1.00 85.56 327 VAL A N 1
ATOM 2390 C CA . VAL A 1 327 ? -3.733 6.354 -4.843 1.00 85.56 327 VAL A CA 1
ATOM 2391 C C . VAL A 1 327 ? -4.598 5.232 -4.246 1.00 85.56 327 VAL A C 1
ATOM 2393 O O . VAL A 1 327 ? -4.029 4.405 -3.527 1.00 85.56 327 VAL A O 1
ATOM 2396 N N . PRO A 1 328 ? -5.927 5.165 -4.485 1.00 82.38 328 PRO A N 1
ATOM 2397 C CA . PRO A 1 328 ? -6.755 4.092 -3.929 1.00 82.38 328 PRO A CA 1
ATOM 2398 C C . PRO A 1 328 ? -6.289 2.702 -4.378 1.00 82.38 328 PRO A C 1
ATOM 2400 O O . PRO A 1 328 ? -6.107 1.807 -3.556 1.00 82.38 328 PRO A O 1
ATOM 2403 N N . GLU A 1 329 ? -6.013 2.540 -5.666 1.00 86.81 329 GLU A N 1
ATOM 2404 C CA . GLU A 1 329 ? -5.558 1.301 -6.284 1.00 86.81 329 GLU A CA 1
ATOM 2405 C C . GLU A 1 329 ? -4.173 0.905 -5.784 1.00 86.81 329 GLU A C 1
ATOM 2407 O O . GLU A 1 329 ? -3.935 -0.266 -5.494 1.00 86.81 329 GLU A O 1
ATOM 2412 N N . PHE A 1 330 ? -3.273 1.875 -5.609 1.00 91.88 330 PHE A N 1
ATOM 2413 C CA . PHE A 1 330 ? -1.977 1.608 -5.001 1.00 91.88 330 PHE A CA 1
ATOM 2414 C C . PHE A 1 330 ? -2.107 1.113 -3.562 1.00 91.88 330 PHE A C 1
ATOM 2416 O O . PHE A 1 330 ? -1.453 0.141 -3.195 1.00 91.88 330 PHE A O 1
ATOM 2423 N N . LYS A 1 331 ? -2.969 1.727 -2.745 1.00 86.50 331 LYS A N 1
ATOM 2424 C CA . LYS A 1 331 ? -3.211 1.268 -1.369 1.00 86.50 331 LYS A CA 1
ATOM 2425 C C . LYS A 1 331 ? -3.781 -0.146 -1.336 1.00 86.50 331 LYS A C 1
ATOM 2427 O O . LYS A 1 331 ? -3.294 -0.974 -0.572 1.00 86.50 331 LYS A O 1
ATOM 2432 N N . LEU A 1 332 ? -4.768 -0.439 -2.184 1.00 82.31 332 LEU A N 1
ATOM 2433 C CA . LEU A 1 332 ? -5.328 -1.787 -2.313 1.00 82.31 332 LEU A CA 1
ATOM 2434 C C . LEU A 1 332 ? -4.260 -2.799 -2.733 1.00 82.31 332 LEU A C 1
ATOM 2436 O O . LEU A 1 332 ? -4.188 -3.884 -2.164 1.00 82.31 332 LEU A O 1
ATOM 2440 N N . PHE A 1 333 ? -3.394 -2.424 -3.676 1.00 92.50 333 PHE A N 1
ATOM 2441 C CA . PHE A 1 333 ? -2.274 -3.257 -4.090 1.00 92.50 333 PHE A CA 1
ATOM 2442 C C . PHE A 1 333 ? -1.285 -3.507 -2.946 1.00 92.50 333 PHE A C 1
ATOM 2444 O O . PHE A 1 333 ? -0.905 -4.653 -2.724 1.00 92.50 333 PHE A O 1
ATOM 2451 N N . LEU A 1 334 ? -0.906 -2.469 -2.190 1.00 92.06 334 LEU A N 1
ATOM 2452 C CA . LEU A 1 334 ? -0.040 -2.608 -1.018 1.00 92.06 334 LEU A CA 1
ATOM 2453 C C . LEU A 1 334 ? -0.645 -3.573 0.005 1.00 92.06 334 LEU A C 1
ATOM 2455 O O . LEU A 1 334 ? 0.047 -4.487 0.440 1.00 92.06 334 LEU A O 1
ATOM 2459 N N . LEU A 1 335 ? -1.925 -3.413 0.349 1.00 84.56 335 LEU A N 1
ATOM 2460 C CA . LEU A 1 335 ? -2.635 -4.313 1.265 1.00 84.56 335 LEU A CA 1
ATOM 2461 C C . LEU A 1 335 ? -2.640 -5.755 0.748 1.00 84.56 335 LEU A C 1
ATOM 2463 O O . LEU A 1 335 ? -2.387 -6.686 1.505 1.00 84.56 335 LEU A O 1
ATOM 2467 N N . GLU A 1 336 ? -2.883 -5.953 -0.546 1.00 85.12 336 GLU A N 1
ATOM 2468 C CA . GLU A 1 336 ? -2.882 -7.281 -1.151 1.00 85.12 336 GLU A CA 1
ATOM 2469 C C . GLU A 1 336 ? -1.516 -7.970 -1.019 1.00 85.12 336 GLU A C 1
ATOM 2471 O O . GLU A 1 336 ? -1.426 -9.072 -0.478 1.00 85.12 336 GLU A O 1
ATOM 2476 N N . VAL A 1 337 ? -0.444 -7.322 -1.488 1.00 92.00 337 VAL A N 1
ATOM 2477 C CA . VAL A 1 337 ? 0.888 -7.949 -1.572 1.00 92.00 337 VAL A CA 1
ATOM 2478 C C . VAL A 1 337 ? 1.598 -8.060 -0.228 1.00 92.00 337 VAL A C 1
ATOM 2480 O O . VAL A 1 337 ? 2.594 -8.770 -0.102 1.00 92.00 337 VAL A O 1
ATOM 2483 N N . THR A 1 338 ? 1.089 -7.367 0.787 1.00 88.31 338 THR A N 1
ATOM 2484 C CA . THR A 1 338 ? 1.609 -7.434 2.155 1.00 88.31 338 THR A CA 1
ATOM 2485 C C . THR A 1 338 ? 0.796 -8.356 3.063 1.00 88.31 338 THR A C 1
ATOM 2487 O O . THR A 1 338 ? 1.197 -8.583 4.203 1.00 88.31 338 THR A O 1
ATOM 2490 N N . GLY A 1 339 ? -0.281 -8.964 2.546 1.00 80.81 339 GLY A N 1
ATOM 2491 C CA . GLY A 1 339 ? -1.071 -9.968 3.263 1.00 80.81 339 GLY A CA 1
ATOM 2492 C C . GLY A 1 339 ? -2.183 -9.398 4.149 1.00 80.81 339 GLY A C 1
ATOM 2493 O O . GLY A 1 339 ? -2.574 -10.045 5.118 1.00 80.81 339 GLY A O 1
ATOM 2494 N N . GLY A 1 340 ? -2.703 -8.214 3.823 1.00 70.00 340 GLY A N 1
ATOM 2495 C CA . GLY A 1 340 ? -3.781 -7.532 4.537 1.00 70.00 340 GLY A CA 1
ATOM 2496 C C . GLY A 1 340 ? -3.344 -6.164 5.054 1.00 70.00 340 GLY A C 1
ATOM 2497 O O . GLY A 1 340 ? -2.293 -5.665 4.652 1.00 70.00 340 GLY A O 1
ATOM 2498 N N . PRO A 1 341 ? -4.125 -5.525 5.945 1.00 59.59 341 PRO A N 1
ATOM 2499 C CA . PRO A 1 341 ? -3.606 -4.403 6.703 1.00 59.59 341 PRO A CA 1
ATOM 2500 C C . PRO A 1 341 ? -2.359 -4.902 7.419 1.00 59.59 341 PRO A C 1
ATOM 2502 O O . PRO A 1 341 ? -2.446 -5.678 8.373 1.00 59.59 341 PRO A O 1
ATOM 2505 N N . LEU A 1 342 ? -1.188 -4.467 6.938 1.00 52.56 342 LEU A N 1
ATOM 2506 C CA . LEU A 1 342 ? 0.004 -4.439 7.764 1.00 52.56 342 LEU A CA 1
ATOM 2507 C C . LEU A 1 342 ? -0.475 -3.879 9.078 1.00 52.56 342 LEU A C 1
ATOM 2509 O O . LEU A 1 342 ? -1.137 -2.840 9.078 1.00 52.56 342 LEU A O 1
ATOM 2513 N N . ALA A 1 343 ? -0.246 -4.607 10.163 1.00 43.94 343 ALA A N 1
ATOM 2514 C CA . ALA A 1 343 ? -0.544 -4.083 11.471 1.00 43.94 343 ALA A CA 1
ATOM 2515 C C . ALA A 1 343 ? 0.239 -2.767 11.586 1.00 43.94 343 ALA A C 1
ATOM 2517 O O . ALA A 1 343 ? 1.421 -2.783 11.919 1.00 43.94 343 ALA A O 1
ATOM 2518 N N . LEU A 1 344 ? -0.400 -1.639 11.247 1.00 44.78 344 LEU A N 1
ATOM 2519 C CA . LEU A 1 344 ? -0.033 -0.302 11.671 1.00 44.78 344 LEU A CA 1
ATOM 2520 C C . LEU A 1 344 ? 0.059 -0.470 13.168 1.00 44.78 344 LEU A C 1
ATOM 2522 O O . LEU A 1 344 ? -0.994 -0.652 13.778 1.00 44.78 344 LEU A O 1
ATOM 2526 N N . PRO A 1 345 ? 1.277 -0.598 13.708 1.00 42.22 345 PRO A N 1
ATOM 2527 C CA . PRO A 1 345 ? 1.607 -1.485 14.813 1.00 42.22 345 PRO A CA 1
ATOM 2528 C C . PRO A 1 345 ? 0.529 -1.427 15.868 1.00 42.22 345 PRO A C 1
ATOM 2530 O O . PRO A 1 345 ? 0.586 -0.515 16.666 1.00 42.22 345 PRO A O 1
ATOM 2533 N N . GLU A 1 346 ? -0.467 -2.312 15.779 1.00 44.22 346 GLU A N 1
ATOM 2534 C CA . GLU A 1 346 ? -1.596 -2.594 16.676 1.00 44.22 346 GLU A CA 1
ATOM 2535 C C . GLU A 1 346 ? -2.226 -1.433 17.516 1.00 44.22 346 GLU A C 1
ATOM 2537 O O . GLU A 1 346 ? -3.047 -1.676 18.398 1.00 44.22 346 GLU A O 1
ATOM 2542 N N . GLN A 1 347 ? -1.865 -0.167 17.259 1.00 43.03 347 GLN A N 1
ATOM 2543 C CA . GLN A 1 347 ? -1.883 0.995 18.167 1.00 43.03 347 GLN A CA 1
ATOM 2544 C C . GLN A 1 347 ? -1.739 2.344 17.416 1.00 43.03 347 GLN A C 1
ATOM 2546 O O . GLN A 1 347 ? -1.266 3.340 17.967 1.00 43.03 347 GLN A O 1
ATOM 2551 N N . ALA A 1 348 ? -2.249 2.462 16.186 1.00 41.53 348 ALA A N 1
ATOM 2552 C CA . ALA A 1 348 ? -2.723 3.776 15.716 1.00 41.53 348 ALA A CA 1
ATOM 2553 C C . ALA A 1 348 ? -3.995 4.232 16.468 1.00 41.53 348 ALA A C 1
ATOM 2555 O O . ALA A 1 348 ? -4.492 5.325 16.231 1.00 41.53 348 ALA A O 1
ATOM 2556 N N . VAL A 1 349 ? -4.475 3.421 17.421 1.00 46.50 349 VAL A N 1
ATOM 2557 C CA . VAL A 1 349 ? -5.761 3.514 18.116 1.00 46.50 349 VAL A CA 1
ATOM 2558 C C . VAL A 1 349 ? -6.093 4.901 18.677 1.00 46.50 349 VAL A C 1
ATOM 2560 O O . VAL A 1 349 ? -7.270 5.184 18.839 1.00 46.50 349 VAL A O 1
ATOM 2563 N N . ALA A 1 350 ? -5.142 5.806 18.927 1.00 49.78 350 ALA A N 1
ATOM 2564 C CA . ALA A 1 350 ? -5.522 7.133 19.405 1.00 49.78 350 ALA A CA 1
ATOM 2565 C C . ALA A 1 350 ? -4.460 8.227 19.298 1.00 49.78 350 ALA A C 1
ATOM 2567 O O . ALA A 1 350 ? -4.284 8.986 20.242 1.00 49.78 350 ALA A O 1
ATOM 2568 N N . GLN A 1 351 ? -3.655 8.293 18.242 1.00 59.44 351 GLN A N 1
ATOM 2569 C CA . GLN A 1 351 ? -2.560 9.278 18.217 1.00 59.44 351 GLN A CA 1
ATOM 2570 C C . GLN A 1 351 ? -1.632 9.244 19.455 1.00 59.44 351 GLN A C 1
ATOM 2572 O O . GLN A 1 351 ? -1.200 10.276 19.967 1.00 59.44 351 GLN A O 1
ATOM 2577 N N . GLY A 1 352 ? -1.350 8.043 19.965 1.00 65.19 352 GLY A N 1
ATOM 2578 C CA . GLY A 1 352 ? -0.583 7.852 21.198 1.00 65.19 352 GLY A CA 1
ATOM 2579 C C . GLY A 1 352 ? -1.403 7.900 22.491 1.00 65.19 352 GLY A C 1
ATOM 2580 O O . GLY A 1 352 ? -0.809 7.853 23.567 1.00 65.19 352 GLY A O 1
ATOM 2581 N N . LYS A 1 353 ? -2.740 7.970 22.438 1.00 76.94 353 LYS A N 1
ATOM 2582 C CA . LYS A 1 353 ? -3.553 7.809 23.649 1.00 76.94 353 LYS A CA 1
ATOM 2583 C C . LYS A 1 353 ? -3.787 6.323 23.989 1.00 76.94 353 LYS A C 1
ATOM 2585 O O . LYS A 1 353 ? -4.002 5.498 23.102 1.00 76.94 353 LYS A O 1
ATOM 2590 N N . PRO A 1 354 ? -3.777 5.959 25.278 1.00 82.69 354 PRO A N 1
ATOM 2591 C CA . PRO A 1 354 ? -4.160 4.625 25.730 1.00 82.69 354 PRO A CA 1
ATOM 2592 C C . PRO A 1 354 ? -5.582 4.209 25.333 1.00 82.69 354 PRO A C 1
ATOM 2594 O O . PRO A 1 354 ? -6.520 5.004 25.456 1.00 82.69 354 PRO A O 1
ATOM 2597 N N . VAL A 1 355 ? -5.742 2.939 24.953 1.00 85.44 355 VAL A N 1
ATOM 2598 C CA . VAL A 1 355 ? -7.046 2.273 24.805 1.00 85.44 355 VAL A CA 1
ATOM 2599 C C . VAL A 1 355 ? -7.648 2.042 26.187 1.00 85.44 355 VAL A C 1
ATOM 2601 O O . VAL A 1 355 ? -6.989 1.481 27.062 1.00 85.44 355 VAL A O 1
ATOM 2604 N N . ILE A 1 356 ? -8.895 2.455 26.390 1.00 83.62 356 ILE A N 1
ATOM 2605 C CA . ILE A 1 356 ? -9.638 2.162 27.621 1.00 83.62 356 ILE A CA 1
ATOM 2606 C C . ILE A 1 356 ? -10.271 0.777 27.502 1.00 83.62 356 ILE A C 1
ATOM 2608 O O . ILE A 1 356 ? -10.077 -0.053 28.388 1.00 83.62 356 ILE A O 1
ATOM 2612 N N . PHE A 1 357 ? -10.979 0.528 26.397 1.00 86.31 357 PHE A N 1
ATOM 2613 C CA . PHE A 1 357 ? -11.547 -0.772 26.041 1.00 86.31 357 PHE A CA 1
ATOM 2614 C C . PHE A 1 357 ? -11.805 -0.866 24.525 1.00 86.31 357 PHE A C 1
ATOM 2616 O O . PHE A 1 357 ? -11.948 0.155 23.853 1.00 86.31 357 PHE A O 1
ATOM 2623 N N . ASP A 1 358 ? -11.899 -2.089 24.007 1.00 89.00 358 ASP A N 1
ATOM 2624 C CA . ASP A 1 358 ? -12.158 -2.435 22.609 1.00 89.00 358 ASP A CA 1
ATOM 2625 C C . ASP A 1 358 ? -13.113 -3.634 22.531 1.00 89.00 358 ASP A C 1
ATOM 2627 O O . ASP A 1 358 ? -12.771 -4.766 22.876 1.00 89.00 358 ASP A O 1
ATOM 2631 N N . LEU A 1 359 ? -14.339 -3.370 22.097 1.00 89.81 359 LEU A N 1
ATOM 2632 C CA . LEU A 1 359 ? -15.376 -4.370 21.902 1.00 89.81 359 LEU A CA 1
ATOM 2633 C C . LEU A 1 359 ? -15.439 -4.698 20.413 1.00 89.81 359 LEU A C 1
ATOM 2635 O O . LEU A 1 359 ? -16.160 -4.047 19.653 1.00 89.81 359 LEU A O 1
ATOM 2639 N N . ASP A 1 360 ? -14.684 -5.716 20.012 1.00 91.12 360 ASP A N 1
ATOM 2640 C CA . ASP A 1 360 ? -14.660 -6.255 18.651 1.00 91.12 360 ASP A CA 1
ATOM 2641 C C . ASP A 1 360 ? -15.324 -7.649 18.633 1.00 91.12 360 ASP A C 1
ATOM 2643 O O . ASP A 1 360 ? -14.835 -8.561 19.304 1.00 91.12 360 ASP A O 1
ATOM 2647 N N . PRO A 1 361 ? -16.432 -7.870 17.897 1.00 90.44 361 PRO A N 1
ATOM 2648 C CA . PRO A 1 361 ? -17.060 -9.184 17.791 1.00 90.44 361 PRO A CA 1
ATOM 2649 C C . PRO A 1 361 ? -16.142 -10.240 17.165 1.00 90.44 361 PRO A C 1
ATOM 2651 O O . PRO A 1 361 ? -16.346 -11.430 17.393 1.00 90.44 361 PRO A O 1
ATOM 2654 N N . ASN A 1 362 ? -15.130 -9.854 16.381 1.00 87.56 362 ASN A N 1
ATOM 2655 C CA . ASN A 1 362 ? -14.183 -10.809 15.794 1.00 87.56 362 ASN A CA 1
ATOM 2656 C C . ASN A 1 362 ? -13.381 -11.561 16.860 1.00 87.56 362 ASN A C 1
ATOM 2658 O O . ASN A 1 362 ? -13.026 -12.718 16.634 1.00 87.56 362 ASN A O 1
ATOM 2662 N N . ALA A 1 363 ? -13.169 -10.940 18.023 1.00 85.12 363 ALA A N 1
ATOM 2663 C CA . ALA A 1 363 ? -12.538 -11.560 19.183 1.00 85.12 363 ALA A CA 1
ATOM 2664 C C . ALA A 1 363 ? -13.441 -12.600 19.873 1.00 85.12 363 ALA A C 1
ATOM 2666 O O . ALA A 1 363 ? -12.975 -13.458 20.617 1.00 85.12 363 ALA A O 1
ATOM 2667 N N . LEU A 1 364 ? -14.752 -12.571 19.617 1.00 84.94 364 LEU A N 1
ATOM 2668 C CA . LEU A 1 364 ? -15.678 -13.491 20.257 1.00 84.94 364 LEU A CA 1
ATOM 2669 C C . LEU A 1 364 ? -15.641 -14.874 19.593 1.00 84.94 364 LEU A C 1
ATOM 2671 O O . LEU A 1 364 ? -15.824 -15.030 18.377 1.00 84.94 364 LEU A O 1
ATOM 2675 N N . ALA A 1 365 ? -15.503 -15.903 20.429 1.00 86.19 365 ALA A N 1
ATOM 2676 C CA . ALA A 1 365 ? -15.578 -17.315 20.058 1.00 86.19 365 ALA A CA 1
ATOM 2677 C C . ALA A 1 365 ? -17.034 -17.817 19.925 1.00 86.19 365 ALA A C 1
ATOM 2679 O O . ALA A 1 365 ? -17.370 -18.907 20.378 1.00 86.19 365 ALA A O 1
ATOM 2680 N N . PHE A 1 366 ? -17.910 -17.004 19.331 1.00 87.12 366 PHE A N 1
ATOM 2681 C CA . PHE A 1 366 ? -19.301 -17.363 19.056 1.00 87.12 366 PHE A CA 1
ATOM 2682 C C . PHE A 1 366 ? -19.497 -17.727 17.579 1.00 87.12 366 PHE A C 1
ATOM 2684 O O . PHE A 1 366 ? -18.930 -17.081 16.687 1.00 87.12 366 PHE A O 1
ATOM 2691 N N . ASP A 1 367 ? -20.335 -18.737 17.338 1.00 92.44 367 ASP A N 1
ATOM 2692 C CA . ASP A 1 367 ? -20.797 -19.135 16.007 1.00 92.44 367 ASP A CA 1
ATOM 2693 C C . ASP A 1 367 ? -21.839 -18.154 15.452 1.00 92.44 367 ASP A C 1
ATOM 2695 O O . ASP A 1 367 ? -22.500 -17.420 16.189 1.00 92.44 367 ASP A O 1
ATOM 2699 N N . ASN A 1 368 ? -22.027 -18.158 14.131 1.00 95.19 368 ASN A N 1
ATOM 2700 C CA . ASN A 1 368 ? -23.070 -17.367 13.477 1.00 95.19 368 ASN A CA 1
ATOM 2701 C C . ASN A 1 368 ? -24.466 -17.735 14.025 1.00 95.19 368 ASN A C 1
ATOM 2703 O O . ASN A 1 368 ? -24.861 -18.897 14.001 1.00 95.19 368 ASN A O 1
ATOM 2707 N N . GLY A 1 369 ? -25.221 -16.741 14.497 1.00 93.88 369 GLY A N 1
ATOM 2708 C CA . GLY A 1 369 ? -26.542 -16.903 15.114 1.00 93.88 369 GLY A CA 1
ATOM 2709 C C . GLY A 1 369 ? -26.534 -17.205 16.619 1.00 93.88 369 GLY A C 1
ATOM 2710 O O . GLY A 1 369 ? -27.609 -17.247 17.224 1.00 93.88 369 GLY A O 1
ATOM 2711 N N . ALA A 1 370 ? -25.364 -17.391 17.239 1.00 94.31 370 ALA A N 1
ATOM 2712 C CA . ALA A 1 370 ? -25.261 -17.627 18.676 1.00 94.31 370 ALA A CA 1
ATOM 2713 C C . ALA A 1 370 ? -25.640 -16.381 19.497 1.00 94.31 370 ALA A C 1
ATOM 2715 O O . ALA A 1 370 ? -25.493 -15.243 19.043 1.00 94.31 370 ALA A O 1
ATOM 2716 N N . ASP A 1 371 ? -26.131 -16.610 20.716 1.00 92.94 371 ASP A N 1
ATOM 2717 C CA . ASP A 1 371 ? -26.412 -15.554 21.688 1.00 92.94 371 ASP A CA 1
ATOM 2718 C C . ASP A 1 371 ? -25.118 -14.957 22.242 1.00 92.94 371 ASP A C 1
ATOM 2720 O O . ASP A 1 371 ? -24.264 -15.669 22.772 1.00 92.94 371 ASP A O 1
ATOM 2724 N N . ILE A 1 372 ? -25.006 -13.631 22.185 1.00 89.88 372 ILE A N 1
ATOM 2725 C CA . ILE A 1 372 ? -23.925 -12.883 22.824 1.00 89.88 372 ILE A CA 1
ATOM 2726 C C . ILE A 1 372 ? -24.342 -12.625 24.274 1.00 89.88 372 ILE A C 1
ATOM 2728 O O . ILE A 1 372 ? -24.959 -11.611 24.604 1.00 89.88 372 ILE A O 1
ATOM 2732 N N . THR A 1 373 ? -24.046 -13.589 25.144 1.00 85.88 373 THR A N 1
ATOM 2733 C CA . THR A 1 373 ? -24.388 -13.527 26.576 1.00 85.88 373 THR A CA 1
ATOM 2734 C C . THR A 1 373 ? -23.389 -12.700 27.381 1.00 85.88 373 THR A C 1
ATOM 2736 O O . THR A 1 373 ? -23.754 -12.062 28.374 1.00 85.88 373 THR A O 1
ATOM 2739 N N . THR A 1 374 ? -22.140 -12.670 26.919 1.00 83.56 374 THR A N 1
ATOM 2740 C CA . THR A 1 374 ? -21.055 -11.850 27.444 1.00 83.56 374 THR A CA 1
ATOM 2741 C C . THR A 1 374 ? -20.255 -11.252 26.296 1.00 83.56 374 THR A C 1
ATOM 2743 O O . THR A 1 374 ? -20.040 -11.884 25.264 1.00 83.56 374 THR A O 1
ATOM 2746 N N . TRP A 1 375 ? -19.793 -10.020 26.484 1.00 85.44 375 TRP A N 1
ATOM 2747 C CA . TRP A 1 375 ? -18.824 -9.393 25.594 1.00 85.44 375 TRP A CA 1
ATOM 2748 C C . TRP A 1 375 ? -17.720 -8.781 26.440 1.00 85.44 375 TRP A C 1
ATOM 2750 O O . TRP A 1 375 ? -17.934 -7.773 27.120 1.00 85.44 375 TRP A O 1
ATOM 2760 N N . SER A 1 376 ? -16.568 -9.445 26.456 1.00 82.62 376 SER A N 1
ATOM 2761 C CA . SER A 1 376 ? -15.376 -8.953 27.132 1.00 82.62 376 SER A CA 1
ATOM 2762 C C . SER A 1 376 ? -14.516 -8.142 26.179 1.00 82.62 376 SER A C 1
ATOM 2764 O O . SER A 1 376 ? -14.301 -8.543 25.037 1.00 82.62 376 SER A O 1
ATOM 2766 N N . SER A 1 377 ? -13.989 -7.027 26.668 1.00 78.62 377 SER A N 1
ATOM 2767 C CA . SER A 1 377 ? -12.885 -6.354 25.998 1.00 78.62 377 SER A CA 1
ATOM 2768 C C . SER A 1 377 ? -11.606 -7.167 26.191 1.00 78.62 377 SER A C 1
ATOM 2770 O O . SER A 1 377 ? -11.178 -7.364 27.327 1.00 78.62 377 SER A O 1
ATOM 2772 N N . GLU A 1 378 ? -10.979 -7.621 25.107 1.00 68.50 378 GLU A N 1
ATOM 2773 C CA . GLU A 1 378 ? -9.655 -8.267 25.174 1.00 68.50 378 GLU A CA 1
ATOM 2774 C C . GLU A 1 378 ? -8.514 -7.246 25.310 1.00 68.50 378 GLU A C 1
ATOM 2776 O O . GLU A 1 378 ? -7.365 -7.612 25.552 1.00 68.50 378 GLU A O 1
ATOM 2781 N N . ARG A 1 379 ? -8.821 -5.952 25.143 1.00 63.94 379 ARG A N 1
ATOM 2782 C CA . ARG A 1 379 ? -7.842 -4.858 25.128 1.00 63.94 379 ARG A CA 1
ATOM 2783 C C . ARG A 1 379 ? -8.239 -3.718 26.059 1.00 63.94 379 ARG A C 1
ATOM 2785 O O . ARG A 1 379 ? -9.410 -3.519 26.362 1.00 63.94 379 ARG A O 1
ATOM 2792 N N . GLY A 1 380 ? -7.254 -2.920 26.453 1.00 58.56 380 GLY A N 1
ATOM 2793 C CA . GLY A 1 380 ? -7.453 -1.699 27.229 1.00 58.56 380 GLY A CA 1
ATOM 2794 C C . GLY A 1 380 ? -7.230 -1.857 28.732 1.00 58.56 380 GLY A C 1
ATOM 2795 O O . GLY A 1 380 ? -6.991 -2.949 29.242 1.00 58.56 380 GLY A O 1
ATOM 2796 N N . SER A 1 381 ? -7.230 -0.726 29.436 1.00 58.91 381 SER A N 1
ATOM 2797 C CA . SER A 1 381 ? -6.942 -0.665 30.874 1.00 58.91 381 SER A CA 1
ATOM 2798 C C . SER A 1 381 ? -8.120 -1.065 31.760 1.00 58.91 381 SER A C 1
ATOM 2800 O O . SER A 1 381 ? -7.924 -1.316 32.949 1.00 58.91 381 SER A O 1
ATOM 2802 N N . VAL A 1 382 ? -9.335 -1.123 31.205 1.00 62.12 382 VAL A N 1
ATOM 2803 C CA . VAL A 1 382 ? -10.544 -1.481 31.945 1.00 62.12 382 VAL A CA 1
ATOM 2804 C C . VAL A 1 382 ? -11.080 -2.806 31.406 1.00 62.12 382 VAL A C 1
ATOM 2806 O O . VAL A 1 382 ? -11.593 -2.840 30.286 1.00 62.12 382 VAL A O 1
ATOM 2809 N N . PRO A 1 383 ? -11.012 -3.904 32.180 1.00 59.53 383 PRO A N 1
ATOM 2810 C CA . PRO A 1 383 ? -11.704 -5.128 31.818 1.00 59.53 383 PRO A CA 1
ATOM 2811 C C . PRO A 1 383 ? -13.208 -4.866 31.898 1.00 59.53 383 PRO A C 1
ATOM 2813 O O . PRO A 1 383 ? -13.796 -4.762 32.975 1.00 59.53 383 PRO A O 1
ATOM 2816 N N . ILE A 1 384 ? -13.837 -4.725 30.737 1.00 63.19 384 ILE A N 1
ATOM 2817 C CA . ILE A 1 384 ? -15.283 -4.581 30.632 1.00 63.19 384 ILE A CA 1
ATOM 2818 C C . ILE A 1 384 ? -15.843 -5.934 30.232 1.00 63.19 384 ILE A C 1
ATOM 2820 O O . ILE A 1 384 ? -15.500 -6.436 29.171 1.00 63.19 384 ILE A O 1
ATOM 2824 N N . THR A 1 385 ? -16.715 -6.502 31.066 1.00 67.56 385 THR A N 1
ATOM 2825 C CA . THR A 1 385 ? -17.636 -7.566 30.652 1.00 67.56 385 THR A CA 1
ATOM 2826 C C . THR A 1 385 ? -19.029 -6.983 30.609 1.00 67.56 385 THR A C 1
ATOM 2828 O O . THR A 1 385 ? -19.521 -6.452 31.609 1.00 67.56 385 THR A O 1
ATOM 2831 N N . ILE A 1 386 ? -19.649 -7.067 29.443 1.00 64.00 386 ILE A N 1
ATOM 2832 C CA . ILE A 1 386 ? -20.999 -6.584 29.230 1.00 64.00 386 ILE A CA 1
ATOM 2833 C C . ILE A 1 386 ? -21.943 -7.787 29.190 1.00 64.00 386 ILE A C 1
ATOM 2835 O O . ILE A 1 386 ? -21.712 -8.707 28.410 1.00 64.00 386 ILE A O 1
ATOM 2839 N N . SER A 1 387 ? -22.974 -7.800 30.038 1.00 64.12 387 SER A N 1
ATOM 2840 C CA . SER A 1 387 ? -23.972 -8.875 30.099 1.00 64.12 387 SER A CA 1
ATOM 2841 C C . SER A 1 387 ? -25.392 -8.325 29.990 1.00 64.12 387 SER A C 1
ATOM 2843 O O . SER A 1 387 ? -25.670 -7.161 30.302 1.00 64.12 387 SER A O 1
ATOM 2845 N N . THR A 1 388 ? -26.307 -9.160 29.505 1.00 63.06 388 THR A N 1
ATOM 2846 C CA . THR A 1 388 ? -27.735 -8.833 29.443 1.00 63.06 388 THR A CA 1
ATOM 2847 C C . THR A 1 388 ? -28.409 -9.054 30.797 1.00 63.06 388 THR A C 1
ATOM 2849 O O . THR A 1 388 ? -28.085 -10.003 31.512 1.00 63.06 388 THR A O 1
ATOM 2852 N N . ARG A 1 389 ? -29.459 -8.284 31.095 1.00 60.69 389 ARG A N 1
ATOM 2853 C CA . ARG A 1 389 ? -30.458 -8.656 32.110 1.00 60.69 389 ARG A CA 1
ATOM 2854 C C . ARG A 1 389 ? -31.671 -9.289 31.411 1.00 60.69 389 ARG A C 1
ATOM 2856 O O . ARG A 1 389 ? -32.555 -8.556 30.985 1.00 60.69 389 ARG A O 1
ATOM 2863 N N . GLY A 1 390 ? -31.709 -10.616 31.257 1.00 68.94 390 GLY A N 1
ATOM 2864 C CA . GLY A 1 390 ? -32.855 -11.336 30.669 1.00 68.94 390 GLY A CA 1
ATOM 2865 C C . GLY A 1 390 ? -32.469 -12.528 29.787 1.00 68.94 390 GLY A C 1
ATOM 2866 O O . GLY A 1 390 ? -31.328 -12.974 29.834 1.00 68.94 390 GLY A O 1
ATOM 2867 N N . THR A 1 391 ? -33.430 -13.031 28.999 1.00 73.88 391 THR A N 1
ATOM 2868 C CA . THR A 1 391 ? -33.273 -14.161 28.053 1.00 73.88 391 THR A CA 1
ATOM 2869 C C . THR A 1 391 ? -33.109 -13.733 26.592 1.00 73.88 391 THR A C 1
ATOM 2871 O O . THR A 1 391 ? -32.938 -14.578 25.720 1.00 73.88 391 THR A O 1
ATOM 2874 N N . ASN A 1 392 ? -33.198 -12.433 26.308 1.00 82.75 392 ASN A N 1
ATOM 2875 C CA . ASN A 1 392 ? -33.110 -11.892 24.958 1.00 82.75 392 ASN A CA 1
ATOM 2876 C C . ASN A 1 392 ? -31.719 -11.293 24.743 1.00 82.75 392 ASN A C 1
ATOM 2878 O O . ASN A 1 392 ? -31.423 -10.207 25.250 1.00 82.75 392 ASN A O 1
ATOM 2882 N N . TYR A 1 393 ? -30.878 -11.999 23.988 1.00 87.50 393 TYR A N 1
ATOM 2883 C CA . TYR A 1 393 ? -29.493 -11.610 23.727 1.00 87.50 393 TYR A CA 1
ATOM 2884 C C . TYR A 1 393 ? -29.314 -11.112 22.292 1.00 87.50 393 TYR A C 1
ATOM 2886 O O . TYR A 1 393 ? -29.972 -11.630 21.383 1.00 87.50 393 TYR A O 1
ATOM 2894 N N . PRO A 1 394 ? -28.412 -10.142 22.059 1.00 91.62 394 PRO A N 1
ATOM 2895 C CA . PRO A 1 394 ? -27.940 -9.851 20.714 1.00 91.62 394 PRO A CA 1
ATOM 2896 C C . PRO A 1 394 ? -27.382 -11.113 20.057 1.00 91.62 394 PRO A C 1
ATOM 2898 O O . PRO A 1 394 ? -26.808 -11.974 20.728 1.00 91.62 394 PRO A O 1
ATOM 2901 N N . LYS A 1 395 ? -27.533 -11.213 18.740 1.00 94.06 395 LYS A N 1
ATOM 2902 C CA . LYS A 1 395 ? -27.089 -12.375 17.969 1.00 94.06 395 LYS A CA 1
ATOM 2903 C C . LYS A 1 395 ? -25.782 -12.093 17.255 1.00 94.06 395 LYS A C 1
ATOM 2905 O O . LYS A 1 395 ? -25.595 -11.028 16.668 1.00 94.06 395 LYS A O 1
ATOM 2910 N N . MET A 1 396 ? -24.900 -13.077 17.256 1.00 95.94 396 MET A N 1
ATOM 2911 C CA . MET A 1 396 ? -23.680 -13.039 16.474 1.00 95.94 396 MET A CA 1
ATOM 2912 C C . MET A 1 396 ? -23.986 -13.190 14.981 1.00 95.94 396 MET A C 1
ATOM 2914 O O . MET A 1 396 ? -24.836 -13.994 14.604 1.00 95.94 396 MET A O 1
ATOM 2918 N N . SER A 1 397 ? -23.292 -12.452 14.118 1.00 95.75 397 SER A N 1
ATOM 2919 C CA . SER A 1 397 ? -23.384 -12.626 12.666 1.00 95.75 397 SER A CA 1
ATOM 2920 C C . SER A 1 397 ? -22.021 -12.489 11.992 1.00 95.75 397 SER A C 1
ATOM 2922 O O . SER A 1 397 ? -21.197 -11.692 12.425 1.00 95.75 397 SER A O 1
ATOM 2924 N N . THR A 1 398 ? -21.764 -13.253 10.930 1.00 92.75 398 THR A N 1
ATOM 2925 C CA . THR A 1 398 ? -20.543 -13.141 10.101 1.00 92.75 398 THR A CA 1
ATOM 2926 C C . THR A 1 398 ? -20.732 -12.255 8.864 1.00 92.75 398 THR A C 1
ATOM 2928 O O . THR A 1 398 ? -19.829 -12.132 8.043 1.00 92.75 398 THR A O 1
ATOM 2931 N N . ALA A 1 399 ? -21.900 -11.623 8.714 1.00 91.62 399 ALA A N 1
ATOM 2932 C CA . ALA A 1 399 ? -22.252 -10.788 7.562 1.00 91.62 399 ALA A CA 1
ATOM 2933 C C . ALA A 1 399 ? -21.911 -9.297 7.770 1.00 91.62 399 ALA A C 1
ATOM 2935 O O . ALA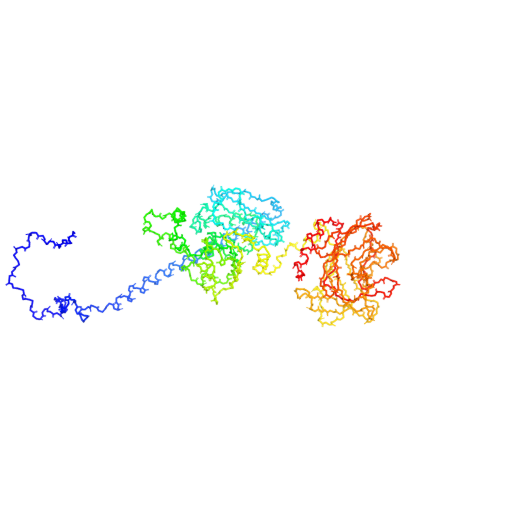 A 1 399 ? -22.700 -8.411 7.421 1.00 91.62 399 ALA A O 1
ATOM 2936 N N . GLY A 1 400 ? -20.773 -9.014 8.405 1.00 91.75 400 GLY A N 1
ATOM 2937 C CA . GLY A 1 400 ? -20.292 -7.657 8.635 1.00 91.75 400 GLY A CA 1
ATOM 2938 C C . GLY A 1 400 ? -19.561 -7.041 7.448 1.00 91.75 400 GLY A C 1
ATOM 2939 O O . GLY A 1 400 ? -19.301 -7.703 6.440 1.00 91.75 400 GLY A O 1
ATOM 2940 N N . PRO A 1 401 ? -19.215 -5.752 7.564 1.00 90.12 401 PRO A N 1
ATOM 2941 C CA . PRO A 1 401 ? -18.488 -5.039 6.529 1.00 90.12 401 PRO A CA 1
ATOM 2942 C C . PRO A 1 401 ? -17.053 -5.589 6.469 1.00 90.12 401 PRO A C 1
ATOM 2944 O O . PRO A 1 401 ? -16.494 -6.025 7.482 1.00 90.12 401 PRO A O 1
ATOM 2947 N N . GLY A 1 402 ? -16.506 -5.704 5.259 1.00 85.88 402 GLY A N 1
ATOM 2948 C CA . GLY A 1 402 ? -15.218 -6.367 5.034 1.00 85.88 402 GLY A CA 1
ATOM 2949 C C . GLY A 1 402 ? -15.180 -7.854 5.429 1.00 85.88 402 GLY A C 1
ATOM 2950 O O . GLY A 1 402 ? -14.101 -8.387 5.662 1.00 85.88 402 GLY A O 1
ATOM 2951 N N . GLY A 1 403 ? -16.334 -8.528 5.554 1.00 86.50 403 GLY A N 1
ATOM 2952 C CA . GLY A 1 403 ? -16.416 -9.940 5.962 1.00 86.50 403 GLY A CA 1
ATOM 2953 C C . GLY A 1 403 ? -16.202 -10.187 7.461 1.00 86.50 403 GLY A C 1
ATOM 2954 O O . GLY A 1 403 ? -15.998 -11.327 7.876 1.00 86.50 403 GLY A O 1
ATOM 2955 N N . ARG A 1 404 ? -16.229 -9.128 8.278 1.00 90.25 404 ARG A N 1
ATOM 2956 C CA . ARG A 1 404 ? -16.024 -9.202 9.729 1.00 90.25 404 ARG A CA 1
ATOM 2957 C C . ARG A 1 404 ? -17.259 -9.713 10.470 1.00 90.25 404 ARG A C 1
ATOM 2959 O O . ARG A 1 404 ? -18.385 -9.636 9.979 1.00 90.25 404 ARG A O 1
ATOM 2966 N N . LYS A 1 405 ? -17.059 -10.198 11.694 1.00 94.62 405 LYS A N 1
ATOM 2967 C CA . LYS A 1 405 ? -18.156 -10.545 12.597 1.00 94.62 405 LYS A CA 1
ATOM 2968 C C . LYS A 1 405 ? -18.819 -9.294 13.196 1.00 94.62 405 LYS A C 1
ATOM 2970 O O . LYS A 1 405 ? -18.169 -8.266 13.367 1.00 94.62 405 LYS A O 1
ATOM 2975 N N . ILE A 1 406 ? -20.108 -9.391 13.527 1.00 95.75 406 ILE A N 1
ATOM 2976 C CA . ILE A 1 406 ? -20.947 -8.303 14.056 1.00 95.75 406 ILE A CA 1
ATOM 2977 C C . ILE A 1 406 ? -21.882 -8.802 15.162 1.00 95.75 406 ILE A C 1
ATOM 2979 O O . ILE A 1 406 ? -22.307 -9.958 15.154 1.00 95.75 406 ILE A O 1
ATOM 2983 N N . ALA A 1 407 ? -22.263 -7.903 16.067 1.00 94.62 407 ALA A N 1
ATOM 2984 C CA . ALA A 1 407 ? -23.350 -8.105 17.019 1.00 94.62 407 ALA A CA 1
ATOM 2985 C C . ALA A 1 407 ? -24.643 -7.474 16.480 1.00 94.62 407 ALA A C 1
ATOM 2987 O O . ALA A 1 407 ? -24.677 -6.275 16.204 1.00 94.62 407 ALA A O 1
ATOM 2988 N N . THR A 1 408 ? -25.699 -8.273 16.338 1.00 94.00 408 THR A N 1
ATOM 2989 C CA . THR A 1 408 ? -27.017 -7.862 15.828 1.00 94.00 408 THR A CA 1
ATOM 2990 C C . THR A 1 408 ? -27.985 -7.655 16.989 1.00 94.00 408 THR A C 1
ATOM 2992 O O . THR A 1 408 ? -28.205 -8.575 17.775 1.00 94.00 408 THR A O 1
ATOM 2995 N N . PHE A 1 409 ? -28.584 -6.470 17.073 1.00 91.62 409 PHE A N 1
ATOM 2996 C CA . PHE A 1 409 ? -29.555 -6.071 18.089 1.00 91.62 409 PHE A CA 1
ATOM 2997 C C . PHE A 1 409 ? -30.955 -5.923 17.485 1.00 91.62 409 PHE A C 1
ATOM 2999 O O . PHE A 1 409 ? -31.126 -5.337 16.412 1.00 91.62 409 PHE A O 1
ATOM 3006 N N . ASP A 1 410 ? -31.956 -6.401 18.218 1.00 88.62 410 ASP A N 1
ATOM 3007 C CA . ASP A 1 410 ? -33.377 -6.249 17.921 1.00 88.62 410 ASP A CA 1
ATOM 3008 C C . ASP A 1 410 ? -34.097 -5.518 19.065 1.00 88.62 410 ASP A C 1
ATOM 3010 O O . ASP A 1 410 ? -34.253 -6.045 20.175 1.00 88.62 410 ASP A O 1
ATOM 3014 N N . ALA A 1 411 ? -34.574 -4.301 18.784 1.00 82.06 411 ALA A N 1
ATOM 3015 C CA . ALA A 1 411 ? -35.288 -3.492 19.762 1.00 82.06 411 ALA A CA 1
ATOM 3016 C C . ALA A 1 411 ? -36.592 -4.133 20.248 1.00 82.06 411 ALA A C 1
ATOM 3018 O O . ALA A 1 411 ? -36.955 -3.927 21.406 1.00 82.06 411 ALA A O 1
ATOM 3019 N N . ALA A 1 412 ? -37.282 -4.921 19.411 1.00 82.50 412 ALA A N 1
ATOM 3020 C CA . ALA A 1 412 ? -38.529 -5.585 19.799 1.00 82.50 412 ALA A CA 1
ATOM 3021 C C . ALA A 1 412 ? -38.311 -6.586 20.944 1.00 82.50 412 ALA A C 1
ATOM 3023 O O . ALA A 1 412 ? -39.219 -6.866 21.723 1.00 82.50 412 ALA A O 1
ATOM 3024 N N . MET A 1 413 ? -37.080 -7.080 21.068 1.00 80.44 413 MET A N 1
ATOM 3025 C CA . MET A 1 413 ? -36.671 -8.043 22.079 1.00 80.44 413 MET A CA 1
ATOM 3026 C C . MET A 1 413 ? -36.098 -7.380 23.340 1.00 80.44 413 MET A C 1
ATOM 3028 O O . MET A 1 413 ? -35.731 -8.082 24.283 1.00 80.44 413 MET A O 1
ATOM 3032 N N . GLY A 1 414 ? -36.000 -6.047 23.389 1.00 80.00 414 GLY A N 1
ATOM 3033 C CA . GLY A 1 414 ? -35.442 -5.339 24.543 1.00 80.00 414 GLY A CA 1
ATOM 3034 C C . GLY A 1 414 ? -33.960 -5.648 24.795 1.00 80.00 414 GLY A C 1
ATOM 3035 O O . GLY A 1 414 ? -33.502 -5.638 25.941 1.00 80.00 414 GLY A O 1
ATOM 3036 N N . GLN A 1 415 ? -33.214 -5.980 23.738 1.00 83.69 415 GLN A N 1
ATOM 3037 C CA . GLN A 1 415 ? -31.833 -6.441 23.847 1.00 83.69 415 GLN A CA 1
ATOM 3038 C C . GLN A 1 415 ? -30.905 -5.304 24.265 1.00 83.69 415 GLN A C 1
ATOM 3040 O O . GLN A 1 415 ? -30.849 -4.251 23.632 1.00 83.69 415 GLN A O 1
ATOM 3045 N N . SER A 1 416 ? -30.136 -5.527 25.328 1.00 80.94 416 SER A N 1
ATOM 3046 C CA . SER A 1 416 ? -29.072 -4.611 25.725 1.00 80.94 416 SER A CA 1
ATOM 3047 C C . SER A 1 416 ? -27.964 -5.339 26.450 1.00 80.94 416 SER A C 1
ATOM 3049 O O . SER A 1 416 ? -28.212 -6.277 27.205 1.00 80.94 416 SER A O 1
ATOM 3051 N N . LEU A 1 417 ? -26.746 -4.864 26.246 1.00 78.06 417 LEU A N 1
ATOM 3052 C CA . LEU A 1 417 ? -25.581 -5.316 26.976 1.00 78.06 417 LEU A CA 1
ATOM 3053 C C . LEU A 1 417 ? -25.174 -4.156 27.893 1.00 78.06 417 LEU A C 1
ATOM 3055 O O . LEU A 1 417 ? -24.897 -3.060 27.416 1.00 78.06 417 LEU A O 1
ATOM 3059 N N . SER A 1 418 ? -25.128 -4.374 29.208 1.00 74.88 418 SER A N 1
ATOM 3060 C CA . SER A 1 418 ? -24.585 -3.403 30.174 1.00 74.88 418 SER A CA 1
ATOM 3061 C C . SER A 1 418 ? -23.342 -3.928 30.880 1.00 74.88 418 SER A C 1
ATOM 3063 O O . SER A 1 418 ? -23.322 -5.087 31.296 1.00 74.88 418 SER A O 1
ATOM 3065 N N . SER A 1 419 ? -22.315 -3.092 31.036 1.00 70.44 419 SER A N 1
ATOM 3066 C CA . SER A 1 419 ? -21.193 -3.447 31.892 1.00 70.44 419 SER A CA 1
ATOM 3067 C C . SER A 1 419 ? -21.600 -3.308 33.354 1.00 70.44 419 SER A C 1
ATOM 3069 O O . SER A 1 419 ? -22.247 -2.337 33.744 1.00 70.44 419 SER A O 1
ATOM 3071 N N . ALA A 1 420 ? -21.218 -4.275 34.185 1.00 53.47 420 ALA A N 1
ATOM 3072 C CA . ALA A 1 420 ? -21.413 -4.201 35.632 1.00 53.47 420 ALA A CA 1
ATOM 3073 C C . ALA A 1 420 ? -20.360 -3.301 36.311 1.00 53.47 420 ALA A C 1
ATOM 3075 O O . ALA A 1 420 ? -19.941 -3.594 37.429 1.00 53.47 420 ALA A O 1
ATOM 3076 N N . LEU A 1 421 ? -19.881 -2.241 35.643 1.00 48.44 421 LEU A N 1
ATOM 3077 C CA . LEU A 1 421 ? -18.843 -1.362 36.186 1.00 48.44 421 LEU A CA 1
ATOM 3078 C C . LEU A 1 421 ? -19.398 -0.536 37.352 1.00 48.44 421 LEU A C 1
ATOM 3080 O O . LEU A 1 421 ? -19.805 0.606 37.206 1.00 48.44 421 LEU A O 1
ATOM 3084 N N . GLY A 1 422 ? -19.395 -1.144 38.533 1.00 46.44 422 GLY A N 1
ATOM 3085 C CA . GLY A 1 422 ? -19.636 -0.501 39.814 1.00 46.44 422 GLY A CA 1
ATOM 3086 C C . GLY A 1 422 ? -18.368 0.008 40.503 1.00 46.44 422 GLY A C 1
ATOM 3087 O O . GLY A 1 422 ? -18.446 0.265 41.697 1.00 46.44 422 GLY A O 1
ATOM 3088 N N . VAL A 1 423 ? -17.204 0.122 39.835 1.00 41.50 423 VAL A N 1
ATOM 3089 C CA . VAL A 1 423 ? -15.950 0.495 40.541 1.00 41.50 423 VAL A CA 1
ATOM 3090 C C . VAL A 1 423 ? -14.951 1.425 39.833 1.00 41.50 423 VAL A C 1
ATOM 3092 O O . VAL A 1 423 ? -13.948 1.769 40.451 1.00 41.50 423 VAL A O 1
ATOM 3095 N N . SER A 1 424 ? -15.197 1.950 38.631 1.00 56.94 424 SER A N 1
ATOM 3096 C CA . SER A 1 424 ? -14.388 3.089 38.152 1.00 56.94 424 SER A CA 1
ATOM 3097 C C . SER A 1 424 ? -15.083 3.873 37.047 1.00 56.94 424 SER A C 1
ATOM 3099 O O . SER A 1 424 ? -15.121 3.460 35.891 1.00 56.94 424 SER A O 1
ATOM 3101 N N . MET A 1 425 ? -15.618 5.040 37.410 1.00 69.31 425 MET A N 1
ATOM 3102 C CA . MET A 1 425 ? -16.012 6.061 36.440 1.00 69.31 425 MET A CA 1
ATOM 3103 C C . MET A 1 425 ? -14.796 6.366 35.548 1.00 69.31 425 MET A C 1
ATOM 3105 O O . MET A 1 425 ? -13.688 6.566 36.055 1.00 69.31 425 MET A O 1
ATOM 3109 N N . ILE A 1 426 ? -14.981 6.431 34.230 1.00 76.00 426 ILE A N 1
ATOM 3110 C CA . ILE A 1 426 ? -13.999 7.035 33.324 1.00 76.00 426 ILE A CA 1
ATOM 3111 C C . ILE A 1 426 ? -14.018 8.528 33.637 1.00 76.00 426 ILE A C 1
ATOM 3113 O O . ILE A 1 426 ? -14.839 9.240 33.084 1.00 76.00 426 ILE A O 1
ATOM 3117 N N . ASN A 1 427 ? -13.178 8.991 34.562 1.00 79.94 427 ASN A N 1
ATOM 3118 C CA . ASN A 1 427 ? -13.131 10.386 35.018 1.00 79.94 427 ASN A CA 1
ATOM 3119 C C . ASN A 1 427 ? -12.086 11.197 34.236 1.00 79.94 427 ASN A C 1
ATOM 3121 O O . ASN A 1 427 ? -11.161 11.778 34.803 1.00 79.94 427 ASN A O 1
ATOM 3125 N N . GLN A 1 428 ? -12.164 11.133 32.911 1.00 82.56 428 GLN A N 1
ATOM 3126 C CA . GLN A 1 428 ? -11.228 11.796 32.015 1.00 82.56 428 GLN A CA 1
ATOM 3127 C C . GLN A 1 428 ? -11.871 12.016 30.644 1.00 82.56 428 GLN A C 1
ATOM 3129 O O . GLN A 1 428 ? -12.754 11.247 30.256 1.00 82.56 428 GLN A O 1
ATOM 3134 N N . PRO A 1 429 ? -11.374 12.993 29.861 1.00 88.00 429 PRO A N 1
ATOM 3135 C CA . PRO A 1 429 ? -11.722 13.094 28.454 1.00 88.00 429 PRO A CA 1
ATOM 3136 C C . PRO A 1 429 ? -11.568 11.745 27.749 1.00 88.00 429 PRO A C 1
ATOM 3138 O O . PRO A 1 429 ? -10.609 11.010 28.004 1.00 88.00 429 PRO A O 1
ATOM 3141 N N . VAL A 1 430 ? -12.507 11.421 26.872 1.00 87.12 430 VAL A N 1
ATOM 3142 C CA . VAL A 1 430 ? -12.600 10.113 26.215 1.00 87.12 430 VAL A CA 1
ATOM 3143 C C . VAL A 1 430 ? -13.114 10.294 24.801 1.00 87.12 430 VAL A C 1
ATOM 3145 O O . VAL A 1 430 ? -13.984 11.128 24.554 1.00 87.12 430 VAL A O 1
ATOM 3148 N N . THR A 1 431 ? -12.601 9.497 23.872 1.00 90.06 431 THR A N 1
ATOM 3149 C CA . THR A 1 431 ? -13.153 9.409 22.521 1.00 90.06 431 THR A CA 1
ATOM 3150 C C . THR A 1 431 ? -13.666 7.998 22.278 1.00 90.06 431 THR A C 1
ATOM 3152 O O . THR A 1 431 ? -12.984 7.028 22.599 1.00 90.06 431 THR A O 1
ATOM 3155 N N . TYR A 1 432 ? -14.868 7.888 21.720 1.00 89.94 432 TYR A N 1
ATOM 3156 C CA . TYR A 1 432 ? -15.451 6.635 21.258 1.00 89.94 432 TYR A CA 1
ATOM 3157 C C . TYR A 1 432 ? -15.449 6.606 19.734 1.00 89.94 432 TYR A C 1
ATOM 3159 O O . TYR A 1 432 ? -15.834 7.592 19.111 1.00 89.94 432 TYR A O 1
ATOM 3167 N N . ALA A 1 433 ? -15.080 5.473 19.150 1.00 91.44 433 ALA A N 1
ATOM 3168 C CA . ALA A 1 433 ? -15.314 5.152 17.750 1.00 91.44 433 ALA A CA 1
ATOM 3169 C C . ALA A 1 433 ? -16.256 3.949 17.659 1.00 91.44 433 ALA A C 1
ATOM 3171 O O . ALA A 1 433 ? -16.071 2.941 18.345 1.00 91.44 433 ALA A O 1
ATOM 3172 N N . LEU A 1 434 ? -17.291 4.072 16.835 1.00 92.19 434 LEU A N 1
ATOM 3173 C CA . LEU A 1 434 ? -18.320 3.066 16.640 1.00 92.19 434 LEU A CA 1
ATOM 3174 C C . LEU A 1 434 ? -18.427 2.745 15.157 1.00 92.19 434 LEU A C 1
ATOM 3176 O O . LEU A 1 434 ? -18.599 3.646 14.337 1.00 92.19 434 LEU A O 1
ATOM 3180 N N . ILE A 1 435 ? -18.392 1.454 14.838 1.00 93.50 435 ILE A N 1
ATOM 3181 C CA . ILE A 1 435 ? -18.716 0.948 13.506 1.00 93.50 435 ILE A CA 1
ATOM 3182 C C . ILE A 1 435 ? -20.078 0.281 13.595 1.00 93.50 435 ILE A C 1
ATOM 3184 O O . ILE A 1 435 ? -20.223 -0.761 14.240 1.00 93.50 435 ILE A O 1
ATOM 3188 N N . THR A 1 436 ? -21.099 0.897 13.006 1.00 92.94 436 THR A N 1
ATOM 3189 C CA . THR A 1 436 ? -22.490 0.482 13.222 1.00 92.94 436 THR A CA 1
ATOM 3190 C C . THR A 1 436 ? -23.344 0.611 11.967 1.00 92.94 436 THR A C 1
ATOM 3192 O O . THR A 1 436 ? -23.049 1.409 11.081 1.00 92.94 436 THR A O 1
ATOM 3195 N N . ARG A 1 437 ? -24.417 -0.180 11.895 1.00 91.25 437 ARG A N 1
ATOM 3196 C CA . ARG A 1 437 ? -25.485 -0.066 10.898 1.00 91.25 437 ARG A CA 1
ATOM 3197 C C . ARG A 1 437 ? -26.826 0.007 11.613 1.00 91.25 437 ARG A C 1
ATOM 3199 O O . ARG A 1 437 ? -27.196 -0.934 12.308 1.00 91.25 437 ARG A O 1
ATOM 3206 N N . ILE A 1 438 ? -27.584 1.081 11.418 1.00 86.06 438 ILE A N 1
ATOM 3207 C CA . ILE A 1 438 ? -28.918 1.231 12.022 1.00 86.06 438 ILE A CA 1
ATOM 3208 C C . ILE A 1 438 ? -29.980 0.705 11.053 1.00 86.06 438 ILE A C 1
ATOM 3210 O O . ILE A 1 438 ? -29.990 1.085 9.882 1.00 86.06 438 ILE A O 1
ATOM 3214 N N . ARG A 1 439 ? -30.875 -0.171 11.527 1.00 83.19 439 ARG A N 1
ATOM 3215 C CA . ARG A 1 439 ? -31.876 -0.861 10.688 1.00 83.19 439 ARG A CA 1
ATOM 3216 C C . ARG A 1 439 ? -33.317 -0.394 10.893 1.00 83.19 439 ARG A C 1
ATOM 3218 O O . ARG A 1 439 ? -34.167 -0.723 10.072 1.00 83.19 439 ARG A O 1
ATOM 3225 N N . ALA A 1 440 ? -33.617 0.352 11.954 1.00 76.19 440 ALA A N 1
ATOM 3226 C CA . ALA A 1 440 ? -34.962 0.877 12.183 1.00 76.19 440 ALA A CA 1
ATOM 3227 C C . ALA A 1 440 ? -35.002 2.406 12.157 1.00 76.19 440 ALA A C 1
ATOM 3229 O O . ALA A 1 440 ? -34.055 3.093 12.539 1.00 76.19 440 ALA A O 1
ATOM 3230 N N . VAL A 1 441 ? -36.148 2.928 11.725 1.00 64.69 441 VAL A N 1
ATOM 3231 C CA . VAL A 1 441 ? -36.494 4.344 11.828 1.00 64.69 441 VAL A CA 1
ATOM 3232 C C . VAL A 1 441 ? -37.109 4.590 13.205 1.00 64.69 441 VAL A C 1
ATOM 3234 O O . VAL A 1 441 ? -38.130 4.010 13.562 1.00 64.69 441 VAL A O 1
ATOM 3237 N N . GLY A 1 442 ? -36.449 5.401 14.022 1.00 68.44 442 GLY A N 1
ATOM 3238 C CA . GLY A 1 442 ? -36.907 5.736 15.368 1.00 68.44 442 GLY A CA 1
ATOM 3239 C C . GLY A 1 442 ? -35.801 6.369 16.203 1.00 68.44 442 GLY A C 1
ATOM 3240 O O . GLY A 1 442 ? -34.624 6.331 15.832 1.00 68.44 442 GLY A O 1
ATOM 3241 N N . SER A 1 443 ? -36.180 6.948 17.342 1.00 69.12 443 SER A N 1
ATOM 3242 C CA . SER A 1 443 ? -35.197 7.366 18.336 1.00 69.12 443 SER A CA 1
ATOM 3243 C C . SER A 1 443 ? -34.610 6.129 19.016 1.00 69.12 443 SER A C 1
ATOM 3245 O O . SER A 1 443 ? -35.288 5.493 19.824 1.00 69.12 443 SER A O 1
ATOM 3247 N N . GLN A 1 444 ? -33.375 5.762 18.675 1.00 72.00 444 GLN A N 1
ATOM 3248 C CA . GLN A 1 444 ? -32.708 4.566 19.194 1.00 72.00 444 GLN A CA 1
ATOM 3249 C C . GLN A 1 444 ? -31.420 4.936 19.901 1.00 72.00 444 GLN A C 1
ATOM 3251 O O . GLN A 1 444 ? -30.720 5.849 19.489 1.00 72.00 444 GLN A O 1
ATOM 3256 N N . ARG A 1 445 ? -31.074 4.223 20.968 1.00 74.06 445 ARG A N 1
ATOM 3257 C CA . ARG A 1 445 ? -29.890 4.534 21.772 1.00 74.06 445 ARG A CA 1
ATOM 3258 C C . ARG A 1 445 ? -28.854 3.439 21.575 1.00 74.06 445 ARG A C 1
ATOM 3260 O O . ARG A 1 445 ? -29.120 2.284 21.889 1.00 74.06 445 ARG A O 1
ATOM 3267 N N . ILE A 1 446 ? -27.699 3.814 21.033 1.00 74.81 446 ILE A N 1
ATOM 3268 C CA . ILE A 1 446 ? -26.641 2.881 20.632 1.00 74.81 446 ILE A CA 1
ATOM 3269 C C . ILE A 1 446 ? -25.699 2.645 21.810 1.00 74.81 446 ILE A C 1
ATOM 3271 O O . ILE A 1 446 ? -25.480 1.500 22.196 1.00 74.81 446 ILE A O 1
ATOM 3275 N N . LEU A 1 447 ? -25.201 3.733 22.405 1.00 74.50 447 LEU A N 1
ATOM 3276 C CA . LEU A 1 447 ? -24.291 3.726 23.546 1.00 74.50 447 LEU A CA 1
ATOM 3277 C C . LEU A 1 447 ? -24.807 4.690 24.619 1.00 74.50 447 LEU A C 1
ATOM 3279 O O . LEU A 1 447 ? -25.136 5.833 24.304 1.00 74.50 447 LEU A O 1
ATOM 3283 N N . ALA A 1 448 ? -24.877 4.234 25.868 1.00 70.31 448 ALA A N 1
ATOM 3284 C CA . ALA A 1 448 ? -25.282 5.034 27.020 1.00 70.31 448 ALA A CA 1
ATOM 3285 C C . ALA A 1 448 ? -24.427 4.723 28.258 1.00 70.31 448 ALA A C 1
ATOM 3287 O O . ALA A 1 448 ? -23.960 3.600 28.435 1.00 70.31 448 ALA A O 1
ATOM 3288 N N . SER A 1 449 ? -24.288 5.698 29.153 1.00 67.50 449 SER A N 1
ATOM 3289 C CA . SER A 1 449 ? -23.851 5.458 30.535 1.00 67.50 449 SER A CA 1
ATOM 3290 C C . SER A 1 449 ? -25.037 4.953 31.382 1.00 67.50 449 SER A C 1
ATOM 3292 O O . SER A 1 449 ? -26.179 5.335 31.106 1.00 67.50 449 SER A O 1
ATOM 3294 N N . PRO A 1 450 ? -24.819 4.073 32.379 1.00 60.41 450 PRO A N 1
ATOM 3295 C CA . PRO A 1 450 ? -25.900 3.441 33.137 1.00 60.41 450 PRO A CA 1
ATOM 3296 C C . PRO A 1 450 ? -26.549 4.321 34.223 1.00 60.41 450 PRO A C 1
ATOM 3298 O O . PRO A 1 450 ? -27.625 3.952 34.696 1.00 60.41 450 PRO A O 1
ATOM 3301 N N . SER A 1 451 ? -25.935 5.437 34.643 1.00 63.72 451 SER A N 1
ATOM 3302 C CA . SER A 1 451 ? -26.452 6.287 35.731 1.00 63.72 451 SER A CA 1
ATOM 3303 C C . SER A 1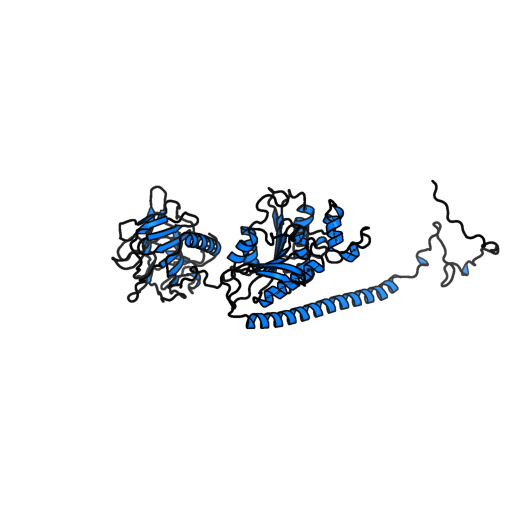 451 ? -27.360 7.417 35.232 1.00 63.72 451 SER A C 1
ATOM 3305 O O . SER A 1 451 ? -27.259 7.865 34.093 1.00 63.72 451 SER A O 1
ATOM 3307 N N . THR A 1 452 ? -28.242 7.917 36.104 1.00 60.09 452 THR A N 1
ATOM 3308 C CA . THR A 1 452 ? -29.155 9.031 35.793 1.00 60.09 452 THR A CA 1
ATOM 3309 C C . THR A 1 452 ? -28.484 10.403 35.734 1.00 60.09 452 THR A C 1
ATOM 3311 O O . THR A 1 452 ? -29.153 11.374 35.385 1.00 60.09 452 THR A O 1
ATOM 3314 N N . SER A 1 453 ? -27.199 10.493 36.084 1.00 57.66 453 SER A N 1
ATOM 3315 C CA . SER A 1 453 ? -26.521 11.767 36.353 1.00 57.66 453 SER A CA 1
ATOM 3316 C C . SER A 1 453 ? -25.403 12.100 35.360 1.00 57.66 453 SER A C 1
ATOM 3318 O O . SER A 1 453 ? -25.066 13.272 35.220 1.00 57.66 453 SER A O 1
ATOM 3320 N N . HIS A 1 454 ? -24.851 11.111 34.644 1.00 56.66 454 HIS A N 1
ATOM 3321 C CA . HIS A 1 454 ? -23.729 11.301 33.713 1.00 56.66 454 HIS A CA 1
ATOM 3322 C C . HIS A 1 454 ? -23.950 10.503 32.421 1.00 56.66 454 HIS A C 1
ATOM 3324 O O . HIS A 1 454 ? -23.507 9.361 32.323 1.00 56.66 454 HIS A O 1
ATOM 3330 N N . TYR A 1 455 ? -24.657 11.062 31.430 1.00 60.38 455 TYR A N 1
ATOM 3331 C CA . TYR A 1 455 ? -25.028 10.345 30.202 1.00 60.38 455 TYR A CA 1
ATOM 3332 C C . TYR A 1 455 ? -24.088 10.621 29.030 1.00 60.38 455 TYR A C 1
ATOM 3334 O O . TYR A 1 455 ? -24.263 11.596 28.319 1.00 60.38 455 TYR A O 1
ATOM 3342 N N . HIS A 1 456 ? -23.189 9.698 28.695 1.00 61.44 456 HIS A N 1
ATOM 3343 C CA . HIS A 1 456 ? -22.631 9.664 27.338 1.00 61.44 456 HIS A CA 1
ATOM 3344 C C . HIS A 1 456 ? -23.636 8.971 26.421 1.00 61.44 456 HIS A C 1
ATOM 3346 O O . HIS A 1 456 ? -23.601 7.750 26.297 1.00 61.44 456 HIS A O 1
ATOM 3352 N N . LEU A 1 457 ? -24.581 9.724 25.851 1.00 62.97 457 LEU A N 1
ATOM 3353 C CA . LEU A 1 457 ? -25.603 9.151 24.980 1.00 62.97 457 LEU A CA 1
ATOM 3354 C C . LEU A 1 457 ? -25.257 9.361 23.508 1.00 62.97 457 LEU A C 1
ATOM 3356 O O . LEU A 1 457 ? -25.362 10.480 23.021 1.00 62.97 457 LEU A O 1
ATOM 3360 N N . ILE A 1 458 ? -24.946 8.280 22.794 1.00 70.38 458 ILE A N 1
ATOM 3361 C CA . ILE A 1 458 ? -24.938 8.258 21.328 1.00 70.38 458 ILE A CA 1
ATOM 3362 C C . ILE A 1 458 ? -26.251 7.632 20.889 1.00 70.38 458 ILE A C 1
ATOM 3364 O O . ILE A 1 458 ? -26.513 6.451 21.144 1.00 70.38 458 ILE A O 1
ATOM 3368 N N . HIS A 1 459 ? -27.098 8.433 20.260 1.00 69.75 459 HIS A N 1
ATOM 3369 C CA . HIS A 1 459 ? -28.407 7.984 19.819 1.00 69.75 459 HIS A CA 1
ATOM 3370 C C . HIS A 1 459 ? -28.702 8.439 18.402 1.00 69.75 459 HIS A C 1
ATOM 3372 O O . HIS A 1 459 ? -28.102 9.382 17.886 1.00 69.75 459 HIS A O 1
ATOM 3378 N N . THR A 1 460 ? -29.650 7.741 17.796 1.00 65.44 460 THR A N 1
ATOM 3379 C CA . THR A 1 460 ? -30.304 8.173 16.585 1.00 65.44 460 THR A CA 1
ATOM 3380 C C . THR A 1 460 ? -31.592 8.901 16.897 1.00 65.44 460 THR A C 1
ATOM 3382 O O . THR A 1 460 ? -32.288 8.528 17.838 1.00 65.44 460 THR A O 1
ATOM 3385 N N . GLN A 1 461 ? -31.944 9.896 16.091 1.00 65.31 461 GLN A N 1
ATOM 3386 C CA . GLN A 1 461 ? -33.269 10.514 16.107 1.00 65.31 461 GLN A CA 1
ATOM 3387 C C . GLN A 1 461 ? -33.834 10.565 14.691 1.00 65.31 461 GLN A C 1
ATOM 3389 O O . GLN A 1 461 ? -33.088 10.803 13.743 1.00 65.31 461 GLN A O 1
ATOM 3394 N N . VAL A 1 462 ? -35.147 10.369 14.559 1.00 58.81 462 VAL A N 1
ATOM 3395 C CA . VAL A 1 462 ? -35.875 10.679 13.323 1.00 58.81 462 VAL A CA 1
ATOM 3396 C C . VAL A 1 462 ? -36.150 12.178 13.309 1.00 58.81 462 VAL A C 1
ATOM 3398 O O . VAL A 1 462 ? -36.959 12.662 14.097 1.00 58.81 462 VAL A O 1
ATOM 3401 N N . GLY A 1 463 ? -35.448 12.911 12.448 1.00 58.75 463 GLY A N 1
ATOM 3402 C CA . GLY A 1 463 ? -35.845 14.263 12.051 1.00 58.75 463 GLY A CA 1
ATOM 3403 C C . GLY A 1 463 ? -36.520 14.255 10.679 1.00 58.75 463 GLY A C 1
ATOM 3404 O O . GLY A 1 463 ? -36.563 13.219 10.015 1.00 58.75 463 GLY A O 1
ATOM 3405 N N . ASP A 1 464 ? -36.934 15.430 10.200 1.00 46.31 464 ASP A N 1
ATOM 3406 C CA . ASP A 1 464 ? -37.554 15.618 8.871 1.00 46.31 464 ASP A CA 1
ATOM 3407 C C . ASP A 1 464 ? -36.682 15.131 7.692 1.00 46.31 464 ASP A C 1
ATOM 3409 O O . ASP A 1 464 ? -37.163 14.986 6.573 1.00 46.31 464 ASP A O 1
ATOM 3413 N N . VAL A 1 465 ? -35.389 14.868 7.938 1.00 42.06 465 VAL A N 1
ATOM 3414 C CA . VAL A 1 465 ? -34.375 14.490 6.932 1.00 42.06 465 VAL A CA 1
ATOM 3415 C C . VAL A 1 465 ? -33.704 13.138 7.262 1.00 42.06 465 VAL A C 1
ATOM 3417 O O . VAL A 1 465 ? -32.630 12.839 6.758 1.00 42.06 465 VAL A O 1
ATOM 3420 N N . GLY A 1 466 ? -34.298 12.308 8.132 1.00 53.78 466 GLY A N 1
ATOM 3421 C CA . GLY A 1 466 ? -33.812 10.947 8.417 1.00 53.78 466 GLY A CA 1
ATOM 3422 C C . GLY A 1 466 ? -33.164 10.740 9.794 1.00 53.78 466 GLY A C 1
ATOM 3423 O O . GLY A 1 466 ? -33.360 11.532 10.716 1.00 53.78 466 GLY A O 1
ATOM 3424 N N . VAL A 1 467 ? -32.442 9.619 9.933 1.00 52.12 467 VAL A N 1
ATOM 3425 C CA . VAL A 1 467 ? -31.819 9.116 11.176 1.00 52.12 467 VAL A CA 1
ATOM 3426 C C . VAL A 1 467 ? -30.449 9.770 11.384 1.00 52.12 467 VAL A C 1
ATOM 3428 O O . VAL A 1 467 ? -29.566 9.559 10.556 1.00 52.12 467 VAL A O 1
ATOM 3431 N N . ARG A 1 468 ? -30.272 10.527 12.478 1.00 61.62 468 ARG A N 1
ATOM 3432 C CA . ARG A 1 468 ? -29.086 11.377 12.752 1.00 61.62 468 ARG A CA 1
ATOM 3433 C C . ARG A 1 468 ? -28.310 10.937 13.983 1.00 61.62 468 ARG A C 1
ATOM 3435 O O . ARG A 1 468 ? -28.950 10.546 14.947 1.00 61.62 468 ARG A O 1
ATOM 3442 N N . ALA A 1 469 ? -26.984 11.071 14.002 1.00 59.34 469 ALA A N 1
ATOM 3443 C CA . ALA A 1 469 ? -26.208 10.864 15.225 1.00 59.34 469 ALA A CA 1
ATOM 3444 C C . ALA A 1 469 ? -26.327 12.104 16.118 1.00 59.34 469 ALA A C 1
ATOM 3446 O O . ALA A 1 469 ? -26.128 13.231 15.660 1.00 59.34 469 ALA A O 1
ATOM 3447 N N . ALA A 1 470 ? -26.647 11.895 17.391 1.00 61.69 470 ALA A N 1
ATOM 3448 C CA . ALA A 1 470 ? -26.749 12.969 18.363 1.00 61.69 470 ALA A CA 1
ATOM 3449 C C . ALA A 1 470 ? -26.088 12.593 19.687 1.00 61.69 470 ALA A C 1
ATOM 3451 O O . ALA A 1 470 ? -26.093 11.428 20.102 1.00 61.69 470 ALA A O 1
ATOM 3452 N N . VAL A 1 471 ? -25.550 13.618 20.350 1.00 65.94 471 VAL A N 1
ATOM 3453 C CA . VAL A 1 471 ? -24.993 13.532 21.700 1.00 65.94 471 VAL A CA 1
ATOM 3454 C C . VAL A 1 471 ? -25.831 14.384 22.638 1.00 65.94 471 VAL A C 1
ATOM 3456 O O . VAL A 1 471 ? -26.139 15.542 22.348 1.00 65.94 471 VAL A O 1
ATOM 3459 N N . SER A 1 472 ? -26.215 13.797 23.765 1.00 64.19 472 SER A N 1
ATOM 3460 C CA . SER A 1 472 ? -27.073 14.429 24.764 1.00 64.19 472 SER A CA 1
ATOM 3461 C C . SER A 1 472 ? -26.549 14.144 26.167 1.00 64.19 472 SER A C 1
ATOM 3463 O O . SER A 1 472 ? -25.989 13.076 26.407 1.00 64.19 472 SER A O 1
ATOM 3465 N N . THR A 1 473 ? -26.697 15.125 27.057 1.00 56.84 473 THR A N 1
ATOM 3466 C CA . THR A 1 473 ? -26.138 15.146 28.422 1.00 56.84 473 THR A CA 1
ATOM 3467 C C . THR A 1 473 ? -27.179 14.837 29.497 1.00 56.84 473 THR A C 1
ATOM 3469 O O . THR A 1 473 ? -26.836 14.480 30.622 1.00 56.84 473 THR A O 1
ATOM 3472 N N . THR A 1 474 ? -28.462 14.931 29.148 1.00 59.00 474 THR A N 1
ATOM 3473 C CA . THR A 1 474 ? -29.615 14.544 29.971 1.00 59.00 474 THR A CA 1
ATOM 3474 C C . THR A 1 474 ? -30.581 13.724 29.115 1.00 59.00 474 THR A C 1
ATOM 3476 O O . THR A 1 474 ? -30.344 13.529 27.929 1.00 59.00 474 THR A O 1
ATOM 3479 N N . ALA A 1 475 ? -31.669 13.195 29.678 1.00 53.41 475 ALA A N 1
ATOM 3480 C CA . ALA A 1 475 ? -32.614 12.408 28.884 1.00 53.41 475 ALA A CA 1
ATOM 3481 C C . ALA A 1 475 ? -33.247 13.199 27.714 1.00 53.41 475 ALA A C 1
ATOM 3483 O O . ALA A 1 475 ? -33.644 12.549 26.745 1.00 53.41 475 ALA A O 1
ATOM 3484 N N . ASP A 1 476 ? -33.256 14.544 27.784 1.00 50.03 476 ASP A N 1
ATOM 3485 C CA . ASP A 1 476 ? -34.062 15.424 26.924 1.00 50.03 476 ASP A CA 1
ATOM 3486 C C . ASP A 1 476 ? -33.346 16.698 26.395 1.00 50.03 476 ASP A C 1
ATOM 3488 O O . ASP A 1 476 ? -33.950 17.451 25.632 1.00 50.03 476 ASP A O 1
ATOM 3492 N N . ALA A 1 477 ? -32.074 16.973 26.738 1.00 53.72 477 ALA A N 1
ATOM 3493 C CA . ALA A 1 477 ? -31.339 18.147 26.228 1.00 53.72 477 ALA A CA 1
ATOM 3494 C C . ALA A 1 477 ? -30.309 17.760 25.153 1.00 53.72 477 ALA A C 1
ATOM 3496 O O . ALA A 1 477 ? -29.313 17.087 25.430 1.00 53.72 477 ALA A O 1
ATOM 3497 N N . GLN A 1 478 ? -30.545 18.175 23.909 1.00 56.59 478 GLN A N 1
ATOM 3498 C CA . GLN A 1 478 ? -29.659 17.891 22.777 1.00 56.59 478 GLN A CA 1
ATOM 3499 C C . GLN A 1 478 ? -28.465 18.847 22.773 1.00 56.59 478 GLN A C 1
ATOM 3501 O O . GLN A 1 478 ? -28.648 20.059 22.696 1.00 56.59 478 GLN A O 1
ATOM 3506 N N . SER A 1 479 ? -27.249 18.302 22.828 1.00 59.06 479 SER A N 1
ATOM 3507 C CA . SER A 1 479 ? -26.019 19.104 22.834 1.00 59.06 479 SER A CA 1
ATOM 3508 C C . SER A 1 479 ? -25.348 19.169 21.461 1.00 59.06 479 SER A C 1
ATOM 3510 O O . SER A 1 479 ? -24.702 20.167 21.155 1.00 59.06 479 SER A O 1
ATOM 3512 N N . MET A 1 480 ? -25.483 18.127 20.627 1.00 67.12 480 MET A N 1
ATOM 3513 C CA . MET A 1 480 ? -24.916 18.066 19.270 1.00 67.12 480 MET A CA 1
ATOM 3514 C C . MET A 1 480 ? -25.757 17.178 18.356 1.00 67.12 480 MET A C 1
ATOM 3516 O O . MET A 1 480 ? -26.168 16.097 18.779 1.00 67.12 480 MET A O 1
ATOM 3520 N N . ILE A 1 481 ? -25.947 17.591 17.100 1.00 68.12 481 ILE A N 1
ATOM 3521 C CA . ILE A 1 481 ? -26.606 16.789 16.060 1.00 68.12 481 ILE A CA 1
ATOM 3522 C C . ILE A 1 481 ? -25.799 16.900 14.769 1.00 68.12 481 ILE A C 1
ATOM 3524 O O . ILE A 1 481 ? -25.572 18.006 14.276 1.00 68.12 481 ILE A O 1
ATOM 3528 N N . ASP A 1 482 ? -25.413 15.763 14.198 1.00 67.44 482 ASP A N 1
ATOM 3529 C CA . ASP A 1 482 ? -24.924 15.725 12.823 1.00 67.44 482 ASP A CA 1
ATOM 3530 C C . ASP A 1 482 ? -26.116 15.618 11.864 1.00 67.44 482 ASP A C 1
ATOM 3532 O O . ASP A 1 482 ? -26.747 14.570 11.718 1.00 67.44 482 ASP A O 1
ATOM 3536 N N . ASN A 1 483 ? -26.456 16.743 11.235 1.00 65.62 483 ASN A N 1
ATOM 3537 C CA . ASN A 1 483 ? -27.564 16.835 10.283 1.00 65.62 483 ASN A CA 1
ATOM 3538 C C . ASN A 1 483 ? -27.178 16.392 8.866 1.00 65.62 483 ASN A C 1
ATOM 3540 O O . ASN A 1 483 ? -28.027 16.432 7.977 1.00 65.62 483 ASN A O 1
ATOM 3544 N N . THR A 1 484 ? -25.915 16.033 8.632 1.00 60.25 484 THR A N 1
ATOM 3545 C CA . THR A 1 484 ? -25.392 15.845 7.275 1.00 60.25 484 THR A CA 1
ATOM 3546 C C . THR A 1 484 ? -25.521 14.414 6.761 1.00 60.25 484 THR A C 1
ATOM 3548 O O . THR A 1 484 ? -25.386 14.195 5.559 1.00 60.25 484 THR A O 1
ATOM 3551 N N . VAL A 1 485 ? -25.840 13.445 7.628 1.00 61.19 485 VAL A N 1
ATOM 3552 C CA . VAL A 1 485 ? -25.804 12.020 7.274 1.00 61.19 485 VAL A CA 1
ATOM 3553 C C . VAL A 1 485 ? -27.101 11.305 7.648 1.00 61.19 485 VAL A C 1
ATOM 3555 O O . VAL A 1 485 ? -27.563 11.355 8.785 1.00 61.19 485 VAL A O 1
ATOM 3558 N N . THR A 1 486 ? -27.673 10.585 6.677 1.00 67.31 486 THR A N 1
ATOM 3559 C CA . THR A 1 486 ? -28.736 9.599 6.919 1.00 67.31 486 THR A CA 1
ATOM 3560 C C . THR A 1 486 ? -28.100 8.253 7.273 1.00 67.31 486 THR A C 1
ATOM 3562 O O . THR A 1 486 ? -27.365 7.663 6.472 1.00 67.31 486 THR A O 1
ATOM 3565 N N . LEU A 1 487 ? -28.376 7.757 8.480 1.00 65.00 487 LEU A N 1
ATOM 3566 C CA . LEU A 1 487 ? -27.716 6.570 9.041 1.00 65.00 487 LEU A CA 1
ATOM 3567 C C . LEU A 1 487 ? -28.418 5.225 8.755 1.00 65.00 487 LEU A C 1
ATOM 3569 O O . LEU A 1 487 ? -27.997 4.192 9.272 1.00 65.00 487 LEU A O 1
ATOM 3573 N N . THR A 1 488 ? -29.498 5.196 7.972 1.00 70.56 488 THR A N 1
ATOM 3574 C CA . THR A 1 488 ? -30.290 3.966 7.783 1.00 70.56 488 THR A CA 1
ATOM 3575 C C . THR A 1 488 ? -29.666 3.001 6.776 1.00 70.56 488 THR A C 1
ATOM 3577 O O . THR A 1 488 ? -29.343 3.398 5.659 1.00 70.56 488 THR A O 1
ATOM 3580 N N . ASN A 1 489 ? -29.604 1.718 7.143 1.00 80.44 489 ASN A N 1
ATOM 3581 C CA . ASN A 1 489 ? -29.251 0.556 6.311 1.00 80.44 489 ASN A CA 1
ATOM 3582 C C . ASN A 1 489 ? -27.839 0.525 5.708 1.00 80.44 489 ASN A C 1
ATOM 3584 O O . ASN A 1 489 ? -27.524 -0.397 4.956 1.00 80.44 489 ASN A O 1
ATOM 3588 N N . LEU A 1 490 ? -26.968 1.458 6.084 1.00 87.56 490 LEU A N 1
ATOM 3589 C CA . LEU A 1 490 ? -25.566 1.483 5.678 1.00 87.56 490 LEU A CA 1
ATOM 3590 C C . LEU A 1 490 ? -24.654 1.338 6.893 1.00 87.56 490 LEU A C 1
ATOM 3592 O O . LEU A 1 490 ? -25.033 1.698 8.007 1.00 87.56 490 LEU A O 1
ATOM 3596 N N . TRP A 1 491 ? -23.470 0.770 6.669 1.00 92.12 491 TRP A N 1
ATOM 3597 C CA . TRP A 1 491 ? -22.409 0.793 7.667 1.00 92.12 491 TRP A CA 1
ATOM 3598 C C . TRP A 1 491 ? -21.845 2.202 7.775 1.00 92.12 491 TRP A C 1
ATOM 3600 O O . TRP A 1 491 ? -21.758 2.926 6.783 1.00 92.12 491 TRP A O 1
ATOM 3610 N N . ARG A 1 492 ? -21.541 2.600 9.006 1.00 89.50 492 ARG A N 1
ATOM 3611 C CA . ARG A 1 492 ? -21.176 3.964 9.362 1.00 89.50 492 ARG A CA 1
ATOM 3612 C C . ARG A 1 492 ? -20.043 3.960 10.363 1.00 89.50 492 ARG A C 1
ATOM 3614 O O . ARG A 1 492 ? -20.023 3.119 11.268 1.00 89.50 492 ARG A O 1
ATOM 3621 N N . VAL A 1 493 ? -19.157 4.937 10.223 1.00 91.06 493 VAL A N 1
ATOM 3622 C CA . VAL A 1 493 ? -18.134 5.264 11.214 1.00 91.06 493 VAL A CA 1
ATOM 3623 C C . VAL A 1 493 ? -18.624 6.464 12.009 1.00 91.06 493 VAL A C 1
ATOM 3625 O O . VAL A 1 493 ? -18.832 7.537 11.452 1.00 91.06 493 VAL A O 1
ATOM 3628 N N . VAL A 1 494 ? -18.812 6.302 13.315 1.00 90.44 494 VAL A N 1
ATOM 3629 C CA . VAL A 1 494 ? -19.224 7.390 14.209 1.00 90.44 494 VAL A CA 1
ATOM 3630 C C . VAL A 1 494 ? -18.154 7.592 15.265 1.00 90.44 494 VAL A C 1
ATOM 3632 O O . VAL A 1 494 ? -17.854 6.674 16.024 1.00 90.44 494 VAL A O 1
ATOM 3635 N N . ILE A 1 495 ? -17.594 8.797 15.334 1.00 91.19 495 ILE A N 1
ATOM 3636 C CA . ILE A 1 495 ? -16.581 9.164 16.324 1.00 91.19 495 ILE A CA 1
ATOM 3637 C C . ILE A 1 495 ? -17.131 10.274 17.207 1.00 91.19 495 ILE A C 1
ATOM 3639 O O . ILE A 1 495 ? -17.643 11.280 16.713 1.00 91.19 495 ILE A O 1
ATOM 3643 N N . VAL A 1 496 ? -17.008 10.101 18.520 1.00 89.69 496 VAL A N 1
ATOM 3644 C CA . VAL A 1 496 ? -17.459 11.070 19.519 1.00 89.69 496 VAL A CA 1
ATOM 3645 C C . VAL A 1 496 ? -16.350 11.329 20.518 1.00 89.69 496 VAL A C 1
ATOM 3647 O O . VAL A 1 496 ? -15.954 10.415 21.234 1.00 89.69 496 VAL A O 1
ATOM 3650 N N . ALA A 1 497 ? -15.872 12.566 20.592 1.00 89.75 497 ALA A N 1
ATOM 3651 C CA . ALA A 1 497 ? -14.865 12.993 21.557 1.00 89.75 497 ALA A CA 1
ATOM 3652 C C . ALA A 1 497 ? -15.512 13.859 22.641 1.00 89.75 497 ALA A C 1
ATOM 3654 O O . ALA A 1 497 ? -16.070 14.909 22.332 1.00 89.75 497 ALA A O 1
ATOM 3655 N N . PHE A 1 498 ? -15.402 13.438 23.898 1.00 86.88 498 PHE A N 1
ATOM 3656 C CA . PHE A 1 498 ? -15.855 14.162 25.083 1.00 86.88 498 PHE A CA 1
ATOM 3657 C C . PHE A 1 498 ? -14.658 14.833 25.759 1.00 86.88 498 PHE A C 1
ATOM 3659 O O . PHE A 1 498 ? -13.769 14.137 26.252 1.00 86.88 498 PHE A O 1
ATOM 3666 N N . ASP A 1 499 ? -14.611 16.170 25.781 1.00 85.81 499 ASP A N 1
ATOM 3667 C CA . ASP A 1 499 ? -13.491 16.934 26.357 1.00 85.81 499 ASP A CA 1
ATOM 3668 C C . ASP A 1 499 ? -13.810 17.661 27.672 1.00 85.81 499 ASP A C 1
ATOM 3670 O O . ASP A 1 499 ? -12.941 18.327 28.235 1.00 85.81 499 ASP A O 1
ATOM 3674 N N . GLY A 1 500 ? -15.017 17.481 28.214 1.00 79.44 500 GLY A N 1
ATOM 3675 C CA . GLY A 1 500 ? -15.505 18.239 29.362 1.00 79.44 500 GLY A CA 1
ATOM 3676 C C . GLY A 1 500 ? -16.395 19.376 28.908 1.00 79.44 500 GLY A C 1
ATOM 3677 O O . GLY A 1 500 ? -17.609 19.213 28.870 1.00 79.44 500 GLY A O 1
ATOM 3678 N N . SER A 1 501 ? -15.816 20.524 28.568 1.00 78.94 501 SER A N 1
ATOM 3679 C CA . SER A 1 501 ? -16.574 21.731 28.206 1.00 78.94 501 SER A CA 1
ATOM 3680 C C . SER A 1 501 ? -17.273 21.619 26.853 1.00 78.94 501 SER A C 1
ATOM 3682 O O . SER A 1 501 ? -18.411 22.063 26.693 1.00 78.94 501 SER A O 1
ATOM 3684 N N . SER A 1 502 ? -16.610 20.993 25.888 1.00 82.00 502 SER A N 1
ATOM 3685 C CA . SER A 1 502 ? -17.118 20.727 24.555 1.00 82.00 502 SER A CA 1
ATOM 3686 C C . SER A 1 502 ? -17.067 19.230 24.263 1.00 82.00 502 SER A C 1
ATOM 3688 O O . SER A 1 502 ? -16.307 18.448 24.827 1.00 82.00 502 SER A O 1
ATOM 3690 N N . SER A 1 503 ? -17.937 18.785 23.382 1.00 86.12 503 SER A N 1
ATOM 3691 C CA . SER A 1 503 ? -17.737 17.522 22.701 1.00 86.12 503 SER A CA 1
ATOM 3692 C C . SER A 1 503 ? -17.707 17.766 21.215 1.00 86.12 503 SER A C 1
ATOM 3694 O O . SER A 1 503 ? -18.062 18.844 20.730 1.00 86.12 503 SER A O 1
ATOM 3696 N N . ARG A 1 504 ? -17.245 16.747 20.506 1.00 89.69 504 ARG A N 1
ATOM 3697 C CA . ARG A 1 504 ? -17.240 16.685 19.057 1.00 89.69 504 ARG A CA 1
ATOM 3698 C C . ARG A 1 504 ? -17.864 15.386 18.604 1.00 89.69 504 ARG A C 1
ATOM 3700 O O . ARG A 1 504 ? -17.688 14.351 19.242 1.00 89.69 504 ARG A O 1
ATOM 3707 N N . LEU A 1 505 ? -18.558 15.455 17.485 1.00 90.19 505 LEU A N 1
ATOM 3708 C CA . LEU A 1 505 ? -19.186 14.343 16.801 1.00 90.19 505 LEU A CA 1
ATOM 3709 C C . LEU A 1 505 ? -18.762 14.393 15.338 1.00 90.19 505 LEU A C 1
ATOM 3711 O O . LEU A 1 505 ? -18.765 15.455 14.721 1.00 90.19 505 LEU A O 1
ATOM 3715 N N . LYS A 1 506 ? -18.431 13.238 14.778 1.00 89.12 506 LYS A N 1
ATOM 3716 C CA . LYS A 1 506 ? -18.228 13.062 13.345 1.00 89.12 506 LYS A CA 1
ATOM 3717 C C . LYS A 1 506 ? -18.905 11.775 12.910 1.00 89.12 506 LYS A C 1
ATOM 3719 O O . LYS A 1 506 ? -18.741 10.751 13.575 1.00 89.12 506 LYS A O 1
ATOM 3724 N N . SER A 1 507 ? -19.621 11.824 11.793 1.00 88.12 507 SER A N 1
ATOM 3725 C CA . SER A 1 507 ? -20.084 10.627 11.099 1.00 88.12 507 SER A CA 1
ATOM 3726 C C . SER A 1 507 ? -19.496 10.559 9.687 1.00 88.12 507 SER A C 1
ATOM 3728 O O . SER A 1 507 ? -19.490 11.552 8.962 1.00 88.12 507 SER A O 1
ATOM 3730 N N . ASP A 1 508 ? -18.948 9.400 9.320 1.00 86.19 508 ASP A N 1
ATOM 3731 C CA . ASP A 1 508 ? -18.323 9.107 8.023 1.00 86.19 508 ASP A CA 1
ATOM 3732 C C . ASP A 1 508 ? -17.376 10.222 7.529 1.00 86.19 508 ASP A C 1
ATOM 3734 O O . ASP A 1 508 ? -16.501 10.692 8.254 1.00 86.19 508 ASP A O 1
ATOM 3738 N N . SER A 1 509 ? -17.548 10.685 6.287 1.00 80.38 509 SER A N 1
ATOM 3739 C CA . SER A 1 509 ? -16.830 11.813 5.695 1.00 80.38 509 SER A CA 1
ATOM 3740 C C . SER A 1 509 ? -17.426 13.181 6.058 1.00 80.38 509 SER A C 1
ATOM 3742 O O . SER A 1 509 ? -16.946 14.196 5.555 1.00 80.38 509 SER A O 1
ATOM 3744 N N . GLY A 1 510 ? -18.457 13.233 6.907 1.00 83.25 510 GLY A N 1
ATOM 3745 C CA . GLY A 1 510 ? -19.119 14.465 7.336 1.00 83.25 510 GLY A CA 1
ATOM 3746 C C . GLY A 1 510 ? -18.189 15.412 8.097 1.00 83.25 510 GLY A C 1
ATOM 3747 O O . GLY A 1 510 ? -17.120 15.025 8.582 1.00 83.25 510 GLY A O 1
ATOM 3748 N N . ALA A 1 511 ? -18.581 16.681 8.200 1.00 87.50 511 ALA A N 1
ATOM 3749 C CA . ALA A 1 511 ? -17.837 17.657 8.989 1.00 87.50 511 ALA A CA 1
ATOM 3750 C C . ALA A 1 511 ? -17.897 17.311 10.487 1.00 87.50 511 ALA A C 1
ATOM 3752 O O . ALA A 1 511 ? -18.868 16.732 10.968 1.00 87.50 511 ALA A O 1
ATOM 3753 N N . VAL A 1 512 ? -16.866 17.697 11.242 1.00 89.50 512 VAL A N 1
ATOM 3754 C CA . VAL A 1 512 ? -16.897 17.577 12.704 1.00 89.50 512 VAL A CA 1
ATOM 3755 C C . VAL A 1 512 ? -17.857 18.625 13.268 1.00 89.50 512 VAL A C 1
ATOM 3757 O O . VAL A 1 512 ? -17.676 19.823 13.049 1.00 89.50 512 VAL A O 1
ATOM 3760 N N . VAL A 1 513 ? -18.860 18.174 14.015 1.00 89.56 513 VAL A N 1
ATOM 3761 C CA . VAL A 1 513 ? -19.819 19.016 14.736 1.00 89.56 513 VAL A CA 1
ATOM 3762 C C . VAL A 1 513 ? -19.373 19.137 16.185 1.00 89.56 513 VAL A C 1
ATOM 3764 O O . VAL A 1 513 ? -19.058 18.131 16.813 1.00 89.56 513 VAL A O 1
ATOM 3767 N N . SER A 1 514 ? -19.375 20.352 16.729 1.00 88.00 514 SER A N 1
ATOM 3768 C CA . SER A 1 514 ? -19.024 20.619 18.127 1.00 88.00 514 SER A CA 1
ATOM 3769 C C . SER A 1 514 ? -20.220 21.172 18.894 1.00 88.00 514 SER A C 1
ATOM 3771 O O . SER A 1 514 ? -21.051 21.879 18.327 1.00 88.00 514 SER A O 1
ATOM 3773 N N . GLY A 1 515 ? -20.279 20.915 20.197 1.00 84.25 515 GLY A N 1
ATOM 3774 C CA . GLY A 1 515 ? -21.298 21.483 21.080 1.00 84.25 515 GLY A CA 1
ATOM 3775 C C . GLY A 1 515 ? -20.957 21.296 22.549 1.00 84.25 515 GLY A C 1
ATOM 3776 O O . GLY A 1 515 ? -20.060 20.531 22.900 1.00 84.25 515 GLY A O 1
ATOM 3777 N N . THR A 1 516 ? -21.641 22.028 23.422 1.00 80.81 516 THR A N 1
ATOM 3778 C CA . THR A 1 516 ? -21.370 22.003 24.861 1.00 80.81 516 THR A CA 1
ATOM 3779 C C . THR A 1 516 ? -22.020 20.791 25.509 1.00 80.81 516 THR A C 1
ATOM 3781 O O . THR A 1 516 ? -23.241 20.624 25.489 1.00 80.81 516 THR A O 1
ATOM 3784 N N . THR A 1 517 ? -21.195 19.933 26.105 1.00 73.44 517 THR A N 1
ATOM 3785 C CA . THR A 1 517 ? -21.679 18.767 26.851 1.00 73.44 517 THR A CA 1
ATOM 3786 C C . THR A 1 517 ? -21.493 18.901 28.352 1.00 73.44 517 THR A C 1
ATOM 3788 O O . THR A 1 517 ? -22.268 18.322 29.099 1.00 73.44 517 THR A O 1
ATOM 3791 N N . ASN A 1 518 ? -20.501 19.661 28.825 1.00 74.69 518 ASN A N 1
ATOM 3792 C CA . ASN A 1 518 ? -20.143 19.709 30.251 1.00 74.69 518 ASN A CA 1
ATOM 3793 C C . ASN A 1 518 ? -19.930 18.302 30.857 1.00 74.69 518 ASN A C 1
ATOM 3795 O O . ASN A 1 518 ? -20.227 18.067 32.025 1.00 74.69 518 ASN A O 1
ATOM 3799 N N . MET A 1 519 ? -19.441 17.359 30.044 1.00 67.81 519 MET A N 1
ATOM 3800 C CA . MET A 1 519 ? -19.206 15.965 30.419 1.00 67.81 519 MET A CA 1
ATOM 3801 C C . MET A 1 519 ? -17.799 15.538 30.022 1.00 67.81 519 MET A C 1
ATOM 3803 O O . MET A 1 519 ? -17.421 15.598 28.852 1.00 67.81 519 MET A O 1
ATOM 3807 N N . ASN A 1 520 ? -17.049 15.080 31.016 1.00 70.12 520 ASN A N 1
ATOM 3808 C CA . ASN A 1 520 ? -15.782 14.362 30.891 1.00 70.12 520 ASN A CA 1
ATOM 3809 C C . ASN A 1 520 ? -15.793 13.073 31.732 1.00 70.12 520 ASN A C 1
ATOM 3811 O O . ASN A 1 520 ? -14.729 12.501 31.961 1.00 70.12 520 ASN A O 1
ATOM 3815 N N . THR A 1 521 ? -16.966 12.642 32.222 1.00 69.00 521 THR A N 1
ATOM 3816 C CA . THR A 1 521 ? -17.113 11.452 33.063 1.00 69.00 521 THR A CA 1
ATOM 3817 C C . THR A 1 521 ? -18.127 10.456 32.504 1.00 69.00 521 THR A C 1
ATOM 3819 O O . THR A 1 521 ? -19.212 10.842 32.076 1.00 69.00 521 THR A O 1
ATOM 3822 N N . SER A 1 522 ? -17.799 9.161 32.534 1.00 72.81 522 SER A N 1
ATOM 3823 C CA . SER A 1 522 ? -18.711 8.072 32.150 1.00 72.81 522 SER A CA 1
ATOM 3824 C C . SER A 1 522 ? -18.704 6.949 33.181 1.00 72.81 522 SER A C 1
ATOM 3826 O O . SER A 1 522 ? -17.647 6.412 33.503 1.00 72.81 522 SER A O 1
ATOM 3828 N N . ASP A 1 523 ? -19.882 6.546 33.655 1.00 69.81 523 ASP A N 1
ATOM 3829 C CA . ASP A 1 523 ? -20.028 5.546 34.727 1.00 69.81 523 ASP A CA 1
ATOM 3830 C C . ASP A 1 523 ? -20.083 4.111 34.186 1.00 69.81 523 ASP A C 1
ATOM 3832 O O . ASP A 1 523 ? -20.329 3.160 34.923 1.00 69.81 523 ASP A O 1
ATOM 3836 N N . GLY A 1 524 ? -19.891 3.942 32.877 1.00 72.38 524 GLY A N 1
ATOM 3837 C CA . GLY A 1 524 ? -19.898 2.647 32.222 1.00 72.38 524 GLY A CA 1
ATOM 3838 C C . GLY A 1 524 ? -20.384 2.706 30.782 1.00 72.38 524 GLY A C 1
ATOM 3839 O O . GLY A 1 524 ? -20.584 3.768 30.194 1.00 72.38 524 GLY A O 1
ATOM 3840 N N . VAL A 1 525 ? -20.573 1.518 30.216 1.00 77.31 525 VAL A N 1
ATOM 3841 C CA . VAL A 1 525 ? -20.913 1.312 28.808 1.00 77.31 525 VAL A CA 1
ATOM 3842 C C . VAL A 1 525 ? -22.145 0.428 28.762 1.00 77.31 525 VAL A C 1
ATOM 3844 O O . VAL A 1 525 ? -22.135 -0.708 29.243 1.00 77.31 525 VAL A O 1
ATOM 3847 N N . LYS A 1 526 ? -23.214 0.948 28.170 1.00 79.94 526 LYS A N 1
ATOM 3848 C CA . LYS A 1 526 ? -24.421 0.200 27.849 1.00 79.94 526 LYS A CA 1
ATOM 3849 C C . LYS A 1 526 ? -24.661 0.265 26.350 1.00 79.94 526 LYS A C 1
ATOM 3851 O O . LYS A 1 526 ? -24.819 1.351 25.803 1.00 79.94 526 LYS A O 1
ATOM 3856 N N . LEU A 1 527 ? -24.697 -0.896 25.709 1.00 85.12 527 LEU A N 1
ATOM 3857 C CA . LEU A 1 527 ? -25.020 -1.052 24.299 1.00 85.12 527 LEU A CA 1
ATOM 3858 C C . LEU A 1 527 ? -26.490 -1.432 24.143 1.00 85.12 527 LEU A C 1
ATOM 3860 O O . LEU A 1 527 ? -26.981 -2.351 24.801 1.00 85.12 527 LEU A O 1
ATOM 3864 N N . GLY A 1 528 ? -27.186 -0.722 23.263 1.00 77.31 528 GLY A N 1
ATOM 3865 C CA . GLY A 1 528 ? -28.527 -1.076 22.812 1.00 77.31 528 GLY A CA 1
ATOM 3866 C C . GLY A 1 528 ? -29.707 -0.695 23.714 1.00 77.31 528 GLY A C 1
ATOM 3867 O O . GLY A 1 528 ? -30.834 -1.024 23.359 1.00 77.31 528 GLY A O 1
ATOM 3868 N N . ALA A 1 529 ? -29.505 0.009 24.839 1.00 73.94 529 ALA A N 1
ATOM 3869 C CA . ALA A 1 529 ? -30.602 0.613 25.618 1.00 73.94 529 ALA A CA 1
ATOM 3870 C C . ALA A 1 529 ? -30.155 1.762 26.538 1.00 73.94 529 ALA A C 1
ATOM 3872 O O . ALA A 1 529 ? -28.976 1.898 26.851 1.00 73.94 529 ALA A O 1
ATOM 3873 N N . ASN A 1 530 ? -31.123 2.524 27.071 1.00 64.06 530 ASN A N 1
ATOM 3874 C CA . ASN A 1 530 ? -30.919 3.431 28.212 1.00 64.06 530 ASN A CA 1
ATOM 3875 C C . ASN A 1 530 ? -31.101 2.697 29.554 1.00 64.06 530 ASN A C 1
ATOM 3877 O O . ASN A 1 530 ? -31.840 1.717 29.628 1.00 64.06 530 ASN A O 1
ATOM 3881 N N . GLY A 1 531 ? -30.468 3.161 30.632 1.00 56.03 531 GLY A N 1
ATOM 3882 C CA . GLY A 1 531 ? -30.629 2.639 31.996 1.00 56.03 531 GLY A CA 1
ATOM 3883 C C . GLY A 1 531 ? -32.068 2.645 32.543 1.00 56.03 531 GLY A C 1
ATOM 3884 O O . GLY A 1 531 ? -32.337 1.897 33.476 1.00 56.03 531 GLY A O 1
ATOM 3885 N N . VAL A 1 532 ? -32.991 3.424 31.954 1.00 53.34 532 VAL A N 1
ATOM 3886 C CA . VAL A 1 532 ? -34.328 3.712 32.526 1.00 53.34 532 VAL A CA 1
ATOM 3887 C C . VAL A 1 532 ? -35.501 3.804 31.515 1.00 53.34 532 VAL A C 1
ATOM 3889 O O . VAL A 1 532 ? -36.559 4.302 31.877 1.00 53.34 532 VAL A O 1
ATOM 3892 N N . GLY A 1 533 ? -35.388 3.334 30.259 1.00 58.03 533 GLY A N 1
ATOM 3893 C CA . GLY A 1 533 ? -36.482 3.497 29.268 1.00 58.03 533 GLY A CA 1
ATOM 3894 C C . GLY A 1 533 ? -36.570 2.449 28.147 1.00 58.03 533 GLY A C 1
ATOM 3895 O O . GLY A 1 533 ? -35.683 1.612 28.009 1.00 58.03 533 GLY A O 1
ATOM 3896 N N . SER A 1 534 ? -37.639 2.529 27.338 1.00 63.88 534 SER A N 1
ATOM 3897 C CA . SER A 1 534 ? -38.062 1.571 26.291 1.00 63.88 534 SER A CA 1
ATOM 3898 C C . SER A 1 534 ? -37.433 1.767 24.899 1.00 63.88 534 SER A C 1
ATOM 3900 O O . SER A 1 534 ? -37.806 1.081 23.949 1.00 63.88 534 SER A O 1
ATOM 3902 N N . SER A 1 535 ? -36.487 2.697 24.741 1.00 71.75 535 SER A N 1
ATOM 3903 C CA . SER A 1 535 ? -35.830 2.965 23.452 1.00 71.75 535 SER A CA 1
ATOM 3904 C C . SER A 1 535 ? -34.613 2.061 23.252 1.00 71.75 535 SER A C 1
ATOM 3906 O O . SER A 1 535 ? -33.494 2.421 23.631 1.00 71.75 535 SER A O 1
ATOM 3908 N N . TYR A 1 536 ? -34.846 0.890 22.662 1.00 81.12 536 TYR A N 1
ATOM 3909 C CA . TYR A 1 536 ? -33.807 -0.082 22.322 1.00 81.12 536 TYR A CA 1
ATOM 3910 C C . TYR A 1 536 ? -33.251 0.131 20.906 1.00 81.12 536 TYR A C 1
ATOM 3912 O O . TYR A 1 536 ? -33.898 0.735 20.047 1.00 81.12 536 TYR A O 1
ATOM 3920 N N . PHE A 1 537 ? -32.032 -0.350 20.672 1.00 85.94 537 PHE A N 1
ATOM 3921 C CA . PHE A 1 537 ? -31.368 -0.309 19.367 1.00 85.94 537 PHE A CA 1
ATOM 3922 C C . PHE A 1 537 ? -31.821 -1.457 18.461 1.00 85.94 537 PHE A C 1
ATOM 3924 O O . PHE A 1 537 ? -31.860 -2.607 18.892 1.00 85.94 537 PHE A O 1
ATOM 3931 N N . THR A 1 538 ? -32.112 -1.151 17.194 1.00 88.38 538 THR A N 1
ATOM 3932 C CA . THR A 1 538 ? -32.294 -2.145 16.129 1.00 88.38 538 THR A CA 1
ATOM 3933 C C . THR A 1 538 ? -31.227 -1.914 15.076 1.00 88.38 538 THR A C 1
ATOM 3935 O O . THR A 1 538 ? -31.304 -0.975 14.277 1.00 88.38 538 THR A O 1
ATOM 3938 N N . GLY A 1 539 ? -30.236 -2.788 15.037 1.00 91.94 539 GLY A N 1
ATOM 3939 C CA . GLY A 1 539 ? -29.132 -2.637 14.109 1.00 91.94 539 GLY A CA 1
ATOM 3940 C C . GLY A 1 539 ? -27.960 -3.529 14.449 1.00 91.94 539 GLY A C 1
ATOM 3941 O O . GLY A 1 539 ? -28.089 -4.491 15.196 1.00 91.94 539 GLY A O 1
ATOM 3942 N N . ASP A 1 540 ? -26.812 -3.198 13.882 1.00 94.00 540 ASP A N 1
ATOM 3943 C CA . ASP A 1 540 ? -25.596 -3.977 14.013 1.00 94.00 540 ASP A CA 1
ATOM 3944 C C . ASP A 1 540 ? -24.451 -3.131 14.551 1.00 94.00 540 ASP A C 1
ATOM 3946 O O . ASP A 1 540 ? -24.343 -1.937 14.256 1.00 94.00 540 ASP A O 1
ATOM 3950 N N . ILE A 1 541 ? -23.568 -3.773 15.305 1.00 93.75 541 ILE A N 1
ATOM 3951 C CA . ILE A 1 541 ? -22.326 -3.196 15.808 1.00 93.75 541 ILE A CA 1
ATOM 3952 C C . ILE A 1 541 ? -21.180 -4.103 15.365 1.00 93.75 541 ILE A C 1
ATOM 3954 O O . ILE A 1 541 ? -21.145 -5.280 15.721 1.00 93.75 541 ILE A O 1
ATOM 3958 N N . ALA A 1 542 ? -20.250 -3.551 14.588 1.00 94.50 542 ALA A N 1
ATOM 3959 C CA . ALA A 1 542 ? -19.025 -4.229 14.173 1.00 94.50 542 ALA A CA 1
ATOM 3960 C C . ALA A 1 542 ? -17.839 -3.894 15.085 1.00 94.50 542 ALA A C 1
ATOM 3962 O O . ALA A 1 542 ? -16.919 -4.694 15.161 1.00 94.50 542 ALA A O 1
ATOM 3963 N N . ARG A 1 543 ? -17.851 -2.747 15.782 1.00 93.06 543 ARG A N 1
ATOM 3964 C CA . ARG A 1 543 ? -16.860 -2.411 16.817 1.00 93.06 543 ARG A CA 1
ATOM 3965 C C . ARG A 1 543 ? -17.322 -1.252 17.692 1.00 93.06 543 ARG A C 1
ATOM 3967 O O . ARG A 1 543 ? -17.984 -0.338 17.196 1.00 93.06 543 ARG A O 1
ATOM 3974 N N . VAL A 1 544 ? -16.922 -1.265 18.962 1.00 90.88 544 VAL A N 1
ATOM 3975 C CA . VAL A 1 544 ? -16.946 -0.090 19.849 1.00 90.88 544 VAL A CA 1
ATOM 3976 C C . VAL A 1 544 ? -15.592 0.038 20.525 1.00 90.88 544 VAL A C 1
ATOM 3978 O O . VAL A 1 544 ? -15.203 -0.814 21.317 1.00 90.88 544 VAL A O 1
ATOM 3981 N N . LEU A 1 545 ? -14.896 1.127 20.240 1.00 90.50 545 LEU A N 1
ATOM 3982 C CA . LEU A 1 545 ? -13.551 1.391 20.727 1.00 90.50 545 LEU A CA 1
ATOM 3983 C C . LEU A 1 545 ? -13.558 2.671 21.552 1.00 90.50 545 LEU A C 1
ATOM 3985 O O . LEU A 1 545 ? -14.045 3.695 21.081 1.00 90.50 545 LEU A O 1
ATOM 3989 N N . ALA A 1 546 ? -13.026 2.623 22.771 1.00 88.00 546 ALA A N 1
ATOM 3990 C CA . ALA A 1 546 ? -12.876 3.794 23.625 1.00 88.00 546 ALA A CA 1
ATOM 3991 C C . ALA A 1 546 ? -11.412 4.051 23.944 1.00 88.00 546 ALA A C 1
ATOM 3993 O O . ALA A 1 546 ? -10.669 3.153 24.345 1.00 88.00 546 ALA A O 1
ATOM 3994 N N . ILE A 1 547 ? -11.014 5.308 23.819 1.00 89.06 547 ILE A N 1
ATOM 3995 C CA . ILE A 1 547 ? -9.639 5.755 24.001 1.00 89.06 547 ILE A CA 1
ATOM 3996 C C . ILE A 1 547 ? -9.593 6.928 24.965 1.00 89.06 547 ILE A C 1
ATOM 3998 O O . ILE A 1 547 ? -10.517 7.735 25.049 1.00 89.06 547 ILE A O 1
ATOM 4002 N N . SER A 1 548 ? -8.508 7.012 25.718 1.00 87.69 548 SER A N 1
ATOM 4003 C CA . SER A 1 548 ? -8.270 8.133 26.619 1.00 87.69 548 SER A CA 1
ATOM 4004 C C . SER A 1 548 ? -8.028 9.425 25.837 1.00 87.69 548 SER A C 1
ATOM 4006 O O . SER A 1 548 ? -7.463 9.433 24.748 1.00 87.69 548 SER A O 1
ATOM 4008 N N . GLY A 1 549 ? -8.443 10.549 26.405 1.00 88.94 549 GLY A N 1
ATOM 4009 C CA . GLY A 1 549 ? -8.351 11.854 25.767 1.00 88.94 549 GLY A CA 1
ATOM 4010 C C . GLY A 1 549 ? -9.466 12.140 24.758 1.00 88.94 549 GLY A C 1
ATOM 4011 O O . GLY A 1 549 ? -10.025 11.250 24.118 1.00 88.94 549 GLY A O 1
ATOM 4012 N N . ALA A 1 550 ? -9.746 13.427 24.579 1.00 89.12 550 ALA A N 1
ATOM 4013 C CA . ALA A 1 550 ? -10.534 13.910 23.457 1.00 89.12 550 ALA A CA 1
ATOM 4014 C C . ALA A 1 550 ? -9.631 14.144 22.240 1.00 89.12 550 ALA A C 1
ATOM 4016 O O . ALA A 1 550 ? -8.604 14.821 22.354 1.00 89.12 550 ALA A O 1
ATOM 4017 N N . MET A 1 551 ? -10.012 13.593 21.091 1.00 89.94 551 MET A N 1
ATOM 4018 C CA . MET A 1 551 ? -9.340 13.827 19.812 1.00 89.94 551 MET A CA 1
ATOM 4019 C C . MET A 1 551 ? -9.606 15.226 19.263 1.00 89.94 551 MET A C 1
ATOM 4021 O O . MET A 1 551 ? -10.679 15.786 19.488 1.00 89.94 551 MET A O 1
ATOM 4025 N N . SER A 1 552 ? -8.648 15.790 18.518 1.00 90.19 552 SER A N 1
ATOM 4026 C CA . SER A 1 552 ? -8.895 17.013 17.756 1.00 90.19 552 SER A CA 1
ATOM 4027 C C . SER A 1 552 ? -9.776 16.750 16.525 1.00 90.19 552 SER A C 1
ATOM 4029 O O . SER A 1 552 ? -10.026 15.606 16.151 1.00 90.19 552 SER A O 1
ATOM 4031 N N . ALA A 1 553 ? -10.286 17.808 15.888 1.00 89.25 553 ALA A N 1
ATOM 4032 C CA . ALA A 1 553 ? -11.162 17.658 14.724 1.00 89.25 553 ALA A CA 1
ATOM 4033 C C . ALA A 1 553 ? -10.437 17.063 13.498 1.00 89.25 553 ALA A C 1
ATOM 4035 O O . ALA A 1 553 ? -11.037 16.283 12.753 1.00 89.25 553 ALA A O 1
ATOM 4036 N N . SER A 1 554 ? -9.156 17.401 13.297 1.00 84.94 554 SER A N 1
ATOM 4037 C CA . SER A 1 554 ? -8.328 16.772 12.259 1.00 84.94 554 SER A CA 1
ATOM 4038 C C . SER A 1 554 ? -8.144 15.290 12.549 1.00 84.94 554 SER A C 1
ATOM 4040 O O . SER A 1 554 ? -8.381 14.460 11.684 1.00 84.94 554 SER A O 1
ATOM 4042 N N . ASP A 1 555 ? -7.862 14.956 13.805 1.00 85.31 555 ASP A N 1
ATOM 4043 C CA . ASP A 1 555 ? -7.580 13.584 14.231 1.00 85.31 555 ASP A CA 1
ATOM 4044 C C . ASP A 1 555 ? -8.796 12.679 14.060 1.00 85.31 555 ASP A C 1
ATOM 4046 O O . ASP A 1 555 ? -8.678 11.555 13.585 1.00 85.31 555 ASP A O 1
ATOM 4050 N N . MET A 1 556 ? -9.985 13.185 14.406 1.00 89.88 556 MET A N 1
ATOM 4051 C CA . MET A 1 556 ? -11.243 12.489 14.137 1.00 89.88 556 MET A CA 1
ATOM 4052 C C . MET A 1 556 ? -11.466 12.297 12.634 1.00 89.88 556 MET A C 1
ATOM 4054 O O . MET A 1 556 ? -12.062 11.303 12.230 1.00 89.88 556 MET A O 1
ATOM 4058 N N . THR A 1 557 ? -11.027 13.245 11.800 1.00 85.19 557 THR A N 1
ATOM 4059 C CA . THR A 1 557 ? -11.177 13.147 10.344 1.00 85.19 557 THR A CA 1
ATOM 4060 C C . THR A 1 557 ? -10.302 12.050 9.766 1.00 85.19 557 THR A C 1
ATOM 4062 O O . THR A 1 557 ? -10.819 11.187 9.056 1.00 85.19 557 THR A O 1
ATOM 4065 N N . ASP A 1 558 ? -9.028 12.045 10.137 1.00 81.25 558 ASP A N 1
ATOM 4066 C CA . ASP A 1 558 ? -8.068 11.037 9.700 1.00 81.25 558 ASP A CA 1
ATOM 4067 C C . ASP A 1 558 ? -8.482 9.651 10.204 1.00 81.25 558 ASP A C 1
ATOM 4069 O O . ASP A 1 558 ? -8.586 8.704 9.426 1.00 81.25 558 ASP A O 1
ATOM 4073 N N . TRP A 1 559 ? -8.849 9.544 11.486 1.00 87.12 559 TRP A N 1
ATOM 4074 C CA . TRP A 1 559 ? -9.230 8.264 12.078 1.00 87.12 559 TRP A CA 1
ATOM 4075 C C . TRP A 1 559 ? -10.528 7.697 11.495 1.00 87.12 559 TRP A C 1
ATOM 4077 O O . TRP A 1 559 ? -10.645 6.488 11.307 1.00 87.12 559 TRP A O 1
ATOM 4087 N N . ALA A 1 560 ? -11.501 8.550 11.153 1.00 86.62 560 ALA A N 1
ATOM 4088 C CA . ALA A 1 560 ? -12.710 8.090 10.474 1.00 86.62 560 ALA A CA 1
ATOM 4089 C C . ALA A 1 560 ? -12.400 7.506 9.091 1.00 86.62 560 ALA A C 1
ATOM 4091 O O . ALA A 1 560 ? -12.985 6.490 8.723 1.00 86.62 560 ALA A O 1
ATOM 4092 N N . ALA A 1 561 ? -11.479 8.122 8.342 1.00 79.94 561 ALA A N 1
ATOM 4093 C CA . ALA A 1 561 ? -11.050 7.619 7.041 1.00 79.94 561 ALA A CA 1
ATOM 4094 C C . ALA A 1 561 ? -10.289 6.290 7.172 1.00 79.94 561 ALA A C 1
ATOM 4096 O O . ALA A 1 561 ? -10.556 5.358 6.416 1.00 79.94 561 ALA A O 1
ATOM 4097 N N . GLU A 1 562 ? -9.399 6.174 8.161 1.00 81.56 562 GLU A N 1
ATOM 4098 C CA . GLU A 1 562 ? -8.693 4.924 8.471 1.00 81.56 562 GLU A CA 1
ATOM 4099 C C . GLU A 1 562 ? -9.671 3.792 8.808 1.00 81.56 562 GLU A C 1
ATOM 4101 O O . GLU A 1 562 ? -9.584 2.708 8.233 1.00 81.56 562 GLU A O 1
ATOM 4106 N N . LEU A 1 563 ? -10.642 4.051 9.689 1.00 86.56 563 LEU A N 1
ATOM 4107 C CA . LEU A 1 563 ? -11.664 3.074 10.067 1.00 86.56 563 LEU A CA 1
ATOM 4108 C C . LEU A 1 563 ? -12.581 2.710 8.892 1.00 86.56 563 LEU A C 1
ATOM 4110 O O . LEU A 1 563 ? -12.952 1.546 8.750 1.00 86.56 563 LEU A O 1
ATOM 4114 N N . ALA A 1 564 ? -12.935 3.666 8.030 1.00 85.31 564 ALA A N 1
ATOM 4115 C CA . ALA A 1 564 ? -13.727 3.380 6.836 1.00 85.31 564 ALA A CA 1
ATOM 4116 C C . ALA A 1 564 ? -12.979 2.424 5.896 1.00 85.31 564 ALA A C 1
ATOM 4118 O O . ALA A 1 564 ? -13.542 1.423 5.461 1.00 85.31 564 ALA A O 1
ATOM 4119 N N . VAL A 1 565 ? -11.683 2.658 5.668 1.00 79.38 565 VAL A N 1
ATOM 4120 C CA . VAL A 1 565 ? -10.831 1.750 4.886 1.00 79.38 565 VAL A CA 1
ATOM 4121 C C . VAL A 1 565 ? -10.695 0.388 5.571 1.00 79.38 565 VAL A C 1
ATOM 4123 O O . VAL A 1 565 ? -10.853 -0.637 4.911 1.00 79.38 565 VAL A O 1
ATOM 4126 N N . GLU A 1 566 ? -10.450 0.356 6.886 1.00 80.38 566 GLU A N 1
ATOM 4127 C CA . GLU A 1 566 ? -10.298 -0.886 7.659 1.00 80.38 566 GLU A CA 1
ATOM 4128 C C . GLU A 1 566 ? -11.535 -1.798 7.544 1.00 80.38 566 GLU A C 1
ATOM 4130 O O . GLU A 1 566 ? -11.401 -3.026 7.482 1.00 80.38 566 GLU A O 1
ATOM 4135 N N . TYR A 1 567 ? -12.731 -1.205 7.539 1.00 85.94 567 TYR A N 1
ATOM 4136 C CA . TYR A 1 567 ? -14.002 -1.929 7.482 1.00 85.94 567 TYR A CA 1
ATOM 4137 C C . TYR A 1 567 ? -14.588 -2.020 6.063 1.00 85.94 567 TYR A C 1
ATOM 4139 O O . TYR A 1 567 ? -15.578 -2.724 5.874 1.00 85.94 567 TYR A O 1
ATOM 4147 N N . GLY A 1 568 ? -13.983 -1.374 5.063 1.00 84.69 568 GLY A N 1
ATOM 4148 C CA . GLY A 1 568 ? -14.488 -1.331 3.687 1.00 84.69 568 GLY A CA 1
ATOM 4149 C C . GLY A 1 568 ? -15.846 -0.628 3.567 1.00 84.69 568 GLY A C 1
ATOM 4150 O O . GLY A 1 568 ? -16.760 -1.186 2.957 1.00 84.69 568 GLY A O 1
ATOM 4151 N N . ILE A 1 569 ? -15.986 0.537 4.209 1.00 86.62 569 ILE A N 1
ATOM 4152 C CA . ILE A 1 569 ? -17.206 1.368 4.265 1.00 86.62 569 ILE A CA 1
ATOM 4153 C C . ILE A 1 569 ? -17.146 2.508 3.253 1.00 86.62 569 ILE A C 1
ATOM 4155 O O . ILE A 1 569 ? -16.062 3.123 3.125 1.00 86.62 569 ILE A O 1
#

pLDDT: mean 79.33, std 16.13, range [40.56, 98.25]

Sequence (569 aa):
MGAGRAQAAPDDKTLPTNTYIPAAEKATPSGVATLDANAKILPAQLPDLSATILAEGGTVFASQSKLATNSITRRTEETKRQHAYARSLAKEAAGKPLPTSPSLVTVNGDQAARIQWPARWNYSTPLPLVIQFKGTDAGGDKFYEASLPNAASELGVAIATANFHGNSYGSPSALADARALYEYALTKAPISGVILHGTSMGGLGALNAVTMGVFPDALGIFLSDPVVDLRQRYDAGGGRDALIRTAYGIAPNSSDYAAKTAGYDPALRTAADFNGVPIFIVGSSNDNVVPLALHGQKLKDKLNGFSKATLLDTHVFGHSGGPSFPVPEFKLFLLEVTGGPLALPEQAVAQGKPVIFDLDPNALAFDNGADITTWSSERGSVPITISTRGTNYPKMSTAGPGGRKIATFDAAMGQSLSSALGVSMINQPVTYALITRIRAVGSQRILASPSTSHYHLIHTQVGDVGVRAAVSTTADAQSMIDNTVTLTNLWRVVIVAFDGSSSRLKSDSGAVVSGTTNMNTSDGVKLGANGVGSSYFTGDIARVLAISGAMSASDMTDWAAELAVEYGI

Radius of gyration: 35.27 Å; chains: 1; bounding box: 89×64×111 Å

Foldseek 3Di:
DDDDDDDDDDPPPDDPPPPDDDPVQELDVVGDFDADPVRHGDPSSDPPCVVVCCVVVVVVVVVVVVVVVVVVVVVLVVQVVLLVVLVVLLVVLAPPDADCDWDFDDFPVHKTKTKDFAPPDHQVDAAEEEEEFEAFFCPDPCQDDPCVCVLQNLLRHMYMYICLVTLLLQAPSSLNRSLRRVSVVSNNHHHPAYEYEAEASRLLNRLSNQLVCSDVHHLAYEYFLYAQALVVQLVVDPCSVVSNCVSQVADPVNPCVCVSCPSSRNLPDALQSCAPHAYEEEYECQAPNRHCVNGVVSNQVRNVPGHNYHYDHPHPAYRPGDPSPDSVVVSVVVQVSVVHRPPPVVPVQAVPFFWQFKFACQPDPDDFFDFCQWTFTPGHDDTWIWGDDDDQGFGWHQPAFVSGIKTFDDLVSVYKTWTPQPDDKQQAKKKKKWWWAAADFAWAWFKWFQDQQATQTFTWHDDPQATWTFGAGHPPHTFKIDPPDHRHPDIKIWMWIDHQQKIWIDIAQGAIIMGGRNHGIGSTIMGFDYNDDSRGTGIITRMMIMTGHGDDRVSSNSVSVSVCVNRVD

Secondary structure (DSSP, 8-state):
-PPPPPPPPTT-----S-----GGGBSSTTSBPPB-TTS-B-GGGS--THHHHHHHHHHHHHHHHHHHHHHHHHHHHHHHHHHHHHHHHHHHHTTSPPPSSPEEEEETTTEEEEEEPPTT--TTSPEEEEEEE-SS---SS--S-TTHHHHHHTTT-EEEEE-TTTT-TT-HHHHHHHHHHHHHHHTTS-EEEEEEEEETTHHHHHHHHHHTTSSS-EEEEEEES----HHHHHHT-TTHHHHHHHHHT--TT-TTHHHHTTT--GGGS-GGGGTT--EEEEE-TT-SSS-GGGTHHHHHHHTTTTS-EEEEE--S--TT-S-SS-HHHHHHHHHHHHTSS--STTT-TTTTPPEEEEE-GGG--PPTT-B--EEE-SSSSS--EEE-SSS--PEEES--GGG--EEEE-GGGT--EEE---S--EES-EEEEEEEEE-SSS-EEEEE-SSSS---EEEEEEETTEEEEEEESSSS-EEEE--S---BSSEEEEEEEE-EEEEEEEETTSPPEEEEEEE-EE---EESS-TTSS----EEEEEEEEEESPPPHHHHHHHHHHHHHHHT-